Protein 6WO6 (pdb70)

Solvent-accessible surface area: 33566 Å² total; per-residue (Å²): 99,101,57,75,23,107,92,0,123,59,22,139,100,0,27,107,56,0,20,80,17,109,13,11,42,99,2,49,132,37,4,61,125,20,92,90,113,16,4,50,83,3,0,15,69,0,0,58,68,0,54,79,131,67,2,67,101,2,23,138,14,2,107,74,10,79,72,137,125,30,86,90,98,27,8,33,22,30,2,90,60,0,21,39,0,17,69,66,1,19,18,2,54,55,123,82,32,133,70,0,13,32,18,4,44,116,149,76,12,57,48,119,14,1,108,85,5,46,100,2,0,62,68,8,4,68,139,44,19,57,44,0,1,37,45,0,0,82,36,3,50,53,151,48,26,87,125,0,22,87,13,5,73,104,34,3,84,188,22,109,4,10,46,29,1,30,55,0,13,37,10,46,122,24,0,70,68,40,1,52,19,95,94,0,4,73,5,1,65,31,101,108,39,103,69,87,4,3,91,71,1,41,50,7,12,100,69,8,86,145,112,12,37,57,4,0,2,44,0,0,19,83,4,51,67,148,38,58,99,58,1,22,124,44,1,71,37,13,28,57,125,116,28,90,4,2,90,46,1,73,36,0,24,60,7,41,157,31,0,70,157,43,0,55,25,123,79,0,51,92,3,19,77,36,221,96,31,28,1,46,44,1,32,65,1,6,61,0,2,39,112,29,9,159,64,84,105,144,36,9,39,121,95,14,64,208,57,104,70,103,61,105,50,38,6,63,74,27,38,130,26,1,52,48,32,6,148,153,158,66,68,24,100,99,0,92,62,26,139,102,0,25,136,53,0,17,63,28,121,16,0,57,79,8,38,120,40,1,19,118,14,83,104,103,17,2,48,79,4,0,16,68,0,0,70,64,1,54,76,129,63,14,70,104,3,28,137,12,2,128,29,1,43,107,131,98,40,112,60,25,64,1,38,55,36,0,92,57,0,17,31,0,14,94,52,2,31,30,0,47,62,109,84,34,129,73,0,12,42,25,1,30,115,138,71,7,61,26,137,16,0,109,78,3,41,153,2,0,66,46,11,3,64,139,42,21,46,44,1,0,30,38,1,0,74,32,2,61,54,143,28,22,79,131,0,32,102,52,2,72,95,35,2,72,179,20,107,3,9,47,31,1,25,93,0,13,22,8,53,147,20,0,61,148,39,1,51,20,93,90,0,6,75,6,0,72,30,102,92,30,39,69,80,9,3,102,58,1,57,40,8,20,92,67,10,86,149,106,18,35,60,5,0,1,41,0,0,13,78,5,50,64,142,50,58,96,62,2,23,104,49,3,84,32,42,20,59,149,115,31,90,6,1,76,51,2,84,32,0,24,60,8,37,188,36,0,68,196,26,4,54,40,137,60,14,60,89,6,17,91,51,110,106,40,26,0,43,44,1,29,66,1,5,57,0,0,55,98,21,22,166,69,85,111,66,62,25,42,127,39,22,85,98,56,62,92,62,67,24,64,62,15,52,47,32,40,122,8,0,70,32,26,17,208

Radius of gyration: 45.43 Å; Cα contacts (8 Å, |Δi|>4): 705; chains: 2; bounding box: 65×81×146 Å

B-factor: mean 67.54, std 20.7, range [31.08, 188.07]

Foldseek 3Di:
DADALVVLLPDPQNCVQQQAQVSCQSHQVRQQVDDPVSLLVSLLNNLLNDDPVCLVVSVVRLVNNDDPPDDCRGSSVSNVLNSLLLVLVCCLVPPVDQCNLCCLLVCVPPQVSCVVCVVSNLSSCVPVLLVSLLSCLVRPDPVCLVVSLVSCCNSNPPHPNSVLNVLSNVLLVCCVDAQPDLHVLCSQVPPPDDLVSCQSNVVSCVVCPVVLLVSLLSCLAHPDPVCLVVVLVSCVSRHPCPDPNNVNNVVSVVVLVLCVDQCQDLQNVCSCPPPPDDLVNLLSNLQNPCVSCPPPVVVSCVSCVPDDPVSSVVVVVSNVVSPVSPVD/DDALVRLLDDPQNCVQLQALVNLLVCLVRLLVDDPVSLLVSLLSNLLNDDPVCLVVSQVSLVSNDDPDDPRSPSSVNNNLNSLLLVLLVVLLPPVDQANLVCLVVCVLPCVRCVSNVVSNLSSCPPVLLSSLLSCLVRPDLVCLVVSLVSCCVSNPPDPNSVSNVLSVVLLVCCVDQLPHLHVLCSQVPPSDDLVNCQSNVVSCVVCVVVLLVSLLSCLQPPPPVCLVVSLVSCVSHAPCPHSNNVNNVLNNVVLVLCVPQCQDQANLCQVPPPPHDLVSLLSNLLRPPVVCVVPVVVSVVNLVPDDDVSSVVVVVSVVVSNVSND

Secondary structure (DSSP, 8-state):
----HHHHHT-SSHHHHH-SHHHHHHTHHHHHTS-HHHHHHHHHHHHHHS-HHHHHHHHHHHHHT--TT--TTSHHHHHHHHHHHHHHHHGGG-TT-S-HHHHHHTT-S-TTHHHHTHHHHHHHHTT-HHHHHHHHHHHS-STTHHHHHHHHHHHSTT-HHHHHHHHHHHHHHHIIIIITSS-TTHHHH-TT--HHHHHHTGGGGGGGTT-HHHHHHHHHHHS-GGGHHHHHHHHHHHS-TTSHHHHHHHHHHHHHHHIIIIISSS-HHHHHHSTT--HHHHHHTTTHHHHHTTTTHHHHHHTTTTS-HHHHHHHHHHHHHHHHHS--/---HHHHHT-SSHHHHHSSHHHHHHTHHHHTTS-HHHHHHHHHHHHHTS-GGGHHHHHHHHGGG--TT-TT-HHHHHHHHHHHHHHHHHHHH-TT-S-THHHHHTT-S-HHHHTTTHHHHHHHHTT-HHHHHHHHHHHS-GGGHHHHHHHHHHHSTT-HHHHHHHHHHHHHHHIIIIITSS-THHHHHSTT--HHHHHHTGGGGGGGTT-HHHHHHHHHHHS-GGGHHHHHHHHHHHS-TTSHHHHHHHHHHHHHHHIIIIITSS-THHHHHSTT--HHHHHHTTTHHHHHHTTTHHHHHHHHHTS-HHHHHHHHHHHHHHHHH--

Structure (mmCIF, N/CA/C/O backbone):
data_6WO6
#
_entry.id   6WO6
#
_cell.length_a   51.460
_cell.length_b   62.670
_cell.length_c   286.930
_cell.angle_alpha   90.000
_cell.angle_beta   90.000
_cell.angle_gamma   90.000
#
_symmetry.space_group_name_H-M   'P 2 2 21'
#
loop_
_entity.id
_entity.type
_entity.pdbx_description
1 polymer RavA
2 water water
#
loop_
_atom_site.group_PDB
_atom_site.id
_atom_site.type_symbol
_atom_site.label_atom_id
_atom_site.label_alt_id
_atom_site.label_comp_id
_atom_site.label_asym_id
_atom_site.label_entity_id
_atom_site.label_seq_id
_atom_site.pdbx_PDB_ins_code
_atom_site.Cartn_x
_atom_site.Cartn_y
_atom_site.Cartn_z
_atom_site.occupancy
_atom_site.B_iso_or_equiv
_atom_site.auth_seq_id
_atom_site.auth_comp_id
_atom_site.auth_asym_id
_atom_site.auth_atom_id
_atom_site.pdbx_PDB_model_num
ATOM 1 N N . ALA A 1 3 ? 66.18800 4.98600 -26.53400 1.000 104.76621 1 ALA A N 1
ATOM 2 C CA . ALA A 1 3 ? 65.72400 6.36800 -26.46100 1.000 103.91280 1 ALA A CA 1
ATOM 3 C C . ALA A 1 3 ? 64.54900 6.59700 -27.40700 1.000 99.10385 1 ALA A C 1
ATOM 4 O O . ALA A 1 3 ? 63.50500 7.11500 -27.00500 1.000 97.83250 1 ALA A O 1
ATOM 6 N N . THR A 1 4 ? 64.73000 6.21000 -28.66900 1.000 94.74032 2 THR A N 1
ATOM 7 C CA . THR A 1 4 ? 63.69800 6.32800 -29.69400 1.000 88.88500 2 THR A CA 1
ATOM 8 C C . THR A 1 4 ? 63.21400 4.92500 -30.04400 1.000 80.91443 2 THR A C 1
ATOM 9 O O . THR A 1 4 ? 63.94400 4.14200 -30.66300 1.000 81.26601 2 THR A O 1
ATOM 13 N N . PHE A 1 5 ? 61.99100 4.60800 -29.63600 1.000 73.28880 3 PHE A N 1
ATOM 14 C CA . PHE A 1 5 ? 61.44600 3.27000 -29.79100 1.000 68.21479 3 PHE A CA 1
ATOM 15 C C . PHE A 1 5 ? 60.65500 3.16400 -31.08900 1.000 66.22403 3 PHE A C 1
ATOM 16 O O . PHE A 1 5 ? 60.32000 4.16300 -31.72900 1.000 67.30770 3 PHE A O 1
ATOM 24 N N . THR A 1 6 ? 60.35800 1.92800 -31.47700 1.000 64.00090 4 THR A N 1
ATOM 25 C CA . THR A 1 6 ? 59.43900 1.70500 -32.57900 1.000 63.60665 4 THR A CA 1
ATOM 26 C C . THR A 1 6 ? 58.00200 1.89700 -32.10000 1.000 66.46609 4 THR A C 1
ATOM 27 O O . THR A 1 6 ? 57.73400 2.11100 -30.91500 1.000 66.98969 4 THR A O 1
ATOM 31 N N . CYS A 1 7 ? 57.06800 1.82500 -33.04600 1.000 70.57335 5 CYS A N 1
ATOM 32 C CA . CYS A 1 7 ? 55.66000 2.02900 -32.72100 1.000 71.90968 5 CYS A CA 1
ATOM 33 C C . CYS A 1 7 ? 55.17000 0.98600 -31.72300 1.000 68.98052 5 CYS A C 1
ATOM 34 O O . CYS A 1 7 ? 54.56500 1.32000 -30.69600 1.000 66.80496 5 CYS A O 1
ATOM 37 N N . ASP A 1 8 ? 55.43100 -0.29000 -32.01300 1.000 69.53504 6 ASP A N 1
ATOM 38 C CA . ASP A 1 8 ? 54.98300 -1.36400 -31.13500 1.000 69.95552 6 ASP A CA 1
ATOM 39 C C . ASP A 1 8 ? 55.65400 -1.29000 -29.77000 1.000 63.53826 6 ASP A C 1
ATOM 40 O O . ASP A 1 8 ? 55.03700 -1.63600 -28.75700 1.000 61.02882 6 ASP A O 1
ATOM 45 N N . GLU A 1 9 ? 56.91000 -0.83900 -29.72100 1.000 60.05324 7 GLU A N 1
ATOM 46 C CA . GLU A 1 9 ? 57.61000 -0.74100 -28.44500 1.000 54.52462 7 GLU A CA 1
ATOM 47 C C . GLU A 1 9 ? 56.99900 0.33700 -27.55900 1.000 53.86110 7 GLU A C 1
ATOM 48 O O . GLU A 1 9 ? 56.88500 0.15400 -26.34200 1.000 53.33745 7 GLU A O 1
ATOM 54 N N . LEU A 1 10 ? 56.60300 1.47000 -28.14800 1.000 55.42129 8 LEU A N 1
ATOM 55 C CA . LEU A 1 10 ? 55.84600 2.46500 -27.39400 1.000 56.98280 8 LEU A CA 1
ATOM 56 C C . LEU A 1 10 ? 54.49000 1.91200 -26.98000 1.000 60.46416 8 LEU A C 1
ATOM 57 O O . LEU A 1 10 ? 54.00900 2.18000 -25.87300 1.000 60.42127 8 LEU A O 1
ATOM 62 N N . LYS A 1 11 ? 53.86200 1.13100 -27.86000 1.000 63.76310 9 LYS A N 1
ATOM 63 C CA . LYS A 1 11 ? 52.59000 0.50600 -27.52300 1.000 65.11088 9 LYS A CA 1
ATOM 64 C C . LYS A 1 11 ? 52.73000 -0.46400 -26.35200 1.000 65.08575 9 LYS A C 1
ATOM 65 O O . LYS A 1 11 ? 51.77400 -0.66600 -25.59600 1.000 67.94743 9 LYS A O 1
ATOM 71 N N . GLY A 1 12 ? 53.91300 -1.04900 -26.16400 1.000 62.08484 10 GLY A N 1
ATOM 72 C CA . GLY A 1 12 ? 54.11200 -2.06700 -25.15000 1.000 61.39172 10 GLY A CA 1
ATOM 73 C C . GLY A 1 12 ? 54.90900 -1.66500 -23.93000 1.000 61.03219 10 GLY A C 1
ATOM 74 O O . GLY A 1 12 ? 55.33600 -2.55000 -23.17500 1.000 61.86410 10 GLY A O 1
ATOM 75 N N . LEU A 1 13 ? 55.13900 -0.37300 -23.70100 1.000 59.33540 11 LEU A N 1
ATOM 76 C CA . LEU A 1 13 ? 55.83700 0.05400 -22.49800 1.000 57.25370 11 LEU A CA 1
ATOM 77 C C . LEU A 1 13 ? 55.04000 -0.34800 -21.26500 1.000 57.38765 11 LEU A C 1
ATOM 78 O O . LEU A 1 13 ? 53.81400 -0.20700 -21.22500 1.000 55.26822 11 LEU A O 1
ATOM 83 N N . GLU A 1 14 ? 55.74100 -0.85900 -20.25200 1.000 61.15989 12 GLU A N 1
ATOM 84 C CA . GLU A 1 14 ? 55.07400 -1.28700 -19.02800 1.000 65.17744 12 GLU A CA 1
ATOM 85 C C . GLU A 1 14 ? 55.01600 -0.19700 -17.96700 1.000 64.51445 12 GLU A C 1
ATOM 86 O O . GLU A 1 14 ? 54.15200 -0.25700 -17.08300 1.000 65.92728 12 GLU A O 1
ATOM 92 N N . HIS A 1 15 ? 55.90400 0.79300 -18.03200 1.000 62.21510 13 HIS A N 1
ATOM 93 C CA . HIS A 1 15 ? 55.84900 1.97200 -17.16900 1.000 62.66363 13 HIS A CA 1
ATOM 94 C C . HIS A 1 15 ? 55.95200 3.20300 -18.06000 1.000 61.12081 13 HIS A C 1
ATOM 95 O O . HIS A 1 15 ? 57.01000 3.84400 -18.13700 1.000 63.53964 13 HIS A O 1
ATOM 102 N N . PRO A 1 16 ? 54.86600 3.56400 -18.75000 1.000 56.97837 14 PRO A N 1
ATOM 103 C CA . PRO A 1 16 ? 54.95400 4.66500 -19.72400 1.000 54.55323 14 PRO A CA 1
ATOM 104 C C . PRO A 1 16 ? 55.31400 6.01000 -19.11700 1.000 54.49282 14 PRO A C 1
ATOM 105 O O . PRO A 1 16 ? 55.96100 6.81500 -19.79500 1.000 55.33166 14 PRO A O 1
ATOM 109 N N . TYR A 1 17 ? 54.92300 6.29100 -17.87000 1.000 54.19433 15 TYR A N 1
ATOM 110 C CA . TYR A 1 17 ? 55.24100 7.59800 -17.30000 1.000 53.64378 15 TYR A CA 1
ATOM 111 C C . TYR A 1 17 ? 56.72800 7.72500 -16.99000 1.000 54.38591 15 TYR A C 1
ATOM 112 O O . TYR A 1 17 ? 57.31400 8.79800 -17.17200 1.000 54.44965 15 TYR A O 1
ATOM 121 N N . GLU A 1 18 ? 57.35400 6.64700 -16.51700 1.000 55.90313 16 GLU A N 1
ATOM 122 C CA . GLU A 1 18 ? 58.78600 6.69500 -16.24800 1.000 60.73414 16 GLU A CA 1
ATOM 123 C C . GLU A 1 18 ? 59.58900 6.91900 -17.52300 1.000 62.35936 16 GLU A C 1
ATOM 124 O O . GLU A 1 18 ? 60.65800 7.53800 -17.48300 1.000 66.88556 16 GLU A O 1
ATOM 127 N N . VAL A 1 19 ? 59.08600 6.44600 -18.66000 1.000 58.92629 17 VAL A N 1
ATOM 128 C CA . VAL A 1 19 ? 59.84000 6.48900 -19.90900 1.000 56.34718 17 VAL A CA 1
ATOM 129 C C . VAL A 1 19 ? 59.55900 7.76300 -20.69700 1.000 55.12724 17 VAL A C 1
ATOM 130 O O . VAL A 1 19 ? 60.47600 8.35500 -21.27000 1.000 56.96606 17 VAL A O 1
ATOM 134 N N . LEU A 1 20 ? 58.30100 8.20900 -20.73800 1.000 53.40174 18 LEU A N 1
ATOM 135 C CA . LEU A 1 20 ? 57.88500 9.31700 -21.59300 1.000 56.15491 18 LEU A CA 1
ATOM 136 C C . LEU A 1 20 ? 57.39600 10.52200 -20.79500 1.000 60.56128 18 LEU A C 1
ATOM 137 O O . LEU A 1 20 ? 56.72200 11.39400 -21.35200 1.000 61.04255 18 LEU A O 1
ATOM 142 N N . GLY A 1 21 ? 57.72600 10.59800 -19.50700 1.000 63.87266 19 GLY A N 1
ATOM 143 C CA . GLY A 1 21 ? 57.15900 11.61500 -18.64200 1.000 65.03166 19 GLY A CA 1
ATOM 144 C C . GLY A 1 21 ? 57.93000 12.91700 -18.54300 1.000 68.20426 19 GLY A C 1
ATOM 145 O O . GLY A 1 21 ? 58.02400 13.50100 -17.46000 1.000 69.41500 19 GLY A O 1
ATOM 146 N N . ASN A 1 22 ? 58.48600 13.38300 -19.65800 1.000 70.37236 20 ASN A N 1
ATOM 147 C CA . ASN A 1 22 ? 59.08700 14.70800 -19.72200 1.000 74.08035 20 ASN A CA 1
ATOM 148 C C . ASN A 1 22 ? 59.08200 15.17100 -21.17100 1.000 75.05486 20 ASN A C 1
ATOM 149 O O . ASN A 1 22 ? 58.71100 14.42700 -22.08200 1.000 74.71635 20 ASN A O 1
ATOM 154 N N . GLY A 1 23 ? 59.49100 16.42400 -21.37500 1.000 77.26265 21 GLY A N 1
ATOM 155 C CA . GLY A 1 23 ? 59.45200 16.99400 -22.71300 1.000 78.09900 21 GLY A CA 1
ATOM 156 C C . GLY A 1 23 ? 60.43500 16.34100 -23.66700 1.000 78.56534 21 GLY A C 1
ATOM 157 O O . GLY A 1 23 ? 60.12700 16.14100 -24.84600 1.000 78.83628 21 GLY A O 1
ATOM 158 N N . ASP A 1 24 ? 61.62800 15.99800 -23.17200 1.000 79.35026 22 ASP A N 1
ATOM 159 C CA . ASP A 1 24 ? 62.64700 15.39600 -24.02800 1.000 79.78551 22 ASP A CA 1
ATOM 160 C C . ASP A 1 24 ? 62.16100 14.08200 -24.62500 1.000 77.17633 22 ASP A C 1
ATOM 161 O O . ASP A 1 24 ? 62.21600 13.88300 -25.84500 1.000 79.03254 22 ASP A O 1
ATOM 166 N N . ALA A 1 25 ? 61.68200 13.16900 -23.77600 1.000 72.96981 23 ALA A N 1
ATOM 167 C CA . ALA A 1 25 ? 61.21600 11.87600 -24.26800 1.000 70.18329 23 ALA A CA 1
ATOM 168 C C . ALA A 1 25 ? 60.03200 12.03700 -25.21400 1.000 69.54886 23 ALA A C 1
ATOM 169 O O . ALA A 1 25 ? 59.93000 11.32400 -26.21900 1.000 69.60421 23 ALA A O 1
ATOM 171 N N . LEU A 1 26 ? 59.12900 12.97400 -24.91200 1.000 68.03862 24 LEU A N 1
ATOM 172 C CA . LEU A 1 26 ? 57.98700 13.20700 -25.79000 1.000 65.24747 24 LEU A CA 1
ATOM 173 C C . LEU A 1 26 ? 58.43300 13.69700 -27.16300 1.000 66.75307 24 LEU A C 1
ATOM 174 O O . LEU A 1 26 ? 57.86000 13.30400 -28.18700 1.000 64.86448 24 LEU A O 1
ATOM 179 N N . ALA A 1 27 ? 59.46000 14.54900 -27.20700 1.000 70.03063 25 ALA A N 1
ATOM 180 C CA . ALA A 1 27 ? 59.92900 15.07400 -28.48600 1.000 73.31791 25 ALA A CA 1
ATOM 181 C C . ALA A 1 27 ? 60.71200 14.03000 -29.27500 1.000 72.05599 25 ALA A C 1
ATOM 182 O O . ALA A 1 27 ? 60.62200 13.98900 -30.50700 1.000 71.56699 25 ALA A O 1
ATOM 184 N N . GLU A 1 28 ? 61.48700 13.18600 -28.58700 1.000 72.48539 26 GLU A N 1
ATOM 185 C CA . GLU A 1 28 ? 62.26600 12.16400 -29.28200 1.000 74.59277 26 GLU A CA 1
ATOM 186 C C . GLU A 1 28 ? 61.36700 11.18300 -30.02200 1.000 70.30884 26 GLU A C 1
ATOM 187 O O . GLU A 1 28 ? 61.70300 10.72500 -31.12100 1.000 71.50405 26 GLU A O 1
ATOM 193 N N . ASN A 1 29 ? 60.21800 10.84900 -29.43600 1.000 65.30903 27 ASN A N 1
ATOM 194 C CA . ASN A 1 29 ? 59.34500 9.80500 -29.95100 1.000 61.97041 27 ASN A CA 1
ATOM 195 C C . ASN A 1 29 ? 58.13500 10.35900 -30.69600 1.000 61.48761 27 ASN A C 1
ATOM 196 O O . ASN A 1 29 ? 57.17000 9.62200 -30.91900 1.000 58.80872 27 ASN A O 1
ATOM 201 N N . ARG A 1 30 ? 58.17900 11.63000 -31.10600 1.000 64.78633 28 ARG A N 1
ATOM 202 C CA . ARG A 1 30 ? 57.00400 12.27500 -31.69100 1.000 65.81534 28 ARG A CA 1
ATOM 203 C C . ARG A 1 30 ? 56.52100 11.54200 -32.93800 1.000 66.38514 28 ARG A C 1
ATOM 204 O O . ARG A 1 30 ? 55.32500 11.26000 -33.08100 1.000 65.13547 28 ARG A O 1
ATOM 212 N N . GLU A 1 31 ? 57.43900 11.22500 -33.85500 1.000 69.05253 29 GLU A N 1
ATOM 213 C CA . GLU A 1 31 ? 57.04600 10.60100 -35.11500 1.000 73.30798 29 GLU A CA 1
ATOM 214 C C . GLU A 1 31 ? 56.43900 9.22000 -34.88400 1.000 72.15545 29 GLU A C 1
ATOM 215 O O . GLU A 1 31 ? 55.33500 8.92100 -35.36400 1.000 75.31536 29 GLU A O 1
ATOM 221 N N . GLU A 1 32 ? 57.14200 8.36600 -34.13500 1.000 68.09042 30 GLU A N 1
ATOM 222 C CA . GLU A 1 32 ? 56.62900 7.02600 -33.87700 1.000 64.94258 30 GLU A CA 1
ATOM 223 C C . GLU A 1 32 ? 55.37000 7.05400 -33.02000 1.000 61.10893 30 GLU A C 1
ATOM 224 O O . GLU A 1 32 ? 54.49900 6.19400 -33.18500 1.000 60.30488 30 GLU A O 1
ATOM 230 N N . LEU A 1 33 ? 55.25200 8.02300 -32.10700 1.000 60.70039 31 LEU A N 1
ATOM 231 C CA . LEU A 1 33 ? 54.00800 8.17400 -31.35600 1.000 59.41775 31 LEU A CA 1
ATOM 232 C C . LEU A 1 33 ? 52.85500 8.55000 -32.27600 1.000 63.48446 31 LEU A C 1
ATOM 233 O O . LEU A 1 33 ? 51.72200 8.09200 -32.08500 1.000 63.50514 31 LEU A O 1
ATOM 238 N N . ASN A 1 34 ? 53.12300 9.39300 -33.27700 1.000 66.15224 32 ASN A N 1
ATOM 239 C CA . ASN A 1 34 ? 52.08600 9.78500 -34.22200 1.000 67.21885 32 ASN A CA 1
ATOM 240 C C . ASN A 1 34 ? 51.74800 8.67900 -35.20900 1.000 68.37318 32 ASN A C 1
ATOM 241 O O . ASN A 1 34 ? 50.68900 8.73600 -35.84200 1.000 70.58155 32 ASN A O 1
ATOM 246 N N . LYS A 1 35 ? 52.61600 7.67800 -35.35600 1.000 68.32572 33 LYS A N 1
ATOM 247 C CA . LYS A 1 35 ? 52.29100 6.52000 -36.18400 1.000 70.74235 33 LYS A CA 1
ATOM 248 C C . LYS A 1 35 ? 51.35600 5.52100 -35.49100 1.000 69.34681 33 LYS A C 1
ATOM 249 O O . LYS A 1 35 ? 51.11900 4.43900 -36.03900 1.000 69.13740 33 LYS A O 1
ATOM 255 N N . LEU A 1 36 ? 50.81900 5.85000 -34.31800 1.000 68.96650 34 LEU A N 1
ATOM 256 C CA . LEU A 1 36 ? 49.94800 4.94300 -33.58100 1.000 69.56361 34 LEU A CA 1
ATOM 257 C C . LEU A 1 36 ? 48.50000 5.07400 -34.03800 1.000 72.87851 34 LEU A C 1
ATOM 258 O O . LEU A 1 36 ? 48.04400 6.15500 -34.42200 1.000 75.12813 34 LEU A O 1
ATOM 263 N N . THR A 1 37 ? 47.77500 3.95800 -33.98100 1.000 73.29139 35 THR A N 1
ATOM 264 C CA . THR A 1 37 ? 46.34200 4.00200 -34.22600 1.000 75.33160 35 THR A CA 1
ATOM 265 C C . THR A 1 37 ? 45.65000 4.78400 -33.11300 1.000 75.05739 35 THR A C 1
ATOM 266 O O . THR A 1 37 ? 46.19000 4.97000 -32.01800 1.000 73.48971 35 THR A O 1
ATOM 270 N N . ASN A 1 38 ? 44.43200 5.24300 -33.40200 1.000 76.80504 36 ASN A N 1
ATOM 271 C CA . ASN A 1 38 ? 43.73100 6.09800 -32.44900 1.000 76.69792 36 ASN A CA 1
ATOM 272 C C . ASN A 1 38 ? 43.35100 5.33700 -31.18300 1.000 74.44280 36 ASN A C 1
ATOM 273 O O . ASN A 1 38 ? 43.38500 5.90300 -30.08500 1.000 72.62712 36 ASN A O 1
ATOM 278 N N . ASP A 1 39 ? 43.00000 4.05500 -31.30700 1.000 75.08870 37 ASP A N 1
ATOM 279 C CA . ASP A 1 39 ? 42.72500 3.25500 -30.11700 1.000 74.23779 37 ASP A CA 1
ATOM 280 C C . ASP A 1 39 ? 43.99400 3.02100 -29.30600 1.000 70.60212 37 ASP A C 1
ATOM 281 O O . ASP A 1 39 ? 43.99100 3.17200 -28.07600 1.000 69.93464 37 ASP A O 1
ATOM 286 N N . ALA A 1 40 ? 45.09200 2.66000 -29.97600 1.000 67.88277 38 ALA A N 1
ATOM 287 C CA . ALA A 1 40 ? 46.35700 2.47700 -29.27300 1.000 63.36402 38 ALA A CA 1
ATOM 288 C C . ALA A 1 40 ? 46.84300 3.78600 -28.66200 1.000 59.14342 38 ALA A C 1
ATOM 289 O O . ALA A 1 40 ? 47.36900 3.79600 -27.54300 1.000 55.71617 38 ALA A O 1
ATOM 291 N N . ALA A 1 41 ? 46.67100 4.90100 -29.38100 1.000 58.42928 39 ALA A N 1
ATOM 292 C CA . ALA A 1 41 ? 47.06800 6.19800 -28.84100 1.000 56.09778 39 ALA A CA 1
ATOM 293 C C . ALA A 1 41 ? 46.24200 6.55900 -27.61400 1.000 57.50000 39 ALA A C 1
ATOM 294 O O . ALA A 1 41 ? 46.78300 7.06000 -26.62100 1.000 58.76748 39 ALA A O 1
ATOM 296 N N . LEU A 1 42 ? 44.93000 6.31000 -27.66400 1.000 57.55810 40 LEU A N 1
ATOM 297 C CA . LEU A 1 42 ? 44.07800 6.55600 -26.50500 1.000 56.28426 40 LEU A CA 1
ATOM 298 C C . LEU A 1 42 ? 44.52500 5.72400 -25.30800 1.000 51.54894 40 LEU A C 1
ATOM 299 O O . LEU A 1 42 ? 44.67700 6.24700 -24.19700 1.000 51.64850 40 LEU A O 1
ATOM 304 N N . VAL A 1 43 ? 44.74500 4.42200 -25.52200 1.000 48.00757 41 VAL A N 1
ATOM 305 C CA . VAL A 1 43 ? 45.16300 3.53800 -24.43300 1.000 46.61062 41 VAL A CA 1
ATOM 306 C C . VAL A 1 43 ? 46.48700 4.00200 -23.83300 1.000 46.18259 41 VAL A C 1
ATOM 307 O O . VAL A 1 43 ? 46.64600 4.05600 -22.60300 1.000 49.00220 41 VAL A O 1
ATOM 311 N N . LEU A 1 44 ? 47.45400 4.35200 -24.68600 1.000 45.41279 42 LEU A N 1
ATOM 312 C CA . LEU A 1 44 ? 48.77100 4.74100 -24.19500 1.000 46.05358 42 LEU A CA 1
ATOM 313 C C . LEU A 1 44 ? 48.71600 6.06300 -23.43900 1.000 48.75472 42 LEU A C 1
ATOM 314 O O . LEU A 1 44 ? 49.33700 6.19900 -22.37800 1.000 49.81372 42 LEU A O 1
ATOM 319 N N . ALA A 1 45 ? 47.98400 7.05000 -23.96300 1.000 49.75657 43 ALA A N 1
ATOM 320 C CA . ALA A 1 45 ? 47.83900 8.30800 -23.23800 1.000 50.82994 43 ALA A CA 1
ATOM 321 C C . ALA A 1 45 ? 47.15700 8.08900 -21.89400 1.000 50.77750 43 ALA A C 1
ATOM 322 O O . ALA A 1 45 ? 47.55100 8.68700 -20.88300 1.000 51.92499 43 ALA A O 1
ATOM 324 N N . SER A 1 46 ? 46.14200 7.22100 -21.86000 1.000 49.05657 44 SER A N 1
ATOM 325 C CA . SER A 1 46 ? 45.44000 6.94100 -20.61300 1.000 47.98516 44 SER A CA 1
ATOM 326 C C . SER A 1 46 ? 46.37900 6.33400 -19.57700 1.000 50.33260 44 SER A C 1
ATOM 327 O O . SER A 1 46 ? 46.39200 6.75500 -18.41400 1.000 50.36959 44 SER A O 1
ATOM 330 N N . ARG A 1 47 ? 47.17500 5.33900 -19.98100 1.000 49.90560 45 ARG A N 1
ATOM 331 C CA . ARG A 1 47 ? 48.10500 4.72300 -19.03600 1.000 49.74108 45 ARG A CA 1
ATOM 332 C C . ARG A 1 47 ? 49.16800 5.71800 -18.57900 1.000 51.15583 45 ARG A C 1
ATOM 333 O O . ARG A 1 47 ? 49.49300 5.79800 -17.38400 1.000 51.49935 45 ARG A O 1
ATOM 341 N N . LEU A 1 48 ? 49.71600 6.48300 -19.52600 1.000 51.50859 46 LEU A N 1
ATOM 342 C CA . LEU A 1 48 ? 50.71300 7.49900 -19.21900 1.000 50.80131 46 LEU A CA 1
ATOM 343 C C . LEU A 1 48 ? 50.19800 8.48400 -18.17700 1.000 50.44016 46 LEU A C 1
ATOM 344 O O . LEU A 1 48 ? 50.93100 8.87700 -17.26200 1.000 51.75938 46 LEU A O 1
ATOM 349 N N . VAL A 1 49 ? 48.92800 8.87600 -18.28600 1.000 49.02843 47 VAL A N 1
ATOM 350 C CA . VAL A 1 49 ? 48.37400 9.83300 -17.33400 1.000 48.28337 47 VAL A CA 1
ATOM 351 C C . VAL A 1 49 ? 48.02300 9.15700 -16.00900 1.000 49.59953 47 VAL A C 1
ATOM 352 O O . VAL A 1 49 ? 48.15100 9.77100 -14.94100 1.000 49.04533 47 VAL A O 1
ATOM 356 N N . LEU A 1 50 ? 47.60200 7.89000 -16.04400 1.000 50.87706 48 LEU A N 1
ATOM 357 C CA . LEU A 1 50 ? 47.29800 7.17300 -14.80900 1.000 51.18541 48 LEU A CA 1
ATOM 358 C C . LEU A 1 50 ? 48.53600 7.03800 -13.93500 1.000 52.29442 48 LEU A C 1
ATOM 359 O O . LEU A 1 50 ? 48.49800 7.33800 -12.73600 1.000 52.01862 48 LEU A O 1
ATOM 364 N N . GLU A 1 51 ? 49.65300 6.59900 -14.52100 1.000 54.03797 49 GLU A N 1
ATOM 365 C CA . GLU A 1 51 ? 50.84500 6.34000 -13.72000 1.000 55.88498 49 GLU A CA 1
ATOM 366 C C . GLU A 1 51 ? 51.49700 7.60300 -13.17100 1.000 54.10838 49 GLU A C 1
ATOM 367 O O . GLU A 1 51 ? 52.36300 7.49600 -12.29600 1.000 56.01856 49 GLU A O 1
ATOM 373 N N . CYS A 1 52 ? 51.11300 8.78100 -13.64900 1.000 57.85934 50 CYS A N 1
ATOM 374 C CA . CYS A 1 52 ? 51.71400 10.02100 -13.17300 1.000 56.80885 50 CYS A CA 1
ATOM 375 C C . CYS A 1 52 ? 51.18800 10.36100 -11.78400 1.000 59.42589 50 CYS A C 1
ATOM 376 O O . CYS A 1 52 ? 49.97700 10.54800 -11.62200 1.000 60.80683 50 CYS A O 1
ATOM 379 N N . PRO A 1 53 ? 52.04500 10.45100 -10.76500 1.000 62.01202 51 PRO A N 1
ATOM 380 C CA . PRO A 1 53 ? 51.56400 10.80900 -9.42600 1.000 62.28338 51 PRO A CA 1
ATOM 381 C C . PRO A 1 53 ? 51.00000 12.22100 -9.41000 1.000 64.18056 51 PRO A C 1
ATOM 382 O O . PRO A 1 53 ? 51.31800 13.05500 -10.26100 1.000 68.09445 51 PRO A O 1
ATOM 386 N N . VAL A 1 54 ? 50.15200 12.48500 -8.41400 1.000 61.27117 52 VAL A N 1
ATOM 387 C CA . VAL A 1 54 ? 49.45400 13.76800 -8.35100 1.000 61.34080 52 VAL A CA 1
ATOM 388 C C . VAL A 1 54 ? 50.44100 14.91800 -8.19500 1.000 64.30377 52 VAL A C 1
ATOM 389 O O . VAL A 1 54 ? 50.32000 15.95300 -8.86400 1.000 63.92472 52 VAL A O 1
ATOM 393 N N . ASN A 1 55 ? 51.44100 14.75400 -7.32200 1.000 69.49560 53 ASN A N 1
ATOM 394 C CA . ASN A 1 55 ? 52.38700 15.83600 -7.05900 1.000 75.53591 53 ASN A CA 1
ATOM 395 C C . ASN A 1 55 ? 53.12600 16.26400 -8.32000 1.000 74.93589 53 ASN A C 1
ATOM 396 O O . ASN A 1 55 ? 53.49200 17.43700 -8.45800 1.000 77.16709 53 ASN A O 1
ATOM 401 N N . GLU A 1 56 ? 53.34500 15.34200 -9.25300 1.000 72.02105 54 GLU A N 1
ATOM 402 C CA . GLU A 1 56 ? 54.04700 15.66400 -10.48600 1.000 71.37832 54 GLU A CA 1
ATOM 403 C C . GLU A 1 56 ? 53.12300 16.17200 -11.58800 1.000 69.89458 54 GLU A C 1
ATOM 404 O O . GLU A 1 56 ? 53.62500 16.66300 -12.60800 1.000 72.50802 54 GLU A O 1
ATOM 410 N N . LEU A 1 57 ? 51.80100 16.08700 -11.39500 1.000 65.88708 55 LEU A N 1
ATOM 411 C CA . LEU A 1 57 ? 50.84300 16.48800 -12.42400 1.000 64.19456 55 LEU A CA 1
ATOM 412 C C . LEU A 1 57 ? 51.18700 17.84900 -13.02000 1.000 68.80339 55 LEU A C 1
ATOM 413 O O . LEU A 1 57 ? 51.38800 17.97700 -14.23400 1.000 70.23469 55 LEU A O 1
ATOM 418 N N . LYS A 1 58 ? 51.26800 18.87700 -12.16800 1.000 71.74115 56 LYS A N 1
ATOM 419 C CA . LYS A 1 58 ? 51.61900 20.21700 -12.63300 1.000 75.22069 56 LYS A CA 1
ATOM 420 C C . LYS A 1 58 ? 52.90200 20.19200 -13.45400 1.000 78.29336 56 LYS A C 1
ATOM 421 O O . LYS A 1 58 ? 52.93900 20.69700 -14.58400 1.000 79.54591 56 LYS A O 1
ATOM 423 N N . ASP A 1 59 ? 53.96000 19.58300 -12.90900 1.000 79.04070 57 ASP A N 1
ATOM 424 C CA . ASP A 1 59 ? 55.19000 19.41600 -13.67600 1.000 79.01310 57 ASP A CA 1
ATOM 425 C C . ASP A 1 59 ? 54.89800 18.76000 -15.01700 1.000 76.01295 57 ASP A C 1
ATOM 426 O O . ASP A 1 59 ? 55.23400 19.30500 -16.07700 1.000 78.54688 57 ASP A O 1
ATOM 431 N N . PHE A 1 60 ? 54.21700 17.60800 -14.98500 1.000 72.05027 58 PHE A N 1
ATOM 432 C CA . PHE A 1 60 ? 53.86300 16.91100 -16.21700 1.000 69.59116 58 PHE A CA 1
ATOM 433 C C . PHE A 1 60 ? 53.14700 17.83900 -17.18700 1.000 71.07383 58 PHE A C 1
ATOM 434 O O . PHE A 1 60 ? 53.39800 17.79600 -18.39900 1.000 70.25012 58 PHE A O 1
ATOM 442 N N . ALA A 1 61 ? 52.27000 18.70300 -16.66600 1.000 73.63247 59 ALA A N 1
ATOM 443 C CA . ALA A 1 61 ? 51.57300 19.65900 -17.51900 1.000 76.20974 59 ALA A CA 1
ATOM 444 C C . ALA A 1 61 ? 52.56100 20.42000 -18.39100 1.000 79.39738 59 ALA A C 1
ATOM 445 O O . ALA A 1 61 ? 52.47600 20.38300 -19.62500 1.000 79.75435 59 ALA A O 1
ATOM 447 N N . HIS A 1 62 ? 53.54300 21.07100 -17.76000 1.000 82.91627 60 HIS A N 1
ATOM 448 C CA . HIS A 1 62 ? 54.51500 21.84500 -18.52400 1.000 88.59637 60 HIS A CA 1
ATOM 449 C C . HIS A 1 62 ? 55.24200 20.96200 -19.52700 1.000 87.45089 60 HIS A C 1
ATOM 450 O O . HIS A 1 62 ? 55.52700 21.39300 -20.65200 1.000 89.18534 60 HIS A O 1
ATOM 457 N N . ALA A 1 63 ? 55.51100 19.70800 -19.15200 1.000 84.36876 61 ALA A N 1
ATOM 458 C CA . ALA A 1 63 ? 56.14500 18.77900 -20.08100 1.000 81.58492 61 ALA A CA 1
ATOM 459 C C . ALA A 1 63 ? 55.33200 18.66000 -21.36400 1.000 77.88690 61 ALA A C 1
ATOM 460 O O . ALA A 1 63 ? 55.86700 18.81300 -22.46900 1.000 79.02414 61 ALA A O 1
ATOM 462 N N . ILE A 1 64 ? 54.02200 18.42800 -21.23200 1.000 73.55478 62 ILE A N 1
ATOM 463 C CA . ILE A 1 64 ? 53.16600 18.32300 -22.40900 1.000 70.87683 62 ILE A CA 1
ATOM 464 C C . ILE A 1 64 ? 53.22200 19.60600 -23.22500 1.000 74.02284 62 ILE A C 1
ATOM 465 O O . ILE A 1 64 ? 53.16500 19.57100 -24.46100 1.000 75.23382 62 ILE A O 1
ATOM 470 N N . GLU A 1 65 ? 53.36400 20.75300 -22.55500 1.000 76.87512 63 GLU A N 1
ATOM 471 C CA . GLU A 1 65 ? 53.41500 22.02200 -23.27000 1.000 79.86671 63 GLU A CA 1
ATOM 472 C C . GLU A 1 65 ? 54.75200 22.21100 -23.97500 1.000 79.20098 63 GLU A C 1
ATOM 473 O O . GLU A 1 65 ? 54.82000 22.90500 -24.99600 1.000 81.62584 63 GLU A O 1
ATOM 479 N N . ALA A 1 66 ? 55.81800 21.58800 -23.46300 1.000 76.77135 64 ALA A N 1
ATOM 480 C CA . ALA A 1 66 ? 57.12700 21.75600 -24.08400 1.000 77.40328 64 ALA A CA 1
ATOM 481 C C . ALA A 1 66 ? 57.19500 21.04800 -25.43100 1.000 77.80145 64 ALA A C 1
ATOM 482 O O . ALA A 1 66 ? 57.77500 21.57600 -26.38700 1.000 79.32161 64 ALA A O 1
ATOM 484 N N . ALA A 1 67 ? 56.60500 19.85700 -25.52900 1.000 76.74054 65 ALA A N 1
ATOM 485 C CA . ALA A 1 67 ? 56.62000 19.08400 -26.76400 1.000 76.93508 65 ALA A CA 1
ATOM 486 C C . ALA A 1 67 ? 55.52100 19.49100 -27.73800 1.000 82.43031 65 ALA A C 1
ATOM 487 O O . ALA A 1 67 ? 55.37800 18.85100 -28.78600 1.000 83.16896 65 ALA A O 1
ATOM 489 N N . ARG A 1 68 ? 54.74900 20.52800 -27.42800 1.000 86.32791 66 ARG A N 1
ATOM 490 C CA . ARG A 1 68 ? 53.70400 20.97200 -28.33900 1.000 88.96220 66 ARG A CA 1
ATOM 491 C C . ARG A 1 68 ? 54.31900 21.63100 -29.56700 1.000 91.37749 66 ARG A C 1
ATOM 492 O O . ARG A 1 68 ? 55.31500 22.35500 -29.47400 1.000 92.50024 66 ARG A O 1
ATOM 497 N N . MET A 1 69 ? 53.72500 21.36700 -30.72400 1.000 92.81512 67 MET A N 1
ATOM 498 C CA . MET A 1 69 ? 54.19300 21.89100 -31.99500 1.000 96.57240 67 MET A CA 1
ATOM 499 C C . MET A 1 69 ? 53.05200 22.59700 -32.71100 1.000 98.76925 67 MET A C 1
ATOM 500 O O . MET A 1 69 ? 51.88000 22.30800 -32.45000 1.000 97.70544 67 MET A O 1
ATOM 505 N N . PRO A 1 70 ? 53.36200 23.54000 -33.60600 1.000 102.51858 68 PRO A N 1
ATOM 506 C CA . PRO A 1 70 ? 52.28300 24.15800 -34.39700 1.000 106.48334 68 PRO A CA 1
ATOM 507 C C . PRO A 1 70 ? 51.51600 23.15200 -35.23600 1.000 108.32205 68 PRO A C 1
ATOM 508 O O . PRO A 1 70 ? 50.29000 23.26100 -35.36600 1.000 109.21357 68 PRO A O 1
ATOM 512 N N . GLN A 1 71 ? 52.20600 22.15800 -35.79500 1.000 109.87918 69 GLN A N 1
ATOM 513 C CA . GLN A 1 71 ? 51.57400 21.10200 -36.57600 1.000 112.59364 69 GLN A CA 1
ATOM 514 C C . GLN A 1 71 ? 50.74400 20.14200 -35.72900 1.000 110.79410 69 GLN A C 1
ATOM 515 O O . GLN A 1 71 ? 50.15400 19.20900 -36.28800 1.000 111.25685 69 GLN A O 1
ATOM 521 N N . ASP A 1 72 ? 50.68500 20.33400 -34.41300 1.000 108.72490 70 ASP A N 1
ATOM 522 C CA . ASP A 1 72 ? 49.88800 19.48100 -33.53000 1.000 106.75547 70 ASP A CA 1
ATOM 523 C C . ASP A 1 72 ? 48.43300 19.91800 -33.62100 1.000 112.30157 70 ASP A C 1
ATOM 524 O O . ASP A 1 72 ? 47.99000 20.83900 -32.93300 1.000 112.68304 70 ASP A O 1
ATOM 529 N N . ASP A 1 73 ? 47.67700 19.25200 -34.48600 1.000 116.64721 71 ASP A N 1
ATOM 530 C CA . ASP A 1 73 ? 46.23900 19.44500 -34.56000 1.000 121.82636 71 ASP A CA 1
ATOM 531 C C . ASP A 1 73 ? 45.53900 18.36700 -33.74000 1.000 119.80084 71 ASP A C 1
ATOM 532 O O . ASP A 1 73 ? 46.16600 17.44800 -33.21000 1.000 117.21740 71 ASP A O 1
ATOM 537 N N . SER A 1 74 ? 44.21700 18.48800 -33.64200 1.000 121.85034 72 SER A N 1
ATOM 538 C CA . SER A 1 74 ? 43.42900 17.51500 -32.89700 1.000 119.44992 72 SER A CA 1
ATOM 539 C C . SER A 1 74 ? 43.36900 16.18500 -33.64000 1.000 118.16179 72 SER A C 1
ATOM 540 O O . SER A 1 74 ? 42.30700 15.78800 -34.13000 1.000 120.62104 72 SER A O 1
ATOM 542 N N . ASP A 1 75 ? 44.50600 15.49100 -33.72900 1.000 111.95196 73 ASP A N 1
ATOM 543 C CA . ASP A 1 75 ? 44.58500 14.22000 -34.44100 1.000 107.86565 73 ASP A CA 1
ATOM 544 C C . ASP A 1 75 ? 45.86600 13.47800 -34.08000 1.000 100.70226 73 ASP A C 1
ATOM 545 O O . ASP A 1 75 ? 45.95500 12.25700 -34.24700 1.000 99.44103 73 ASP A O 1
ATOM 550 N N . THR A 1 76 ? 46.86300 14.20900 -33.58900 1.000 96.52708 74 THR A N 1
ATOM 551 C CA . THR A 1 76 ? 48.13900 13.62300 -33.21200 1.000 91.58144 74 THR A CA 1
ATOM 552 C C . THR A 1 76 ? 48.06400 13.05100 -31.79700 1.000 87.96370 74 THR A C 1
ATOM 553 O O . THR A 1 76 ? 47.03000 13.10600 -31.12600 1.000 89.50663 74 THR A O 1
ATOM 557 N N . PHE A 1 77 ? 49.18600 12.49500 -31.33300 1.000 83.14305 75 PHE A N 1
ATOM 558 C CA . PHE A 1 77 ? 49.22600 11.92600 -29.99000 1.000 77.73475 75 PHE A CA 1
ATOM 559 C C . PHE A 1 77 ? 49.15200 13.00300 -28.91700 1.000 76.80868 75 PHE A C 1
ATOM 560 O O . PHE A 1 77 ? 48.64600 12.74700 -27.81600 1.000 76.63611 75 PHE A O 1
ATOM 568 N N . HIS A 1 78 ? 49.65500 14.20500 -29.21000 1.000 77.56735 76 HIS A N 1
ATOM 569 C CA . HIS A 1 78 ? 49.61000 15.28400 -28.22900 1.000 78.80322 76 HIS A CA 1
ATOM 570 C C . HIS A 1 78 ? 48.17600 15.62600 -27.84800 1.000 80.54226 76 HIS A C 1
ATOM 571 O O . HIS A 1 78 ? 47.89600 15.94900 -26.68700 1.000 81.24796 76 HIS A O 1
ATOM 578 N N . SER A 1 79 ? 47.25200 15.55700 -28.81000 1.000 81.65106 77 SER A N 1
ATOM 579 C CA . SER A 1 79 ? 45.84500 15.81300 -28.51600 1.000 83.42402 77 SER A CA 1
ATOM 580 C C . SER A 1 79 ? 45.31000 14.81700 -27.49200 1.000 78.84984 77 SER A C 1
ATOM 581 O O . SER A 1 79 ? 44.67600 15.20200 -26.49800 1.000 79.53803 77 SER A O 1
ATOM 584 N N . PHE A 1 80 ? 45.56100 13.52400 -27.72300 1.000 73.25304 78 PHE A N 1
ATOM 585 C CA . PHE A 1 80 ? 45.13000 12.49500 -26.78400 1.000 67.15067 78 PHE A CA 1
ATOM 586 C C . PHE A 1 80 ? 45.75000 12.70600 -25.40800 1.000 64.49374 78 PHE A C 1
ATOM 587 O O . PHE A 1 80 ? 45.05700 12.61900 -24.38500 1.000 62.80945 78 PHE A O 1
ATOM 595 N N . LEU A 1 81 ? 47.05600 12.98600 -25.36400 1.000 63.85597 79 LEU A N 1
ATOM 596 C CA . LEU A 1 81 ? 47.72500 13.14100 -24.07600 1.000 62.65626 79 LEU A CA 1
ATOM 597 C C . LEU A 1 81 ? 47.18500 14.34300 -23.31100 1.000 66.48885 79 LEU A C 1
ATOM 598 O O . LEU A 1 81 ? 46.98200 14.27100 -22.09100 1.000 68.61388 79 LEU A O 1
ATOM 603 N N . PHE A 1 82 ? 46.93100 15.45500 -24.00700 1.000 67.66545 80 PHE A N 1
ATOM 604 C CA . PHE A 1 82 ? 46.41500 16.63500 -23.32400 1.000 68.60004 80 PHE A CA 1
ATOM 605 C C . PHE A 1 82 ? 44.99600 16.40500 -22.81900 1.000 67.95716 80 PHE A C 1
ATOM 606 O O . PHE A 1 82 ? 44.65700 16.81900 -21.70400 1.000 65.37657 80 PHE A O 1
ATOM 614 N N . GLN A 1 83 ? 44.15300 15.73900 -23.61600 1.000 68.29446 81 GLN A N 1
ATOM 615 C CA . GLN A 1 83 ? 42.80100 15.44000 -23.15000 1.000 67.23360 81 GLN A CA 1
ATOM 616 C C . GLN A 1 83 ? 42.82600 14.51700 -21.93400 1.000 63.24682 81 GLN A C 1
ATOM 617 O O . GLN A 1 83 ? 42.03200 14.68600 -20.99700 1.000 63.04307 81 GLN A O 1
ATOM 623 N N . ALA A 1 84 ? 43.73700 13.53900 -21.92400 1.000 60.93677 82 ALA A N 1
ATOM 624 C CA . ALA A 1 84 ? 43.84200 12.64300 -20.77600 1.000 59.26217 82 ALA A CA 1
ATOM 625 C C . ALA A 1 84 ? 44.29900 13.39400 -19.52800 1.000 60.81858 82 ALA A C 1
ATOM 626 O O . ALA A 1 84 ? 43.75800 13.18000 -18.42900 1.000 58.82573 82 ALA A O 1
ATOM 628 N N . TYR A 1 85 ? 45.30200 14.26700 -19.67700 1.000 63.55455 83 TYR A N 1
ATOM 629 C CA . TYR A 1 85 ? 45.71400 15.10700 -18.55700 1.000 65.44361 83 TYR A CA 1
ATOM 630 C C . TYR A 1 85 ? 44.55500 15.95700 -18.05900 1.000 68.18911 83 TYR A C 1
ATOM 631 O O . TYR A 1 85 ? 44.40000 16.15300 -16.85100 1.000 68.52271 83 TYR A O 1
ATOM 640 N N . GLN A 1 86 ? 43.74200 16.48500 -18.97800 1.000 70.85019 84 GLN A N 1
ATOM 641 C CA . GLN A 1 86 ? 42.58700 17.28400 -18.58000 1.000 71.34482 84 GLN A CA 1
ATOM 642 C C . GLN A 1 86 ? 41.62600 16.46600 -17.72900 1.000 66.51946 84 GLN A C 1
ATOM 643 O O . GLN A 1 86 ? 41.16000 16.92600 -16.67800 1.000 66.93575 84 GLN A O 1
ATOM 649 N N . VAL A 1 87 ? 41.31900 15.24600 -18.17500 1.000 62.50382 85 VAL A N 1
ATOM 650 C CA . VAL A 1 87 ? 40.42200 14.37500 -17.41500 1.000 60.12365 85 VAL A CA 1
ATOM 651 C C . VAL A 1 87 ? 40.95300 14.16400 -16.00100 1.000 57.08191 85 VAL A C 1
ATOM 652 O O . VAL A 1 87 ? 40.24400 14.39100 -15.00700 1.000 57.22689 85 VAL A O 1
ATOM 656 N N . LYS A 1 88 ? 42.21300 13.73400 -15.88700 1.000 55.22978 86 LYS A N 1
ATOM 657 C CA . LYS A 1 88 ? 42.74600 13.42100 -14.56400 1.000 53.35571 86 LYS A CA 1
ATOM 658 C C . LYS A 1 88 ? 42.85400 14.66800 -13.69000 1.000 55.08668 86 LYS A C 1
ATOM 659 O O . LYS A 1 88 ? 42.56300 14.61400 -12.48900 1.000 53.53776 86 LYS A O 1
ATOM 665 N N . LYS A 1 89 ? 43.26200 15.80000 -14.26800 1.000 56.62885 87 LYS A N 1
ATOM 666 C CA . LYS A 1 89 ? 43.40200 17.02600 -13.49100 1.000 57.23790 87 LYS A CA 1
ATOM 667 C C . LYS A 1 89 ? 42.05400 17.48500 -12.95300 1.000 57.43667 87 LYS A C 1
ATOM 668 O O . LYS A 1 89 ? 41.92800 17.82700 -11.77000 1.000 55.88069 87 LYS A O 1
ATOM 674 N N . ARG A 1 90 ? 41.02500 17.48500 -13.80600 1.000 59.21409 88 ARG A N 1
ATOM 675 C CA . ARG A 1 90 ? 39.71400 17.94400 -13.36700 1.000 61.34011 88 ARG A CA 1
ATOM 676 C C . ARG A 1 90 ? 39.09000 16.99600 -12.35200 1.000 61.13647 88 ARG A C 1
ATOM 677 O O . ARG A 1 90 ? 38.35200 17.44400 -11.46800 1.000 61.71249 88 ARG A O 1
ATOM 685 N N . ILE A 1 91 ? 39.37000 15.69300 -12.44800 1.000 60.28851 89 ILE A N 1
ATOM 686 C CA . ILE A 1 91 ? 38.82700 14.78100 -11.44600 1.000 58.97833 89 ILE A CA 1
ATOM 687 C C . ILE A 1 91 ? 39.57000 14.92700 -10.12100 1.000 59.38536 89 ILE A C 1
ATOM 688 O O . ILE A 1 91 ? 38.95100 14.98500 -9.05300 1.000 58.82091 89 ILE A O 1
ATOM 693 N N . ILE A 1 92 ? 40.90200 15.00400 -10.16400 1.000 60.27553 90 ILE A N 1
ATOM 694 C CA . ILE A 1 92 ? 41.68400 15.04000 -8.93200 1.000 59.98170 90 ILE A CA 1
ATOM 695 C C . ILE A 1 92 ? 41.53600 16.38100 -8.22100 1.000 63.61585 90 ILE A C 1
ATOM 696 O O . ILE A 1 92 ? 41.62000 16.44900 -6.98800 1.000 61.77617 90 ILE A O 1
ATOM 701 N N . SER A 1 93 ? 41.27300 17.46100 -8.96300 1.000 69.68885 91 SER A N 1
ATOM 702 C CA . SER A 1 93 ? 41.06400 18.75500 -8.32600 1.000 73.14959 91 SER A CA 1
ATOM 703 C C . SER A 1 93 ? 39.80700 18.79400 -7.46600 1.000 72.39622 91 SER A C 1
ATOM 704 O O . SER A 1 93 ? 39.60900 19.77200 -6.73800 1.000 75.08033 91 SER A O 1
ATOM 707 N N . LEU A 1 94 ? 38.95500 17.76700 -7.53600 1.000 68.42317 92 LEU A N 1
ATOM 708 C CA . LEU A 1 94 ? 37.86500 17.65200 -6.57400 1.000 67.01115 92 LEU A CA 1
ATOM 709 C C . LEU A 1 94 ? 38.39600 17.42200 -5.16600 1.000 69.76055 92 LEU A C 1
ATOM 710 O O . LEU A 1 94 ? 37.78500 17.87500 -4.19100 1.000 71.70631 92 LEU A O 1
ATOM 715 N N . LEU A 1 95 ? 39.52900 16.72900 -5.04100 1.000 69.27622 93 LEU A N 1
ATOM 716 C CA . LEU A 1 95 ? 40.16500 16.46400 -3.75600 1.000 68.36756 93 LEU A CA 1
ATOM 717 C C . LEU A 1 95 ? 41.22700 17.49600 -3.39300 1.000 73.70364 93 LEU A C 1
ATOM 718 O O . LEU A 1 95 ? 41.93600 17.31000 -2.39800 1.000 73.93759 93 LEU A O 1
ATOM 723 N N . ASP A 1 96 ? 41.35700 18.56100 -4.16900 1.000 78.60420 94 ASP A N 1
ATOM 724 C CA . ASP A 1 96 ? 42.35500 19.58800 -3.88900 1.000 85.05908 94 ASP A CA 1
ATOM 725 C C . ASP A 1 96 ? 41.97200 20.35600 -2.63100 1.000 88.05882 94 ASP A C 1
ATOM 726 O O . ASP A 1 96 ? 40.89700 20.97100 -2.59700 1.000 87.50325 94 ASP A O 1
ATOM 731 N N . PRO A 1 97 ? 42.79800 20.34500 -1.58000 1.000 91.71103 95 PRO A N 1
ATOM 732 C CA . PRO A 1 97 ? 42.45500 21.12300 -0.37800 1.000 93.81675 95 PRO A CA 1
ATOM 733 C C . PRO A 1 97 ? 42.31400 22.61000 -0.64700 1.000 96.92809 95 PRO A C 1
ATOM 734 O O . PRO A 1 97 ? 41.48600 23.27000 -0.00600 1.000 97.52087 95 PRO A O 1
ATOM 738 N N . ARG A 1 98 ? 43.09300 23.15800 -1.58200 1.000 99.74159 96 ARG A N 1
ATOM 739 C CA . ARG A 1 98 ? 42.97300 24.56600 -1.93800 1.000 103.80934 96 ARG A CA 1
ATOM 740 C C . ARG A 1 98 ? 41.67200 24.88200 -2.66300 1.000 105.36861 96 ARG A C 1
ATOM 741 O O . ARG A 1 98 ? 41.32100 26.06100 -2.78200 1.000 108.23117 96 ARG A O 1
ATOM 743 N N . ASN A 1 99 ? 40.95500 23.86900 -3.14700 1.000 104.04310 97 ASN A N 1
ATOM 744 C CA . ASN A 1 99 ? 39.67500 24.07000 -3.81100 1.000 102.98981 97 ASN A CA 1
ATOM 745 C C . ASN A 1 99 ? 38.56000 24.07000 -2.77300 1.000 101.83656 97 ASN A C 1
ATOM 746 O O . ASN A 1 99 ? 38.43900 23.13200 -1.97800 1.000 100.44139 97 ASN A O 1
ATOM 751 N N . ILE A 1 100 ? 37.74300 25.12100 -2.79200 1.000 101.87656 98 ILE A N 1
ATOM 752 C CA . ILE A 1 100 ? 36.74600 25.34500 -1.75200 1.000 100.92474 98 ILE A CA 1
ATOM 753 C C . ILE A 1 100 ? 35.39400 24.80500 -2.19800 1.000 97.10283 98 ILE A C 1
ATOM 754 O O . ILE A 1 100 ? 34.60400 24.32500 -1.37600 1.000 95.03763 98 ILE A O 1
ATOM 759 N N . ASN A 1 101 ? 35.11700 24.87000 -3.50100 1.000 96.51498 99 ASN A N 1
ATOM 760 C CA . ASN A 1 101 ? 33.80900 24.51700 -4.05300 1.000 94.85609 99 ASN A CA 1
ATOM 761 C C . ASN A 1 101 ? 33.97600 23.57600 -5.23900 1.000 91.65843 99 ASN A C 1
ATOM 762 O O . ASN A 1 101 ? 33.96100 24.01000 -6.40000 1.000 94.62821 99 ASN A O 1
ATOM 767 N N . PRO A 1 102 ? 34.13500 22.27300 -4.98500 1.000 86.29739 100 PRO A N 1
ATOM 768 C CA . PRO A 1 102 ? 34.16300 21.31900 -6.10800 1.000 83.68352 100 PRO A CA 1
ATOM 769 C C . PRO A 1 102 ? 32.80300 21.14500 -6.76100 1.000 83.57576 100 PRO A C 1
ATOM 770 O O . PRO A 1 102 ? 32.71400 20.95700 -7.98500 1.000 83.75109 100 PRO A O 1
ATOM 774 N N . HIS A 1 103 ? 31.73300 21.19600 -5.96200 1.000 83.65842 101 HIS A N 1
ATOM 775 C CA . HIS A 1 103 ? 30.38500 21.12600 -6.50900 1.000 83.50286 101 HIS A CA 1
ATOM 776 C C . HIS A 1 103 ? 30.14600 22.21400 -7.54300 1.000 88.11970 101 HIS A C 1
ATOM 777 O O . HIS A 1 103 ? 29.39700 22.00300 -8.50100 1.000 88.12261 101 HIS A O 1
ATOM 784 N N . SER A 1 104 ? 30.76300 23.38500 -7.36300 1.000 92.17679 102 SER A N 1
ATOM 785 C CA . SER A 1 104 ? 30.66700 24.43500 -8.37200 1.000 95.58182 102 SER A CA 1
ATOM 786 C C . SER A 1 104 ? 31.24600 23.96200 -9.69700 1.000 95.74061 102 SER A C 1
ATOM 787 O O . SER A 1 104 ? 30.61400 24.10100 -10.75100 1.000 96.38375 102 SER A O 1
ATOM 790 N N . MET A 1 105 ? 32.44800 23.38300 -9.65800 1.000 95.20524 103 MET A N 1
ATOM 791 C CA . MET A 1 105 ? 33.06000 22.85600 -10.87200 1.000 96.26704 103 MET A CA 1
ATOM 792 C C . MET A 1 105 ? 32.18000 21.79500 -11.52100 1.000 91.41378 103 MET A C 1
ATOM 793 O O . MET A 1 105 ? 32.09000 21.72100 -12.75300 1.000 93.06954 103 MET A O 1
ATOM 798 N N . ILE A 1 106 ? 31.50700 20.97400 -10.71200 1.000 85.13959 104 ILE A N 1
ATOM 799 C CA . ILE A 1 106 ? 30.64300 19.94700 -11.29000 1.000 78.55681 104 ILE A CA 1
ATOM 800 C C . ILE A 1 106 ? 29.37600 20.56200 -11.88500 1.000 80.14698 104 ILE A C 1
ATOM 801 O O . ILE A 1 106 ? 28.86000 20.07700 -12.90000 1.000 79.09462 104 ILE A O 1
ATOM 806 N N . LEU A 1 107 ? 28.87100 21.64500 -11.29100 1.000 84.27201 105 LEU A N 1
ATOM 807 C CA . LEU A 1 107 ? 27.63800 22.26600 -11.76600 1.000 87.65437 105 LEU A CA 1
ATOM 808 C C . LEU A 1 107 ? 27.87800 23.21600 -12.93000 1.000 94.22064 105 LEU A C 1
ATOM 809 O O . LEU A 1 107 ? 27.03100 23.31700 -13.82400 1.000 96.48263 105 LEU A O 1
ATOM 814 N N . GLU A 1 108 ? 29.01200 23.91700 -12.93700 1.000 98.37704 106 GLU A N 1
ATOM 815 C CA . GLU A 1 108 ? 29.38400 24.84200 -14.00900 1.000 103.54199 106 GLU A CA 1
ATOM 816 C C . GLU A 1 108 ? 29.64100 24.14400 -15.33500 1.000 105.19771 106 GLU A C 1
ATOM 817 O O . GLU A 1 108 ? 30.11600 24.80600 -16.27100 1.000 108.68943 106 GLU A O 1
ATOM 823 N N . LYS A 1 109 ? 29.33800 22.84600 -15.41100 1.000 102.84244 107 LYS A N 1
ATOM 824 C CA . LYS A 1 109 ? 29.51400 22.04600 -16.62000 1.000 102.48221 107 LYS A CA 1
ATOM 825 C C . LYS A 1 109 ? 30.96400 22.06500 -17.09600 1.000 101.74802 107 LYS A C 1
ATOM 826 O O . LYS A 1 109 ? 31.24300 21.98200 -18.29500 1.000 104.17539 107 LYS A O 1
ATOM 832 N N . GLU A 1 110 ? 31.89800 22.18200 -16.14900 1.000 98.01321 108 GLU A N 1
ATOM 833 C CA . GLU A 1 110 ? 33.31100 21.96500 -16.42800 1.000 95.64521 108 GLU A CA 1
ATOM 834 C C . GLU A 1 110 ? 33.61000 20.51500 -16.77100 1.000 89.11081 108 GLU A C 1
ATOM 835 O O . GLU A 1 110 ? 34.74900 20.20100 -17.13500 1.000 86.50020 108 GLU A O 1
ATOM 841 N N . PHE A 1 111 ? 32.62300 19.63100 -16.64700 1.000 86.71042 109 PHE A N 1
ATOM 842 C CA . PHE A 1 111 ? 32.75500 18.21800 -16.98500 1.000 84.54075 109 PHE A CA 1
ATOM 843 C C . PHE A 1 111 ? 32.08500 18.01000 -18.33800 1.000 86.51682 109 PHE A C 1
ATOM 844 O O . PHE A 1 111 ? 30.88300 17.75000 -18.42800 1.000 85.78995 109 PHE A O 1
ATOM 852 N N . ASP A 1 112 ? 32.88200 18.14300 -19.39600 1.000 88.79180 110 ASP A N 1
ATOM 853 C CA . ASP A 1 112 ? 32.38300 17.98700 -20.75400 1.000 91.45207 110 ASP A CA 1
ATOM 854 C C . ASP A 1 112 ? 31.80700 16.59100 -20.95300 1.000 91.40528 110 ASP A C 1
ATOM 855 O O . ASP A 1 112 ? 32.32200 15.60300 -20.42200 1.000 89.30583 110 ASP A O 1
ATOM 860 N N . GLY A 1 113 ? 30.72400 16.52000 -21.72700 1.000 93.42709 111 GLY A N 1
ATOM 861 C CA . GLY A 1 113 ? 30.12500 15.22900 -22.01800 1.000 91.70019 111 GLY A CA 1
ATOM 862 C C . GLY A 1 113 ? 31.03100 14.34700 -22.85600 1.000 89.54759 111 GLY A C 1
ATOM 863 O O . GLY A 1 113 ? 31.27800 13.18900 -22.51200 1.000 87.39246 111 GLY A O 1
ATOM 864 N N . GLU A 1 114 ? 31.55400 14.88700 -23.96000 1.000 89.87062 112 GLU A N 1
ATOM 865 C CA . GLU A 1 114 ? 32.33600 14.06000 -24.87200 1.000 89.40199 112 GLU A CA 1
ATOM 866 C C . GLU A 1 114 ? 33.76000 13.83700 -24.37700 1.000 81.83614 112 GLU A C 1
ATOM 867 O O . GLU A 1 114 ? 34.36400 12.81100 -24.70400 1.000 80.48558 112 GLU A O 1
ATOM 873 N N . LEU A 1 115 ? 34.31300 14.76300 -23.59100 1.000 77.98535 113 LEU A N 1
ATOM 874 C CA . LEU A 1 115 ? 35.63700 14.53400 -23.01800 1.000 74.48405 113 LEU A CA 1
ATOM 875 C C . LEU A 1 115 ? 35.62000 13.33300 -22.07900 1.000 75.14287 113 LEU A C 1
ATOM 876 O O . LEU A 1 115 ? 36.49200 12.45800 -22.15400 1.000 74.67477 113 LEU A O 1
ATOM 881 N N . PHE A 1 116 ? 34.62700 13.27100 -21.19000 1.000 74.83501 114 PHE A N 1
ATOM 882 C CA . PHE A 1 116 ? 34.46900 12.14100 -20.28300 1.000 71.97012 114 PHE A CA 1
ATOM 883 C C . PHE A 1 116 ? 33.68400 10.99100 -20.90200 1.000 75.45201 114 PHE A C 1
ATOM 884 O O . PHE A 1 116 ? 33.46300 9.97800 -20.23000 1.000 76.57294 114 PHE A O 1
ATOM 892 N N . ASN A 1 117 ? 33.25500 11.12400 -22.15600 1.000 78.54574 115 ASN A N 1
ATOM 893 C CA . ASN A 1 117 ? 32.66500 10.01800 -22.89600 1.000 81.22342 115 ASN A CA 1
ATOM 894 C C . ASN A 1 117 ? 33.71400 9.25500 -23.69700 1.000 83.44505 115 ASN A C 1
ATOM 895 O O . ASN A 1 117 ? 33.67200 8.02100 -23.75900 1.000 85.47136 115 ASN A O 1
ATOM 900 N N . ASN A 1 118 ? 34.65900 9.97400 -24.30800 1.000 82.71658 116 ASN A N 1
ATOM 901 C CA . ASN A 1 118 ? 35.76100 9.32200 -25.00600 1.000 82.87003 116 ASN A CA 1
ATOM 902 C C . ASN A 1 118 ? 36.72900 8.67900 -24.02200 1.000 82.73072 116 ASN A C 1
ATOM 903 O O . ASN A 1 118 ? 37.18600 7.55000 -24.23700 1.000 86.38737 116 ASN A O 1
ATOM 908 N N . PHE A 1 119 ? 37.05200 9.38200 -22.93800 1.000 77.78488 117 PHE A N 1
ATOM 909 C CA . PHE A 1 119 ? 37.97500 8.89700 -21.91400 1.000 72.05236 117 PHE A CA 1
ATOM 910 C C . PHE A 1 119 ? 37.23600 8.37800 -20.69000 1.000 68.85261 117 PHE A C 1
ATOM 911 O O . PHE A 1 119 ? 37.64800 8.62700 -19.55300 1.000 66.53275 117 PHE A O 1
ATOM 919 N N . ASN A 1 120 ? 36.13700 7.64900 -20.89300 1.000 69.35987 118 ASN A N 1
ATOM 920 C CA . ASN A 1 120 ? 35.34500 7.18800 -19.75700 1.000 69.73058 118 ASN A CA 1
ATOM 921 C C . ASN A 1 120 ? 36.07400 6.10400 -18.97200 1.000 69.62714 118 ASN A C 1
ATOM 922 O O . ASN A 1 120 ? 36.01200 6.08200 -17.73700 1.000 72.25859 118 ASN A O 1
ATOM 927 N N . LYS A 1 121 ? 36.76000 5.19200 -19.66700 1.000 67.15968 119 LYS A N 1
ATOM 928 C CA . LYS A 1 121 ? 37.57500 4.19800 -18.97400 1.000 63.45168 119 LYS A CA 1
ATOM 929 C C . LYS A 1 121 ? 38.64900 4.87000 -18.12500 1.000 61.06748 119 LYS A C 1
ATOM 930 O O . LYS A 1 121 ? 38.87900 4.48000 -16.97300 1.000 62.83294 119 LYS A O 1
ATOM 933 N N . LEU A 1 122 ? 39.30300 5.89900 -18.67200 1.000 57.39924 120 LEU A N 1
ATOM 934 C CA . LEU A 1 122 ? 40.29700 6.64200 -17.90400 1.000 53.67281 120 LEU A CA 1
ATOM 935 C C . LEU A 1 122 ? 39.66200 7.34100 -16.70800 1.000 52.86328 120 LEU A C 1
ATOM 936 O O . LEU A 1 122 ? 40.25100 7.38500 -15.62200 1.000 51.40555 120 LEU A O 1
ATOM 941 N N . ALA A 1 123 ? 38.46400 7.90000 -16.88900 1.000 52.97866 121 ALA A N 1
ATOM 942 C CA . ALA A 1 123 ? 37.77300 8.54900 -15.77900 1.000 51.57909 121 ALA A CA 1
ATOM 943 C C . ALA A 1 123 ? 37.49300 7.55700 -14.65800 1.000 52.82764 121 ALA A C 1
ATOM 944 O O . ALA A 1 123 ? 37.75400 7.83800 -13.48200 1.000 53.67790 121 ALA A O 1
ATOM 946 N N . ILE A 1 124 ? 36.96800 6.38100 -15.00800 1.000 52.60343 122 ILE A N 1
ATOM 947 C CA . ILE A 1 124 ? 36.66500 5.36800 -14.00000 1.000 50.68681 122 ILE A CA 1
ATOM 948 C C . ILE A 1 124 ? 37.94100 4.88300 -13.32300 1.000 52.89123 122 ILE A C 1
ATOM 949 O O . ILE A 1 124 ? 37.94900 4.59300 -12.12000 1.000 53.35723 122 ILE A O 1
ATOM 954 N N . ASP A 1 125 ? 39.04100 4.79200 -14.07700 1.000 56.51771 123 ASP A N 1
ATOM 955 C CA . ASP A 1 125 ? 40.30000 4.34000 -13.48800 1.000 59.93025 123 ASP A CA 1
ATOM 956 C C . ASP A 1 125 ? 40.87400 5.37800 -12.52900 1.000 58.87048 123 ASP A C 1
ATOM 957 O O . ASP A 1 125 ? 41.45100 5.02300 -11.49500 1.000 59.80095 123 ASP A O 1
ATOM 962 N N . VAL A 1 126 ? 40.73100 6.66400 -12.85700 1.000 56.85281 124 VAL A N 1
ATOM 963 C CA . VAL A 1 126 ? 41.15700 7.71100 -11.93200 1.000 57.09084 124 VAL A CA 1
ATOM 964 C C . VAL A 1 126 ? 40.27000 7.71600 -10.69200 1.000 58.00378 124 VAL A C 1
ATOM 965 O O . VAL A 1 126 ? 40.74400 7.93900 -9.57000 1.000 58.52039 124 VAL A O 1
ATOM 969 N N . LEU A 1 127 ? 38.97300 7.45300 -10.87000 1.000 56.55069 125 LEU A N 1
ATOM 970 C CA . LEU A 1 127 ? 38.05700 7.42600 -9.73600 1.000 54.40038 125 LEU A CA 1
ATOM 971 C C . LEU A 1 127 ? 38.29400 6.22100 -8.83700 1.000 57.55228 125 LEU A C 1
ATOM 972 O O . LEU A 1 127 ? 37.94500 6.26000 -7.65200 1.000 59.91194 125 LEU A O 1
ATOM 977 N N . THR A 1 128 ? 38.87600 5.15000 -9.37500 1.000 56.89424 126 THR A N 1
ATOM 978 C CA . THR A 1 128 ? 39.04200 3.91900 -8.61100 1.000 57.47715 126 THR A CA 1
ATOM 979 C C . THR A 1 128 ? 39.85800 4.16900 -7.34800 1.000 61.31711 126 THR A C 1
ATOM 980 O O . THR A 1 128 ? 40.94000 4.76100 -7.40000 1.000 62.80491 126 THR A O 1
ATOM 984 N N . ASN A 1 129 ? 39.31900 3.71900 -6.21200 1.000 63.34094 127 ASN A N 1
ATOM 985 C CA . ASN A 1 129 ? 39.86700 3.88800 -4.86700 1.000 64.96563 127 ASN A CA 1
ATOM 986 C C . ASN A 1 129 ? 39.80400 5.32900 -4.37500 1.000 67.05817 127 ASN A C 1
ATOM 987 O O . ASN A 1 129 ? 40.41900 5.65300 -3.35000 1.000 71.22534 127 ASN A O 1
ATOM 992 N N . ASN A 1 130 ? 39.06900 6.20300 -5.06600 1.000 64.40094 128 ASN A N 1
ATOM 993 C CA . ASN A 1 130 ? 38.85600 7.57000 -4.60900 1.000 63.56375 128 ASN A CA 1
ATOM 994 C C . ASN A 1 130 ? 37.37900 7.94300 -4.56700 1.000 59.81469 128 ASN A C 1
ATOM 995 O O . ASN A 1 130 ? 37.05800 9.11900 -4.36200 1.000 57.95627 128 ASN A O 1
ATOM 1000 N N . GLU A 1 131 ? 36.47500 6.97700 -4.74700 1.000 54.54059 129 GLU A N 1
ATOM 1001 C CA . GLU A 1 131 ? 35.04900 7.29000 -4.77400 1.000 53.19495 129 GLU A CA 1
ATOM 1002 C C . GLU A 1 131 ? 34.55500 7.75900 -3.41100 1.000 54.13328 129 GLU A C 1
ATOM 1003 O O . GLU A 1 131 ? 33.80900 8.74100 -3.31900 1.000 55.34152 129 GLU A O 1
ATOM 1009 N N . VAL A 1 132 ? 34.95800 7.07000 -2.34000 1.000 52.54841 130 VAL A N 1
ATOM 1010 C CA . VAL A 1 132 ? 34.50800 7.44600 -1.00200 1.000 50.79681 130 VAL A CA 1
ATOM 1011 C C . VAL A 1 132 ? 35.00600 8.84100 -0.63800 1.000 49.78317 130 VAL A C 1
ATOM 1012 O O . VAL A 1 132 ? 34.25100 9.66500 -0.11000 1.000 50.55803 130 VAL A O 1
ATOM 1016 N N . ALA A 1 133 ? 36.27800 9.13100 -0.92400 1.000 48.60875 131 ALA A N 1
ATOM 1017 C CA . ALA A 1 133 ? 36.83600 10.42900 -0.55900 1.000 49.34568 131 ALA A CA 1
ATOM 1018 C C . ALA A 1 133 ? 36.12900 11.56200 -1.29300 1.000 52.32381 131 ALA A C 1
ATOM 1019 O O . ALA A 1 133 ? 35.76800 12.57900 -0.68300 1.000 53.70506 131 ALA A O 1
ATOM 1021 N N . ILE A 1 134 ? 35.91400 11.40100 -2.60200 1.000 52.26335 132 ILE A N 1
ATOM 1022 C CA . ILE A 1 134 ? 35.28100 12.45800 -3.38400 1.000 52.16461 132 ILE A CA 1
ATOM 1023 C C . ILE A 1 134 ? 33.82000 12.61800 -2.98200 1.000 50.57556 132 ILE A C 1
ATOM 1024 O O . ILE A 1 134 ? 33.30500 13.74000 -2.90200 1.000 51.75319 132 ILE A O 1
ATOM 1029 N N . ALA A 1 135 ? 33.12900 11.50500 -2.71900 1.000 48.35685 133 ALA A N 1
ATOM 1030 C CA . ALA A 1 135 ? 31.74200 11.59700 -2.27700 1.000 47.98339 133 ALA A CA 1
ATOM 1031 C C . ALA A 1 135 ? 31.64400 12.31100 -0.93400 1.000 49.79983 133 ALA A C 1
ATOM 1032 O O . ALA A 1 135 ? 30.74800 13.13900 -0.72600 1.000 50.71335 133 ALA A O 1
ATOM 1034 N N . LEU A 1 136 ? 32.57200 12.02000 -0.01700 1.000 49.83425 134 LEU A N 1
ATOM 1035 C CA . LEU A 1 136 ? 32.59800 12.71200 1.26600 1.000 49.55096 134 LEU A CA 1
ATOM 1036 C C . LEU A 1 136 ? 32.83600 14.20400 1.07700 1.000 52.09076 134 LEU A C 1
ATOM 1037 O O . LEU A 1 136 ? 32.16300 15.03600 1.69600 1.000 54.32546 134 LEU A O 1
ATOM 1042 N N . ARG A 1 137 ? 33.79400 14.56200 0.21700 1.000 52.61490 135 ARG A N 1
ATOM 1043 C CA . ARG A 1 137 ? 34.08600 15.97400 -0.01200 1.000 54.44131 135 ARG A CA 1
ATOM 1044 C C . ARG A 1 137 ? 32.88000 16.69900 -0.60000 1.000 54.42928 135 ARG A C 1
ATOM 1045 O O . ARG A 1 137 ? 32.54500 17.81700 -0.18000 1.000 55.10469 135 ARG A O 1
ATOM 1053 N N . LEU A 1 138 ? 32.21200 16.07400 -1.57300 1.000 53.65157 136 LEU A N 1
ATOM 1054 C CA . LEU A 1 138 ? 31.04200 16.69500 -2.18400 1.000 54.54302 136 LEU A CA 1
ATOM 1055 C C . LEU A 1 138 ? 29.90800 16.84100 -1.17800 1.000 56.32923 136 LEU A C 1
ATOM 1056 O O . LEU A 1 138 ? 29.22800 17.87200 -1.15100 1.000 58.16223 136 LEU A O 1
ATOM 1061 N N . ALA A 1 139 ? 29.69100 15.82400 -0.33900 1.000 56.30495 137 ALA A N 1
ATOM 1062 C CA . ALA A 1 139 ? 28.68000 15.94700 0.70500 1.000 58.44942 137 ALA A CA 1
ATOM 1063 C C . ALA A 1 139 ? 29.03300 17.05100 1.69100 1.000 59.71483 137 ALA A C 1
ATOM 1064 O O . ALA A 1 139 ? 28.13800 17.71400 2.22800 1.000 61.55960 137 ALA A O 1
ATOM 1066 N N . GLU A 1 140 ? 30.32700 17.27400 1.92900 1.000 58.03999 138 GLU A N 1
ATOM 1067 C CA . GLU A 1 140 ? 30.73000 18.29900 2.88400 1.000 58.43141 138 GLU A CA 1
ATOM 1068 C C . GLU A 1 140 ? 30.53700 19.70300 2.32300 1.000 60.43702 138 GLU A C 1
ATOM 1069 O O . GLU A 1 140 ? 30.11800 20.61000 3.05100 1.000 62.48783 138 GLU A O 1
ATOM 1075 N N . THR A 1 141 ? 30.83500 19.91200 1.03800 1.000 60.65251 139 THR A N 1
ATOM 1076 C CA . THR A 1 141 ? 30.86200 21.27600 0.51200 1.000 61.66699 139 THR A CA 1
ATOM 1077 C C . THR A 1 141 ? 29.62600 21.67500 -0.28900 1.000 62.58332 139 THR A C 1
ATOM 1078 O O . THR A 1 141 ? 29.40100 22.87500 -0.47900 1.000 64.12781 139 THR A O 1
ATOM 1082 N N . THR A 1 142 ? 28.82100 20.72600 -0.75700 1.000 62.02891 140 THR A N 1
ATOM 1083 C CA . THR A 1 142 ? 27.68800 21.07500 -1.61700 1.000 64.36658 140 THR A CA 1
ATOM 1084 C C . THR A 1 142 ? 26.53700 21.63600 -0.78700 1.000 68.86344 140 THR A C 1
ATOM 1085 O O . THR A 1 142 ? 26.12800 21.01000 0.19600 1.000 70.39175 140 THR A O 1
ATOM 1089 N N . PRO A 1 143 ? 25.98900 22.79700 -1.15200 1.000 71.63560 141 PRO A N 1
ATOM 1090 C CA . PRO A 1 143 ? 24.77100 23.27600 -0.49000 1.000 73.75243 141 PRO A CA 1
ATOM 1091 C C . PRO A 1 143 ? 23.60900 22.32500 -0.73200 1.000 77.66849 141 PRO A C 1
ATOM 1092 O O . PRO A 1 143 ? 23.61900 21.50700 -1.65500 1.000 78.67906 141 PRO A O 1
ATOM 1096 N N . ALA A 1 144 ? 22.58900 22.44100 0.12200 1.000 80.57787 142 ALA A N 1
ATOM 1097 C CA . ALA A 1 144 ? 21.45400 21.52600 0.03900 1.000 81.00997 142 ALA A CA 1
ATOM 1098 C C . ALA A 1 144 ? 20.65500 21.73800 -1.24200 1.000 85.31207 142 ALA A C 1
ATOM 1099 O O . ALA A 1 144 ? 20.24100 20.76700 -1.88600 1.000 83.59263 142 ALA A O 1
ATOM 1101 N N . GLN A 1 145 ? 20.43800 22.99900 -1.62700 1.000 90.81268 143 GLN A N 1
ATOM 1102 C CA . GLN A 1 145 ? 19.63500 23.29600 -2.81200 1.000 94.29173 143 GLN A CA 1
ATOM 1103 C C . GLN A 1 145 ? 20.20700 22.61500 -4.04800 1.000 92.05393 143 GLN A C 1
ATOM 1104 O O . GLN A 1 145 ? 19.47100 22.01100 -4.83800 1.000 92.46833 143 GLN A O 1
ATOM 1110 N N . ASP A 1 146 ? 21.52200 22.69500 -4.22700 1.000 88.10692 144 ASP A N 1
ATOM 1111 C CA . ASP A 1 146 ? 22.19100 22.09100 -5.36900 1.000 85.08087 144 ASP A CA 1
ATOM 1112 C C . ASP A 1 146 ? 22.41500 20.59400 -5.20400 1.000 79.56723 144 ASP A C 1
ATOM 1113 O O . ASP A 1 146 ? 22.88400 19.94800 -6.14800 1.000 77.82855 144 ASP A O 1
ATOM 1118 N N . ARG A 1 147 ? 22.06400 20.03100 -4.04500 1.000 78.12627 145 ARG A N 1
ATOM 1119 C CA . ARG A 1 147 ? 22.44700 18.65900 -3.72100 1.000 74.83762 145 ARG A CA 1
ATOM 1120 C C . ARG A 1 147 ? 21.95700 17.67400 -4.77600 1.000 73.33247 145 ARG A C 1
ATOM 1121 O O . ARG A 1 147 ? 22.71700 16.81900 -5.24400 1.000 71.50600 145 ARG A O 1
ATOM 1129 N N . SER A 1 148 ? 20.68800 17.78300 -5.17200 1.000 75.05379 146 SER A N 1
ATOM 1130 C CA . SER A 1 148 ? 20.14000 16.86200 -6.15900 1.000 75.70371 146 SER A CA 1
ATOM 1131 C C . SER A 1 148 ? 20.56700 17.19900 -7.58100 1.000 75.61117 146 SER A C 1
ATOM 1132 O O . SER A 1 148 ? 20.48200 16.33200 -8.45800 1.000 74.32670 146 SER A O 1
ATOM 1135 N N . ARG A 1 149 ? 21.02600 18.42600 -7.83500 1.000 76.65105 147 ARG A N 1
ATOM 1136 C CA . ARG A 1 149 ? 21.48500 18.75100 -9.18100 1.000 77.32084 147 ARG A CA 1
ATOM 1137 C C . ARG A 1 149 ? 22.87800 18.18400 -9.42800 1.000 72.76971 147 ARG A C 1
ATOM 1138 O O . ARG A 1 149 ? 23.10600 17.50200 -10.43600 1.000 72.21628 147 ARG A O 1
ATOM 1146 N N . VAL A 1 150 ? 23.81500 18.45800 -8.50800 1.000 69.67451 148 VAL A N 1
ATOM 1147 C CA . VAL A 1 150 ? 25.13500 17.82400 -8.53000 1.000 66.03030 148 VAL A CA 1
ATOM 1148 C C . VAL A 1 150 ? 24.98600 16.34300 -8.83300 1.000 66.26578 148 VAL A C 1
ATOM 1149 O O . VAL A 1 150 ? 25.48300 15.84300 -9.84900 1.000 66.50740 148 VAL A O 1
ATOM 1153 N N . SER A 1 151 ? 24.25700 15.63800 -7.96200 1.000 66.15522 149 SER A N 1
ATOM 1154 C CA . SER A 1 151 ? 24.02900 14.20600 -8.12900 1.000 64.50472 149 SER A CA 1
ATOM 1155 C C . SER A 1 151 ? 23.58400 13.87600 -9.54900 1.000 65.03802 149 SER A C 1
ATOM 1156 O O . SER A 1 151 ? 24.15000 12.98600 -10.19600 1.000 63.53019 149 SER A O 1
ATOM 1159 N N . GLN A 1 152 ? 22.59400 14.61400 -10.06700 1.000 68.24990 150 GLN A N 1
ATOM 1160 C CA . GLN A 1 152 ? 22.08400 14.31100 -11.40200 1.000 71.36698 150 GLN A CA 1
ATOM 1161 C C . GLN A 1 152 ? 23.19900 14.35700 -12.43800 1.000 70.27385 150 GLN A C 1
ATOM 1162 O O . GLN A 1 152 ? 23.33100 13.43800 -13.25600 1.000 70.35327 150 GLN A O 1
ATOM 1168 N N . ASN A 1 153 ? 24.03000 15.40400 -12.39700 1.000 68.34363 151 ASN A N 1
ATOM 1169 C CA . ASN A 1 153 ? 25.15600 15.48700 -13.32200 1.000 64.06189 151 ASN A CA 1
ATOM 1170 C C . ASN A 1 153 ? 26.01800 14.23500 -13.23300 1.000 60.82438 151 ASN A C 1
ATOM 1171 O O . ASN A 1 153 ? 26.35800 13.62700 -14.25600 1.000 61.36121 151 ASN A O 1
ATOM 1176 N N . ILE A 1 154 ? 26.33600 13.80200 -12.00900 1.000 59.29888 152 ILE A N 1
ATOM 1177 C CA . ILE A 1 154 ? 27.17500 12.62100 -11.83400 1.000 57.96781 152 ILE A CA 1
ATOM 1178 C C . ILE A 1 154 ? 26.52500 11.39900 -12.46400 1.000 60.45034 152 ILE A C 1
ATOM 1179 O O . ILE A 1 154 ? 27.21400 10.53700 -13.02500 1.000 61.66568 152 ILE A O 1
ATOM 1184 N N . ASN A 1 155 ? 25.19600 11.30700 -12.40600 1.000 61.42240 153 ASN A N 1
ATOM 1185 C CA . ASN A 1 155 ? 24.53300 10.15000 -12.99000 1.000 62.82559 153 ASN A CA 1
ATOM 1186 C C . ASN A 1 155 ? 24.52100 10.20100 -14.51200 1.000 66.32435 153 ASN A C 1
ATOM 1187 O O . ASN A 1 155 ? 24.44200 9.14700 -15.15400 1.000 66.75757 153 ASN A O 1
ATOM 1192 N N . ASN A 1 156 ? 24.61600 11.39600 -15.10400 1.000 67.06646 154 ASN A N 1
ATOM 1193 C CA . ASN A 1 156 ? 24.60700 11.49300 -16.55800 1.000 66.49059 154 ASN A CA 1
ATOM 1194 C C . ASN A 1 156 ? 25.96500 11.15900 -17.15400 1.000 64.57095 154 ASN A C 1
ATOM 1195 O O . ASN A 1 156 ? 26.03200 10.59000 -18.24900 1.000 65.63192 154 ASN A O 1
ATOM 1200 N N . ILE A 1 157 ? 27.04500 11.48700 -16.45100 1.000 62.44301 155 ILE A N 1
ATOM 1201 C CA . ILE A 1 157 ? 28.38900 11.29400 -16.98600 1.000 61.81186 155 ILE A CA 1
ATOM 1202 C C . ILE A 1 157 ? 28.96100 9.93900 -16.59200 1.000 59.49164 155 ILE A C 1
ATOM 1203 O O . ILE A 1 157 ? 29.63900 9.29100 -17.39200 1.000 58.43052 155 ILE A O 1
ATOM 1208 N N . PHE A 1 158 ? 28.69100 9.48100 -15.36900 1.000 59.66771 156 PHE A N 1
ATOM 1209 C CA . PHE A 1 158 ? 29.18100 8.19800 -14.86900 1.000 58.12520 156 PHE A CA 1
ATOM 1210 C C . PHE A 1 158 ? 27.99500 7.29400 -14.54800 1.000 56.70857 156 PHE A C 1
ATOM 1211 O O . PHE A 1 158 ? 27.75400 6.95600 -13.38100 1.000 56.39378 156 PHE A O 1
ATOM 1219 N N . PRO A 1 159 ? 27.24600 6.86500 -15.56400 1.000 56.36998 157 PRO A N 1
ATOM 1220 C CA . PRO A 1 159 ? 26.00500 6.12500 -15.30100 1.000 56.10684 157 PRO A CA 1
ATOM 1221 C C . PRO A 1 159 ? 26.29300 4.71100 -14.81700 1.000 54.21724 157 PRO A C 1
ATOM 1222 O O . PRO A 1 159 ? 27.12300 3.99900 -15.38900 1.000 54.46392 157 PRO A O 1
ATOM 1226 N N . GLN A 1 160 ? 25.58900 4.31400 -13.75300 1.000 51.54431 158 GLN A N 1
ATOM 1227 C CA . GLN A 1 160 ? 25.70800 2.98300 -13.15800 1.000 48.94886 158 GLN A CA 1
ATOM 1228 C C . GLN A 1 160 ? 27.14800 2.69500 -12.73800 1.000 47.69497 158 GLN A C 1
ATOM 1229 O O . GLN A 1 160 ? 27.70600 1.63900 -13.03600 1.000 49.80519 158 GLN A O 1
ATOM 1235 N N . SER A 1 161 ? 27.74800 3.65000 -12.03700 1.000 45.53891 159 SER A N 1
ATOM 1236 C CA . SER A 1 161 ? 29.11400 3.53100 -11.55600 1.000 44.55804 159 SER A CA 1
ATOM 1237 C C . SER A 1 161 ? 29.14500 3.50800 -10.03300 1.000 45.64125 159 SER A C 1
ATOM 1238 O O . SER A 1 161 ? 28.21200 3.95700 -9.36000 1.000 45.51685 159 SER A O 1
ATOM 1241 N N . LEU A 1 162 ? 30.24300 2.97200 -9.49600 1.000 46.62626 160 LEU A N 1
ATOM 1242 C CA . LEU A 1 162 ? 30.43500 2.97400 -8.04800 1.000 46.80732 160 LEU A CA 1
ATOM 1243 C C . LEU A 1 162 ? 30.48000 4.39600 -7.50600 1.000 48.30993 160 LEU A C 1
ATOM 1244 O O . LEU A 1 162 ? 29.98000 4.67000 -6.40700 1.000 51.38213 160 LEU A O 1
ATOM 1249 N N . PHE A 1 163 ? 31.05600 5.31900 -8.27800 1.000 48.20444 161 PHE A N 1
ATOM 1250 C CA . PHE A 1 163 ? 31.21000 6.69700 -7.82300 1.000 48.67985 161 PHE A CA 1
ATOM 1251 C C . PHE A 1 163 ? 29.85800 7.37000 -7.60900 1.000 48.51818 161 PHE A C 1
ATOM 1252 O O . PHE A 1 163 ? 29.63400 8.02700 -6.58400 1.000 48.72391 161 PHE A O 1
ATOM 1260 N N . ALA A 1 164 ? 28.94700 7.22800 -8.57700 1.000 47.63806 162 ALA A N 1
ATOM 1261 C CA . ALA A 1 164 ? 27.63200 7.85200 -8.45200 1.000 46.92891 162 ALA A CA 1
ATOM 1262 C C . ALA A 1 164 ? 26.85500 7.27200 -7.27400 1.000 45.90948 162 ALA A C 1
ATOM 1263 O O . ALA A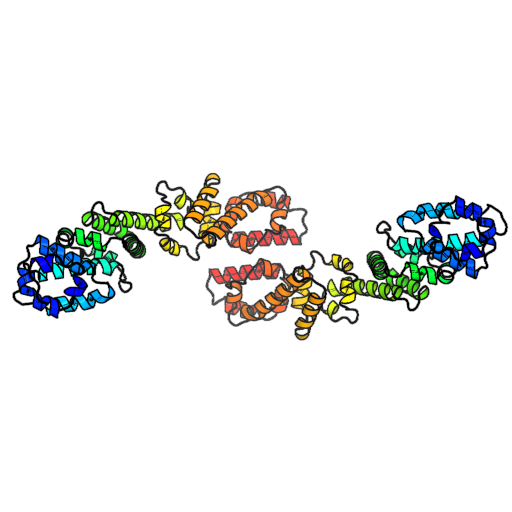 1 164 ? 26.16900 8.00400 -6.54600 1.000 46.52112 162 ALA A O 1
ATOM 1265 N N . ALA A 1 165 ? 26.96200 5.95700 -7.06500 1.000 44.43866 163 ALA A N 1
ATOM 1266 C CA . ALA A 1 165 ? 26.30500 5.33000 -5.92500 1.000 43.73546 163 ALA A CA 1
ATOM 1267 C C . ALA A 1 165 ? 26.85000 5.87300 -4.60900 1.000 45.37597 163 ALA A C 1
ATOM 1268 O O . ALA A 1 165 ? 26.07900 6.18100 -3.68900 1.000 47.56588 163 ALA A O 1
ATOM 1270 N N . LYS A 1 166 ? 28.17900 6.00600 -4.50500 1.000 43.83290 164 LYS A N 1
ATOM 1271 C CA . LYS A 1 166 ? 28.77100 6.52900 -3.27600 1.000 43.04144 164 LYS A CA 1
ATOM 1272 C C . LYS A 1 166 ? 28.36000 7.97700 -3.03400 1.000 44.62841 164 LYS A C 1
ATOM 1273 O O . LYS A 1 166 ? 28.13200 8.38000 -1.88600 1.000 44.71778 164 LYS A O 1
ATOM 1279 N N . VAL A 1 167 ? 28.26300 8.77500 -4.10000 1.000 45.71357 165 VAL A N 1
ATOM 1280 C CA . VAL A 1 167 ? 27.83400 10.16300 -3.93900 1.000 46.27101 165 VAL A CA 1
ATOM 1281 C C . VAL A 1 167 ? 26.39500 10.21900 -3.44100 1.000 46.75144 165 VAL A C 1
ATOM 1282 O O . VAL A 1 167 ? 26.06100 11.01200 -2.55000 1.000 47.87170 165 VAL A O 1
ATOM 1286 N N . GLY A 1 168 ? 25.52300 9.37900 -4.00500 1.000 45.99188 166 GLY A N 1
ATOM 1287 C CA . GLY A 1 168 ? 24.16600 9.29500 -3.48800 1.000 47.44918 166 GLY A CA 1
ATOM 1288 C C . GLY A 1 168 ? 24.13000 8.93000 -2.01400 1.000 48.95089 166 GLY A C 1
ATOM 1289 O O . GLY A 1 168 ? 23.38600 9.53200 -1.23100 1.000 49.99676 166 GLY A O 1
ATOM 1290 N N . HIS A 1 169 ? 24.95100 7.95500 -1.61400 1.000 48.36606 167 HIS A N 1
ATOM 1291 C CA . HIS A 1 169 ? 24.96600 7.51600 -0.22100 1.000 50.19930 167 HIS A CA 1
ATOM 1292 C C . HIS A 1 169 ? 25.41500 8.63600 0.71500 1.000 53.52655 167 HIS A C 1
ATOM 1293 O O . HIS A 1 169 ? 24.79700 8.87800 1.76300 1.000 54.70168 167 HIS A O 1
ATOM 1300 N N . ALA A 1 170 ? 26.50400 9.32400 0.35800 1.000 52.55306 168 ALA A N 1
ATOM 1301 C CA . ALA A 1 170 ? 27.00900 10.40000 1.20600 1.000 49.62716 168 ALA A CA 1
ATOM 1302 C C . ALA A 1 170 ? 26.01000 11.54600 1.29900 1.000 50.16501 168 ALA A C 1
ATOM 1303 O O . ALA A 1 170 ? 25.81800 12.12300 2.37900 1.000 52.91833 168 ALA A O 1
ATOM 1305 N N . PHE A 1 171 ? 25.36300 11.89000 0.18000 1.000 49.71784 169 PHE A N 1
ATOM 1306 C CA . PHE A 1 171 ? 24.33000 12.92100 0.21700 1.000 51.39994 169 PHE A CA 1
ATOM 1307 C C . PHE A 1 171 ? 23.18500 12.52300 1.13900 1.000 50.21174 169 PHE A C 1
ATOM 1308 O O . PHE A 1 171 ? 22.67300 13.35500 1.89900 1.000 50.13623 169 PHE A O 1
ATOM 1316 N N . ALA A 1 172 ? 22.76800 11.25200 1.08700 1.000 49.12381 170 ALA A N 1
ATOM 1317 C CA . ALA A 1 172 ? 21.69400 10.79300 1.96400 1.000 49.31339 170 ALA A CA 1
ATOM 1318 C C . ALA A 1 172 ? 22.09100 10.90400 3.43100 1.000 50.07760 170 ALA A C 1
ATOM 1319 O O . ALA A 1 172 ? 21.29400 11.35000 4.26900 1.000 50.22190 170 ALA A O 1
ATOM 1321 N N . VAL A 1 173 ? 23.31700 10.49400 3.76200 1.000 49.20190 171 VAL A N 1
ATOM 1322 C CA . VAL A 1 173 ? 23.76000 10.55700 5.15300 1.000 47.58497 171 VAL A CA 1
ATOM 1323 C C . VAL A 1 173 ? 23.80400 12.00400 5.63700 1.000 52.51259 171 VAL A C 1
ATOM 1324 O O . VAL A 1 173 ? 23.36900 12.31200 6.75500 1.000 54.11591 171 VAL A O 1
ATOM 1328 N N . ARG A 1 174 ? 24.30800 12.91600 4.80100 1.000 55.39837 172 ARG A N 1
ATOM 1329 C CA . ARG A 1 174 ? 24.33900 14.32700 5.18500 1.000 58.86682 172 ARG A CA 1
ATOM 1330 C C . ARG A 1 174 ? 22.92900 14.87300 5.39500 1.000 60.31088 172 ARG A C 1
ATOM 1331 O O . ARG A 1 174 ? 22.65500 15.56700 6.38500 1.000 61.71740 172 ARG A O 1
ATOM 1339 N N . ARG A 1 175 ? 22.01800 14.56600 4.46600 1.000 60.41314 173 ARG A N 1
ATOM 1340 C CA . ARG A 1 175 ? 20.64500 15.04800 4.57300 1.000 61.89044 173 ARG A CA 1
ATOM 1341 C C . ARG A 1 175 ? 19.98000 14.55400 5.85200 1.000 59.20120 173 ARG A C 1
ATOM 1342 O O . ARG A 1 175 ? 19.27300 15.31200 6.52900 1.000 58.56146 173 ARG A O 1
ATOM 1350 N N . ASP A 1 176 ? 20.19900 13.28400 6.20400 1.000 57.27004 174 ASP A N 1
ATOM 1351 C CA . ASP A 1 176 ? 19.54000 12.74300 7.38800 1.000 56.54794 174 ASP A CA 1
ATOM 1352 C C . ASP A 1 176 ? 20.18700 13.23500 8.67700 1.000 52.58996 174 ASP A C 1
ATOM 1353 O O . ASP A 1 176 ? 19.49800 13.37400 9.69400 1.000 51.28013 174 ASP A O 1
ATOM 1358 N N . ILE A 1 177 ? 21.46400 13.56600 8.62800 1.000 50.42704 175 ILE A N 1
ATOM 1359 C CA . ILE A 1 177 ? 22.12700 14.07500 9.85300 1.000 49.74951 175 ILE A CA 1
ATOM 1360 C C . ILE A 1 177 ? 21.62700 15.48500 10.12700 1.000 55.94519 175 ILE A C 1
ATOM 1361 O O . ILE A 1 177 ? 21.64800 15.88500 11.26700 1.000 59.68240 175 ILE A O 1
ATOM 1366 N N . GLU A 1 178 ? 21.19800 16.19600 9.09800 1.000 58.14352 176 GLU A N 1
ATOM 1367 C CA . GLU A 1 178 ? 20.77100 17.60000 9.25800 1.000 60.91312 176 GLU A CA 1
ATOM 1368 C C . GLU A 1 178 ? 19.28500 17.66700 9.56400 1.000 63.48607 176 GLU A C 1
ATOM 1369 O O . GLU A 1 178 ? 18.89700 18.43600 10.43400 1.000 64.46841 176 GLU A O 1
ATOM 1375 N N . ARG A 1 179 ? 18.47900 16.91400 8.82900 1.000 63.20860 177 ARG A N 1
ATOM 1376 C CA . ARG A 1 179 ? 17.04400 17.03900 9.06900 1.000 62.11138 177 ARG A CA 1
ATOM 1377 C C . ARG A 1 179 ? 16.56600 16.21300 10.25900 1.000 60.62082 177 ARG A C 1
ATOM 1378 O O . ARG A 1 179 ? 15.60300 16.60500 10.92900 1.000 62.17150 177 ARG A O 1
ATOM 1380 N N . LEU A 1 180 ? 17.21100 15.08200 10.54700 1.000 56.71012 178 LEU A N 1
ATOM 1381 C CA . LEU A 1 180 ? 16.72600 14.16200 11.56700 1.000 54.37111 178 LEU A CA 1
ATOM 1382 C C . LEU A 1 180 ? 17.57400 14.18100 12.83300 1.000 54.71564 178 LEU A C 1
ATOM 1383 O O . LEU A 1 180 ? 17.05700 14.48900 13.91100 1.000 56.35438 178 LEU A O 1
ATOM 1388 N N . LEU A 1 181 ? 18.86700 13.85900 12.73600 1.000 52.68434 179 LEU A N 1
ATOM 1389 C CA . LEU A 1 181 ? 19.68800 13.72800 13.93700 1.000 50.31522 179 LEU A CA 1
ATOM 1390 C C . LEU A 1 181 ? 19.77500 15.04300 14.70200 1.000 54.00497 179 LEU A C 1
ATOM 1391 O O . LEU A 1 181 ? 19.68200 15.06000 15.93500 1.000 56.75554 179 LEU A O 1
ATOM 1396 N N . LEU A 1 182 ? 19.95000 16.15400 13.99300 1.000 54.28190 180 LEU A N 1
ATOM 1397 C CA . LEU A 1 182 ? 20.02500 17.46800 14.61700 1.000 53.70410 180 LEU A CA 1
ATOM 1398 C C . LEU A 1 182 ? 18.66100 18.13000 14.76600 1.000 56.11280 180 LEU A C 1
ATOM 1399 O O . LEU A 1 182 ? 18.59900 19.32300 15.07700 1.000 59.20220 180 LEU A O 1
ATOM 1404 N N . GLY A 1 183 ? 17.57200 17.38800 14.55900 1.000 56.01135 181 GLY A N 1
ATOM 1405 C CA . GLY A 1 183 ? 16.23500 17.92700 14.65100 1.000 59.03768 181 GLY A CA 1
ATOM 1406 C C . GLY A 1 183 ? 15.55400 17.59800 15.96900 1.000 62.61540 181 GLY A C 1
ATOM 1407 O O . GLY A 1 183 ? 16.17400 17.15000 16.93700 1.000 61.97470 181 GLY A O 1
ATOM 1408 N N . ASP A 1 184 ? 14.24100 17.83200 15.99600 1.000 66.35517 182 ASP A N 1
ATOM 1409 C CA . ASP A 1 184 ? 13.43300 17.56500 17.18000 1.000 68.90724 182 ASP A CA 1
ATOM 1410 C C . ASP A 1 184 ? 13.10900 16.08800 17.36800 1.000 68.56957 182 ASP A C 1
ATOM 1411 O O . ASP A 1 184 ? 12.67100 15.70400 18.45800 1.000 70.10630 182 ASP A O 1
ATOM 1416 N N . ARG A 1 185 ? 13.30800 15.25400 16.35000 1.000 67.86678 183 ARG A N 1
ATOM 1417 C CA . ARG A 1 185 ? 13.03700 13.81800 16.43900 1.000 64.79985 183 ARG A CA 1
ATOM 1418 C C . ARG A 1 185 ? 14.25900 13.02600 15.99000 1.000 60.40889 183 ARG A C 1
ATOM 1419 O O . ARG A 1 185 ? 14.22100 12.32700 14.97400 1.000 61.47078 183 ARG A O 1
ATOM 1427 N N . PRO A 1 186 ? 15.36600 13.09900 16.73900 1.000 56.22023 184 PRO A N 1
ATOM 1428 C CA . PRO A 1 186 ? 16.59100 12.40200 16.31000 1.000 53.05510 184 PRO A CA 1
ATOM 1429 C C . PRO A 1 186 ? 16.48500 10.88500 16.33300 1.000 51.30821 184 PRO A C 1
ATOM 1430 O O . PRO A 1 186 ? 17.37800 10.21900 15.79200 1.000 49.22143 184 PRO A O 1
ATOM 1434 N N . ASP A 1 187 ? 15.44100 10.31400 16.93900 1.000 53.09354 185 ASP A N 1
ATOM 1435 C CA . ASP A 1 187 ? 15.26500 8.86600 16.87500 1.000 55.50368 185 ASP A CA 1
ATOM 1436 C C . ASP A 1 187 ? 14.88600 8.41000 15.47200 1.000 59.71411 185 ASP A C 1
ATOM 1437 O O . ASP A 1 187 ? 15.14500 7.25600 15.10100 1.000 62.47296 185 ASP A O 1
ATOM 1442 N N . GLN A 1 188 ? 14.27100 9.29500 14.68300 1.000 59.84687 186 GLN A N 1
ATOM 1443 C CA . GLN A 1 188 ? 13.87800 8.93300 13.32600 1.000 58.70518 186 GLN A CA 1
ATOM 1444 C C . GLN A 1 188 ? 15.08700 8.74300 12.42000 1.000 55.09030 186 GLN A C 1
ATOM 1445 O O . GLN A 1 188 ? 14.99700 8.03200 11.41400 1.000 56.66879 186 GLN A O 1
ATOM 1451 N N . PHE A 1 189 ? 16.22000 9.36600 12.75400 1.000 51.09997 187 PHE A N 1
ATOM 1452 C CA . PHE A 1 189 ? 17.45600 9.09200 12.02700 1.000 47.96243 187 PHE A CA 1
ATOM 1453 C C . PHE A 1 189 ? 17.78000 7.60600 12.05100 1.000 49.57603 187 PHE A C 1
ATOM 1454 O O . PHE A 1 189 ? 18.26400 7.04700 11.06000 1.000 50.70282 187 PHE A O 1
ATOM 1462 N N . PHE A 1 190 ? 17.50700 6.94800 13.17600 1.000 50.85221 188 PHE A N 1
ATOM 1463 C CA . PHE A 1 190 ? 17.81100 5.53400 13.34500 1.000 49.67792 188 PHE A CA 1
ATOM 1464 C C . PHE A 1 190 ? 16.65400 4.62900 12.94900 1.000 50.73896 188 PHE A C 1
ATOM 1465 O O . PHE A 1 190 ? 16.88800 3.51200 12.47100 1.000 50.63921 188 PHE A O 1
ATOM 1473 N N . SER A 1 191 ? 15.41500 5.07600 13.13700 1.000 51.18812 189 SER A N 1
ATOM 1474 C CA . SER A 1 191 ? 14.25700 4.25700 12.80800 1.000 54.00657 189 SER A CA 1
ATOM 1475 C C . SER A 1 191 ? 13.82000 4.38800 11.35300 1.000 55.64165 189 SER A C 1
ATOM 1476 O O . SER A 1 191 ? 12.81400 3.78300 10.97100 1.000 56.79946 189 SER A O 1
ATOM 1479 N N . SER A 1 192 ? 14.54300 5.15300 10.53900 1.000 57.19187 190 SER A N 1
ATOM 1480 C CA . SER A 1 192 ? 14.16300 5.33100 9.14500 1.000 60.25715 190 SER A CA 1
ATOM 1481 C C . SER A 1 192 ? 14.34600 4.03600 8.36200 1.000 62.97421 190 SER A C 1
ATOM 1482 O O . SER A 1 192 ? 15.25800 3.24700 8.62100 1.000 63.21017 190 SER A O 1
ATOM 1485 N N . ARG A 1 193 ? 13.45400 3.82000 7.39300 1.000 65.66563 191 ARG A N 1
ATOM 1486 C CA . ARG A 1 193 ? 13.58600 2.66000 6.51900 1.000 66.62558 191 ARG A CA 1
ATOM 1487 C C . ARG A 1 193 ? 14.84700 2.74400 5.66900 1.000 65.99592 191 ARG A C 1
ATOM 1488 O O . ARG A 1 193 ? 15.40300 1.71000 5.28200 1.000 65.78156 191 ARG A O 1
ATOM 1490 N N . GLU A 1 194 ? 15.31800 3.95600 5.38000 1.000 66.43423 192 GLU A N 1
ATOM 1491 C CA . GLU A 1 194 ? 16.50700 4.16300 4.56400 1.000 66.72488 192 GLU A CA 1
ATOM 1492 C C . GLU A 1 194 ? 17.80000 4.09300 5.36700 1.000 62.62645 192 GLU A C 1
ATOM 1493 O O . GLU A 1 194 ? 18.86300 4.40800 4.81900 1.000 61.32482 192 GLU A O 1
ATOM 1499 N N . PHE A 1 195 ? 17.74000 3.70000 6.63900 1.000 59.07797 193 PHE A N 1
ATOM 1500 C CA . PHE A 1 195 ? 18.94400 3.66300 7.45800 1.000 53.77711 193 PHE A CA 1
ATOM 1501 C C . PHE A 1 195 ? 19.89600 2.58600 6.95500 1.000 54.62880 193 PHE A C 1
ATOM 1502 O O . PHE A 1 195 ? 19.51800 1.41800 6.81400 1.000 56.79915 193 PHE A O 1
ATOM 1510 N N . LYS A 1 196 ? 21.14200 2.97900 6.70500 1.000 52.87038 194 LYS A N 1
ATOM 1511 C CA . LYS A 1 196 ? 22.16700 2.08200 6.18200 1.000 53.41976 194 LYS A CA 1
ATOM 1512 C C . LYS A 1 196 ? 23.42200 2.24600 7.02600 1.000 51.23953 194 LYS A C 1
ATOM 1513 O O . LYS A 1 196 ? 24.11400 3.26600 6.92600 1.000 51.16621 194 LYS A O 1
ATOM 1519 N N . ILE A 1 197 ? 23.71200 1.24100 7.85500 1.000 49.68087 195 ILE A N 1
ATOM 1520 C CA . ILE A 1 197 ? 24.84100 1.32700 8.77700 1.000 47.26810 195 ILE A CA 1
ATOM 1521 C C . ILE A 1 197 ? 26.15200 1.45400 8.01100 1.000 46.66689 195 ILE A C 1
ATOM 1522 O O . ILE A 1 197 ? 27.07300 2.16000 8.44100 1.000 45.12869 195 ILE A O 1
ATOM 1527 N N . ASP A 1 198 ? 26.25600 0.78600 6.85800 1.000 49.71236 196 ASP A N 1
ATOM 1528 C CA . ASP A 1 198 ? 27.49600 0.84500 6.09300 1.000 50.53020 196 ASP A CA 1
ATOM 1529 C C . ASP A 1 198 ? 27.70300 2.21900 5.46700 1.000 47.65708 196 ASP A C 1
ATOM 1530 O O . ASP A 1 198 ? 28.84700 2.66100 5.32500 1.000 46.27561 196 ASP A O 1
ATOM 1535 N N . SER A 1 199 ? 26.62200 2.91500 5.10600 1.000 48.28772 197 SER A N 1
ATOM 1536 C CA . SER A 1 199 ? 26.76800 4.29200 4.64000 1.000 48.99470 197 SER A CA 1
ATOM 1537 C C . SER A 1 199 ? 27.22600 5.20500 5.77000 1.000 49.56858 197 SER A C 1
ATOM 1538 O O . SER A 1 199 ? 28.04500 6.10600 5.55100 1.000 47.60347 197 SER A O 1
ATOM 1541 N N . CYS A 1 200 ? 26.70800 4.98800 6.98500 1.000 51.10865 198 CYS A N 1
ATOM 1542 C CA . CYS A 1 200 ? 27.15400 5.77300 8.13300 1.000 50.81548 198 CYS A CA 1
ATOM 1543 C C . CYS A 1 200 ? 28.62900 5.52900 8.42700 1.000 50.75122 198 CYS A C 1
ATOM 1544 O O . CYS A 1 200 ? 29.37600 6.47000 8.71900 1.000 52.95232 198 CYS A O 1
ATOM 1547 N N . ILE A 1 201 ? 29.07100 4.27400 8.34300 1.000 49.41118 199 ILE A N 1
ATOM 1548 C CA . ILE A 1 201 ? 30.46000 3.95500 8.66100 1.000 50.44367 199 ILE A CA 1
ATOM 1549 C C . ILE A 1 201 ? 31.39700 4.47200 7.57300 1.000 54.73649 199 ILE A C 1
ATOM 1550 O O . ILE A 1 201 ? 32.44100 5.06800 7.86400 1.000 54.50238 199 ILE A O 1
ATOM 1555 N N . GLU A 1 202 ? 31.03500 4.25600 6.30200 1.000 58.58370 200 GLU A N 1
ATOM 1556 C CA . GLU A 1 202 ? 31.88800 4.68000 5.19500 1.000 60.14883 200 GLU A CA 1
ATOM 1557 C C . GLU A 1 202 ? 32.11400 6.18600 5.19400 1.000 58.70973 200 GLU A C 1
ATOM 1558 O O . GLU A 1 202 ? 33.18600 6.65000 4.78900 1.000 61.04160 200 GLU A O 1
ATOM 1564 N N . PHE A 1 203 ? 31.12800 6.96000 5.64100 1.000 54.33203 201 PHE A N 1
ATOM 1565 C CA . PHE A 1 203 ? 31.19500 8.41600 5.62900 1.000 52.15886 201 PHE A CA 1
ATOM 1566 C C . PHE A 1 203 ? 31.09400 8.98400 7.03900 1.000 49.67077 201 PHE A C 1
ATOM 1567 O O . PHE A 1 203 ? 30.42100 9.98900 7.27400 1.000 48.99462 201 PHE A O 1
ATOM 1575 N N . ALA A 1 204 ? 31.78300 8.35000 7.99300 1.000 48.90455 202 ALA A N 1
ATOM 1576 C CA . ALA A 1 204 ? 31.66200 8.72800 9.39900 1.000 45.52639 202 ALA A CA 1
ATOM 1577 C C . ALA A 1 204 ? 32.13200 10.15200 9.67200 1.000 47.90721 202 ALA A C 1
ATOM 1578 O O . ALA A 1 204 ? 31.66500 10.76800 10.64000 1.000 49.19863 202 ALA A O 1
ATOM 1580 N N . SER A 1 205 ? 33.03400 10.68900 8.84300 1.000 49.35922 203 SER A N 1
ATOM 1581 C CA . SER A 1 205 ? 33.49000 12.06300 9.03900 1.000 53.75805 203 SER A CA 1
ATOM 1582 C C . SER A 1 205 ? 32.33300 13.05200 9.00000 1.000 52.64605 203 SER A C 1
ATOM 1583 O O . SER A 1 205 ? 32.40700 14.11800 9.62200 1.000 53.51666 203 SER A O 1
ATOM 1586 N N . LEU A 1 206 ? 31.25600 12.71400 8.28500 1.000 51.52914 204 LEU A N 1
ATOM 1587 C CA . LEU A 1 206 ? 30.09000 13.58700 8.21700 1.000 51.38001 204 LEU A CA 1
ATOM 1588 C C . LEU A 1 206 ? 29.44500 13.81100 9.57800 1.000 54.30451 204 LEU A C 1
ATOM 1589 O O . LEU A 1 206 ? 28.71600 14.79500 9.75000 1.000 56.23772 204 LEU A O 1
ATOM 1594 N N . PHE A 1 207 ? 29.68300 12.92900 10.54700 1.000 53.85015 205 PHE A N 1
ATOM 1595 C CA . PHE A 1 207 ? 29.12100 13.14800 11.87300 1.000 53.10816 205 PHE A CA 1
ATOM 1596 C C . PHE A 1 207 ? 29.91700 14.16000 12.68800 1.000 55.24180 205 PHE A C 1
ATOM 1597 O O . PHE A 1 207 ? 29.45500 14.56900 13.76000 1.000 52.26495 205 PHE A O 1
ATOM 1605 N N . ASN A 1 208 ? 31.07500 14.60500 12.18700 1.000 61.02666 206 ASN A N 1
ATOM 1606 C CA . ASN A 1 208 ? 31.83700 15.65000 12.86400 1.000 67.56816 206 ASN A CA 1
ATOM 1607 C C . ASN A 1 208 ? 31.03500 16.93400 13.03800 1.000 66.12879 206 ASN A C 1
ATOM 1608 O O . ASN A 1 208 ? 31.43400 17.79900 13.82500 1.000 66.19207 206 ASN A O 1
ATOM 1613 N N . VAL A 1 209 ? 29.91500 17.07600 12.32600 1.000 64.39961 207 VAL A N 1
ATOM 1614 C CA . VAL A 1 209 ? 29.09100 18.26900 12.46600 1.000 62.32213 207 VAL A CA 1
ATOM 1615 C C . VAL A 1 209 ? 28.38000 18.29000 13.81700 1.000 61.69622 207 VAL A C 1
ATOM 1616 O O . VAL A 1 209 ? 28.04400 19.36500 14.32700 1.000 65.78336 207 VAL A O 1
ATOM 1620 N N . ILE A 1 210 ? 28.15100 17.12300 14.43300 1.000 57.69888 208 ILE A N 1
ATOM 1621 C CA . ILE A 1 210 ? 27.43300 17.10000 15.70800 1.000 56.08889 208 ILE A CA 1
ATOM 1622 C C . ILE A 1 210 ? 28.33600 17.36800 16.89800 1.000 60.94807 20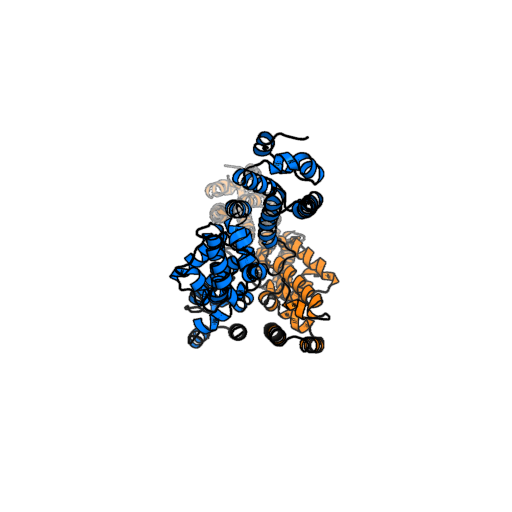8 ILE A C 1
ATOM 1623 O O . ILE A 1 210 ? 27.86100 17.32500 18.04100 1.000 61.92729 208 ILE A O 1
ATOM 1628 N N . ASN A 1 211 ? 29.61900 17.64800 16.66900 1.000 63.86400 209 ASN A N 1
ATOM 1629 C CA . ASN A 1 211 ? 30.54500 17.88300 17.76900 1.000 66.11061 209 ASN A CA 1
ATOM 1630 C C . ASN A 1 211 ? 30.08500 19.05400 18.62800 1.000 65.55307 209 ASN A C 1
ATOM 1631 O O . ASN A 1 211 ? 29.62200 20.07900 18.12000 1.000 64.50340 209 ASN A O 1
ATOM 1636 N N . ASP A 1 212 ? 30.20600 18.88000 19.94600 1.000 66.57658 210 ASP A N 1
ATOM 1637 C CA . ASP A 1 212 ? 29.75500 19.84100 20.95000 1.000 68.05706 210 ASP A CA 1
ATOM 1638 C C . ASP A 1 212 ? 28.24600 20.06100 20.90600 1.000 64.03775 210 ASP A C 1
ATOM 1639 O O . ASP A 1 212 ? 27.73900 21.03700 21.46700 1.000 64.34164 210 ASP A O 1
ATOM 1644 N N . LYS A 1 213 ? 27.51400 19.16300 20.24400 1.000 60.85613 211 LYS A N 1
ATOM 1645 C CA . LYS A 1 213 ? 26.05600 19.16000 20.27300 1.000 59.87670 211 LYS A CA 1
ATOM 1646 C C . LYS A 1 213 ? 25.50200 17.83300 20.77100 1.000 55.72901 211 LYS A C 1
ATOM 1647 O O . LYS A 1 213 ? 24.28600 17.61400 20.70200 1.000 54.20538 211 LYS A O 1
ATOM 1653 N N . GLU A 1 214 ? 26.36300 16.94400 21.27600 1.000 53.86269 212 GLU A N 1
ATOM 1654 C CA . GLU A 1 214 ? 25.91000 15.61800 21.68200 1.000 53.38511 212 GLU A CA 1
ATOM 1655 C C . GLU A 1 214 ? 25.01400 15.66700 22.91500 1.000 53.78138 212 GLU A C 1
ATOM 1656 O O . GLU A 1 214 ? 24.18200 14.77400 23.10100 1.000 53.04262 212 GLU A O 1
ATOM 1662 N N . SER A 1 215 ? 25.15800 16.69100 23.76100 1.000 54.59147 213 SER A N 1
ATOM 1663 C CA . SER A 1 215 ? 24.28300 16.81300 24.92400 1.000 56.44488 213 SER A CA 1
ATOM 1664 C C . SER A 1 215 ? 22.83500 17.03100 24.49900 1.000 56.18904 213 SER A C 1
ATOM 1665 O O . SER A 1 215 ? 21.92100 16.35100 24.98300 1.000 55.84137 213 SER A O 1
ATOM 1668 N N . SER A 1 216 ? 22.60900 17.98500 23.59100 1.000 56.69338 214 SER A N 1
ATOM 1669 C CA . SER A 1 216 ? 21.25600 18.26600 23.12000 1.000 56.89534 214 SER A CA 1
ATOM 1670 C C . SER A 1 216 ? 20.66000 17.06700 22.39300 1.000 55.74374 214 SER A C 1
ATOM 1671 O O . SER A 1 216 ? 19.49100 16.71600 22.60400 1.000 57.64731 214 SER A O 1
ATOM 1674 N N . ILE A 1 217 ? 21.44800 16.43300 21.52200 1.000 53.66440 215 ILE A N 1
ATOM 1675 C CA . ILE A 1 217 ? 20.96400 15.26800 20.78900 1.000 49.51143 215 ILE A CA 1
ATOM 1676 C C . ILE A 1 217 ? 20.61300 14.14700 21.75500 1.000 49.13503 215 ILE A C 1
ATOM 1677 O O . ILE A 1 217 ? 19.59100 13.47200 21.59800 1.000 49.07660 215 ILE A O 1
ATOM 1682 N N . ALA A 1 218 ? 21.44900 13.93500 22.77500 1.000 48.93145 216 ALA A N 1
ATOM 1683 C CA . ALA A 1 218 ? 21.18600 12.87200 23.73700 1.000 47.34068 216 ALA A CA 1
ATOM 1684 C C . ALA A 1 218 ? 19.93200 13.16100 24.54700 1.000 47.22793 216 ALA A C 1
ATOM 1685 O O . ALA A 1 218 ? 19.14700 12.24900 24.83200 1.000 45.82725 216 ALA A O 1
ATOM 1687 N N . GLY A 1 219 ? 19.72400 14.42500 24.92200 1.000 49.37039 217 GLY A N 1
ATOM 1688 C CA . GLY A 1 219 ? 18.50500 14.78000 25.63100 1.000 51.00727 217 GLY A CA 1
ATOM 1689 C C . GLY A 1 219 ? 17.26300 14.53000 24.79700 1.000 52.28037 217 GLY A C 1
ATOM 1690 O O . GLY A 1 219 ? 16.29200 13.92500 25.26600 1.000 51.62374 217 GLY A O 1
ATOM 1691 N N . LYS A 1 220 ? 17.28300 14.98300 23.53800 1.000 53.37277 218 LYS A N 1
ATOM 1692 C CA . LYS A 1 220 ? 16.13600 14.75800 22.66100 1.000 50.97934 218 LYS A CA 1
ATOM 1693 C C . LYS A 1 220 ? 15.92200 13.27400 22.38100 1.000 50.02427 218 LYS A C 1
ATOM 1694 O O . LYS A 1 220 ? 14.77600 12.82800 22.26400 1.000 51.21953 218 LYS A O 1
ATOM 1700 N N . LEU A 1 221 ? 17.00200 12.49500 22.28700 1.000 48.24050 219 LEU A N 1
ATOM 1701 C CA . LEU A 1 221 ? 16.86200 11.05500 22.10300 1.000 47.68131 219 LEU A CA 1
ATOM 1702 C C . LEU A 1 221 ? 16.19800 10.41600 23.31400 1.000 49.05017 219 LEU A C 1
ATOM 1703 O O . LEU A 1 221 ? 15.22200 9.67100 23.17900 1.000 48.92663 219 LEU A O 1
ATOM 1708 N N . ALA A 1 222 ? 16.71600 10.70100 24.51100 1.000 50.21075 220 ALA A N 1
ATOM 1709 C CA . ALA A 1 222 ? 16.11700 10.15500 25.72500 1.000 50.14707 220 ALA A CA 1
ATOM 1710 C C . ALA A 1 222 ? 14.65900 10.56800 25.86300 1.000 51.16218 220 ALA A C 1
ATOM 1711 O O . ALA A 1 222 ? 13.84800 9.80600 26.40300 1.000 50.81399 220 ALA A O 1
ATOM 1713 N N . LEU A 1 223 ? 14.30300 11.75600 25.37100 1.000 52.62514 221 LEU A N 1
ATOM 1714 C CA . LEU A 1 223 ? 12.93000 12.22600 25.52100 1.000 53.24872 221 LEU A CA 1
ATOM 1715 C C . LEU A 1 223 ? 11.98200 11.56900 24.51600 1.000 57.69738 221 LEU A C 1
ATOM 1716 O O . LEU A 1 223 ? 10.89300 11.12100 24.89100 1.000 60.20265 221 LEU A O 1
ATOM 1721 N N . ARG A 1 224 ? 12.37500 11.49400 23.23800 1.000 57.20353 222 ARG A N 1
ATOM 1722 C CA . ARG A 1 224 ? 11.43400 11.12200 22.18400 1.000 56.13234 222 ARG A CA 1
ATOM 1723 C C . ARG A 1 224 ? 11.57400 9.68700 21.68500 1.000 51.26497 222 ARG A C 1
ATOM 1724 O O . ARG A 1 224 ? 10.65800 9.19800 21.01600 1.000 52.55786 222 ARG A O 1
ATOM 1732 N N . THR A 1 225 ? 12.67800 9.00400 21.97100 1.000 46.48722 223 THR A N 1
ATOM 1733 C CA . THR A 1 225 ? 12.84900 7.64200 21.46600 1.000 44.89391 223 THR A CA 1
ATOM 1734 C C . THR A 1 225 ? 11.84600 6.70400 22.12900 1.000 47.56500 223 THR A C 1
ATOM 1735 O O . THR A 1 225 ? 11.68000 6.74800 23.35300 1.000 48.03663 223 THR A O 1
ATOM 1739 N N . PRO A 1 226 ? 11.15800 5.85600 21.37000 1.000 49.71421 224 PRO A N 1
ATOM 1740 C CA . PRO A 1 226 ? 10.31800 4.82900 21.99400 1.000 52.68781 224 PRO A CA 1
ATOM 1741 C C . PRO A 1 226 ? 11.16900 3.79200 22.71100 1.000 54.65334 224 PRO A C 1
ATOM 1742 O O . PRO A 1 226 ? 12.31100 3.52200 22.33200 1.000 57.01157 224 PRO A O 1
ATOM 1746 N N . ALA A 1 227 ? 10.58800 3.20100 23.75900 1.000 54.19931 225 ALA A N 1
ATOM 1747 C CA . ALA A 1 227 ? 11.35100 2.29800 24.61800 1.000 53.14321 225 ALA A CA 1
ATOM 1748 C C . ALA A 1 227 ? 11.89600 1.10400 23.84200 1.000 52.78918 225 ALA A C 1
ATOM 1749 O O . ALA A 1 227 ? 13.01200 0.64000 24.10700 1.000 52.34454 225 ALA A O 1
ATOM 1751 N N . GLU A 1 228 ? 11.13300 0.59600 22.87400 1.000 54.47440 226 GLU A N 1
ATOM 1752 C CA . GLU A 1 228 ? 11.59000 -0.57000 22.12500 1.000 57.42045 226 GLU A CA 1
ATOM 1753 C C . GLU A 1 228 ? 12.72900 -0.24300 21.16400 1.000 54.93725 226 GLU A C 1
ATOM 1754 O O . GLU A 1 228 ? 13.39300 -1.16500 20.67800 1.000 53.81677 226 GLU A O 1
ATOM 1760 N N . ASN A 1 229 ? 12.98000 1.03600 20.88900 1.000 54.32926 227 ASN A N 1
ATOM 1761 C CA . ASN A 1 229 ? 14.01600 1.44700 19.94900 1.000 55.18811 227 ASN A CA 1
ATOM 1762 C C . ASN A 1 229 ? 15.32100 1.85400 20.62300 1.000 55.38398 227 ASN A C 1
ATOM 1763 O O . ASN A 1 229 ? 16.28900 2.16600 19.92000 1.000 56.34162 227 ASN A O 1
ATOM 1768 N N . ARG A 1 230 ? 15.37400 1.86500 21.95900 1.000 52.38649 228 ARG A N 1
ATOM 1769 C CA . ARG A 1 230 ? 16.52800 2.43000 22.65600 1.000 48.25240 228 ARG A CA 1
ATOM 1770 C C . ARG A 1 230 ? 17.77600 1.57700 22.45500 1.000 46.84998 228 ARG A C 1
ATOM 1771 O O . ARG A 1 230 ? 18.85300 2.09700 22.12200 1.000 42.58243 228 ARG A O 1
ATOM 1779 N N . THR A 1 231 ? 17.65300 0.26400 22.67000 1.000 49.93720 229 THR A N 1
ATOM 1780 C CA . THR A 1 231 ? 18.77200 -0.63900 22.42300 1.000 52.14713 229 THR A CA 1
ATOM 1781 C C . THR A 1 231 ? 19.25100 -0.53600 20.98100 1.000 54.53270 229 THR A C 1
ATOM 1782 O O . THR A 1 231 ? 20.45900 -0.55400 20.71800 1.000 57.08392 229 THR A O 1
ATOM 1786 N N . ASP A 1 232 ? 18.31600 -0.42400 20.03500 1.000 52.49236 230 ASP A N 1
ATOM 1787 C CA . ASP A 1 232 ? 18.67400 -0.33100 18.62300 1.000 49.64537 230 ASP A CA 1
ATOM 1788 C C . ASP A 1 232 ? 19.47200 0.93800 18.34100 1.000 46.20630 230 ASP A C 1
ATOM 1789 O O . ASP A 1 232 ? 20.49800 0.90400 17.64700 1.000 44.30091 230 ASP A O 1
ATOM 1794 N N . VAL A 1 233 ? 19.00800 2.07200 18.87400 1.000 44.95370 231 VAL A N 1
ATOM 1795 C CA . VAL A 1 233 ? 19.73200 3.33400 18.71800 1.000 41.32432 231 VAL A CA 1
ATOM 1796 C C . VAL A 1 233 ? 21.14400 3.21200 19.28100 1.000 42.22014 231 VAL A C 1
ATOM 1797 O O . VAL A 1 233 ? 22.12400 3.64500 18.65800 1.000 41.60390 231 VAL A O 1
ATOM 1801 N N . VAL A 1 234 ? 21.26800 2.61900 20.47100 1.000 44.42957 232 VAL A N 1
ATOM 1802 C CA . VAL A 1 234 ? 22.57900 2.52100 21.10800 1.000 45.13275 232 VAL A CA 1
ATOM 1803 C C . VAL A 1 234 ? 23.50700 1.61600 20.30100 1.000 47.67973 232 VAL A C 1
ATOM 1804 O O . VAL A 1 234 ? 24.69000 1.93000 20.11000 1.000 48.80187 232 VAL A O 1
ATOM 1808 N N . MET A 1 235 ? 22.98900 0.48300 19.81400 1.000 47.75147 233 MET A N 1
ATOM 1809 C CA . MET A 1 235 ? 23.81700 -0.42500 19.02700 1.000 50.35487 233 MET A CA 1
ATOM 1810 C C . MET A 1 235 ? 24.27500 0.23400 17.73600 1.000 48.75579 233 MET A C 1
ATOM 1811 O O . MET A 1 235 ? 25.42700 0.07000 17.32600 1.000 48.96383 233 MET A O 1
ATOM 1816 N N . LYS A 1 236 ? 23.39800 1.00700 17.09100 1.000 47.36986 234 LYS A N 1
ATOM 1817 C CA . LYS A 1 236 ? 23.79800 1.68500 15.86000 1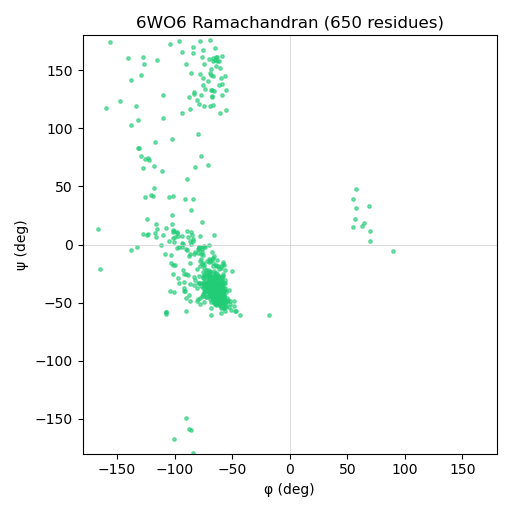.000 44.32698 234 LYS A CA 1
ATOM 1818 C C . LYS A 1 236 ? 24.86300 2.74500 16.12600 1.000 44.46348 234 LYS A C 1
ATOM 1819 O O . LYS A 1 236 ? 25.84100 2.85700 15.36800 1.000 46.36361 234 LYS A O 1
ATOM 1825 N N . ILE A 1 237 ? 24.70400 3.52300 17.20100 1.000 43.45087 235 ILE A N 1
ATOM 1826 C CA . ILE A 1 237 ? 25.72200 4.51500 17.54800 1.000 43.95461 235 ILE A CA 1
ATOM 1827 C C . ILE A 1 237 ? 27.06100 3.83100 17.79900 1.000 47.42089 235 ILE A C 1
ATOM 1828 O O . ILE A 1 237 ? 28.09400 4.23200 17.25000 1.000 47.65576 235 ILE A O 1
ATOM 1833 N N . LYS A 1 238 ? 27.06300 2.77400 18.61700 1.000 48.39361 236 LYS A N 1
ATOM 1834 C CA . LYS A 1 238 ? 28.29300 2.01300 18.82000 1.000 51.47342 236 LYS A CA 1
ATOM 1835 C C . LYS A 1 238 ? 28.78200 1.36800 17.53100 1.000 51.39580 236 LYS A C 1
ATOM 1836 O O . LYS A 1 238 ? 29.95600 0.99500 17.43900 1.000 52.92624 236 LYS A O 1
ATOM 1842 N N . GLY A 1 239 ? 27.91400 1.23500 16.53800 1.000 51.35229 237 GLY A N 1
ATOM 1843 C CA . GLY A 1 239 ? 28.30800 0.69500 15.25700 1.000 52.53122 237 GLY A CA 1
ATOM 1844 C C . GLY A 1 239 ? 29.09300 1.66600 14.39900 1.000 53.20507 237 GLY A C 1
ATOM 1845 O O . GLY A 1 239 ? 30.09500 1.27800 13.79100 1.000 53.22340 237 GLY A O 1
ATOM 1846 N N . PHE A 1 240 ? 28.65600 2.92500 14.31400 1.000 53.85433 238 PHE A N 1
ATOM 1847 C CA . PHE A 1 240 ? 29.38400 3.89700 13.49900 1.000 53.98000 238 PHE A CA 1
ATOM 1848 C C . PHE A 1 240 ? 30.11000 4.96400 14.31900 1.000 57.62573 238 PHE A C 1
ATOM 1849 O O . PHE A 1 240 ? 30.64500 5.91400 13.73700 1.000 56.06650 238 PHE A O 1
ATOM 1857 N N . CYS A 1 241 ? 30.15500 4.83400 15.64300 1.000 63.08774 239 CYS A N 1
ATOM 1858 C CA . CYS A 1 241 ? 30.92800 5.74300 16.47900 1.000 67.13818 239 CYS A CA 1
ATOM 1859 C C . CYS A 1 241 ? 31.85800 4.94600 17.38200 1.000 72.00532 239 CYS A C 1
ATOM 1860 O O . CYS A 1 241 ? 31.66500 3.74900 17.60900 1.000 74.98539 239 CYS A O 1
ATOM 1863 N N . ALA A 1 242 ? 32.87400 5.63100 17.89900 1.000 72.62194 240 ALA A N 1
ATOM 1864 C CA . ALA A 1 242 ? 33.74200 5.03000 18.90100 1.000 73.22574 240 ALA A CA 1
ATOM 1865 C C . ALA A 1 242 ? 32.96700 4.79100 20.19100 1.000 75.98491 240 ALA A C 1
ATOM 1866 O O . ALA A 1 242 ? 32.08100 5.56900 20.55700 1.000 73.69826 240 ALA A O 1
ATOM 1868 N N . GLU A 1 243 ? 33.30000 3.69800 20.87900 1.000 81.55130 241 GLU A N 1
ATOM 1869 C CA . GLU A 1 243 ? 32.62800 3.38100 22.13400 1.000 86.21563 241 GLU A CA 1
ATOM 1870 C C . GLU A 1 243 ? 32.89600 4.43100 23.20400 1.000 87.56200 241 GLU A C 1
ATOM 1871 O O . GLU A 1 243 ? 32.08500 4.58700 24.12500 1.000 87.63668 241 GLU A O 1
ATOM 1877 N N . ASP A 1 244 ? 34.00500 5.16000 23.10000 1.000 88.03587 242 ASP A N 1
ATOM 1878 C CA . ASP A 1 244 ? 34.32000 6.25200 24.00900 1.000 88.43992 242 ASP A CA 1
ATOM 1879 C C . ASP A 1 244 ? 34.00200 7.61700 23.41300 1.000 81.29448 242 ASP A C 1
ATOM 1880 O O . ASP A 1 244 ? 34.41800 8.63700 23.97100 1.000 81.79942 242 ASP A O 1
ATOM 1885 N N . SER A 1 245 ? 33.28800 7.66000 22.29100 1.000 74.68633 243 SER A N 1
ATOM 1886 C CA . SER A 1 245 ? 32.88800 8.93100 21.71200 1.000 69.58512 243 SER A CA 1
ATOM 1887 C C . SER A 1 245 ? 31.90000 9.64000 22.62900 1.000 65.81825 243 SER A C 1
ATOM 1888 O O . SER A 1 245 ? 31.22900 9.02200 23.46000 1.000 66.27262 243 SER A O 1
ATOM 1891 N N . GLU A 1 246 ? 31.81700 10.96200 22.46800 1.000 66.97805 244 GLU A N 1
ATOM 1892 C CA . GLU A 1 246 ? 30.88900 11.74100 23.28100 1.000 63.70237 244 GLU A CA 1
ATOM 1893 C C . GLU A 1 246 ? 29.45400 11.26900 23.08600 1.000 59.20132 244 GLU A C 1
ATOM 1894 O O . GLU A 1 246 ? 28.70900 11.11100 24.06100 1.000 57.91403 244 GLU A O 1
ATOM 1900 N N . LEU A 1 247 ? 29.05700 11.01600 21.83600 1.000 56.91277 245 LEU A N 1
ATOM 1901 C CA . LEU A 1 247 ? 27.66200 10.69300 21.55000 1.000 50.81366 245 LEU A CA 1
ATOM 1902 C C . LEU A 1 247 ? 27.20500 9.45100 22.30600 1.000 49.34097 245 LEU A C 1
ATOM 1903 O O . LEU A 1 247 ? 26.12800 9.45200 22.91300 1.000 50.96796 245 LEU A O 1
ATOM 1908 N N . ALA A 1 248 ? 28.00800 8.38400 22.29100 1.000 47.11115 246 ALA A N 1
ATOM 1909 C CA . ALA A 1 248 ? 27.59800 7.14200 22.94000 1.000 47.98886 246 ALA A CA 1
ATOM 1910 C C . ALA A 1 248 ? 27.47200 7.31800 24.45200 1.000 53.16717 246 ALA A C 1
ATOM 1911 O O . ALA A 1 248 ? 26.45700 6.93000 25.05300 1.000 55.06214 246 ALA A O 1
ATOM 1913 N N . ILE A 1 249 ? 28.50300 7.89000 25.08300 1.000 53.29811 247 ILE A N 1
ATOM 1914 C CA . ILE A 1 249 ? 28.47700 8.12300 26.52400 1.000 52.74972 247 ILE A CA 1
ATOM 1915 C C . ILE A 1 249 ? 27.24400 8.93100 26.90600 1.000 53.74284 247 ILE A C 1
ATOM 1916 O O . ILE A 1 249 ? 26.49000 8.56000 27.81700 1.000 55.36095 247 ILE A O 1
ATOM 1921 N N . LYS A 1 250 ? 27.01100 10.04200 26.19900 1.000 53.23310 248 LYS A N 1
ATOM 1922 C CA . LYS A 1 250 ? 25.92500 10.93900 26.58000 1.000 52.10661 248 LYS A CA 1
ATOM 1923 C C . LYS A 1 250 ? 24.56200 10.29700 26.34900 1.000 50.57961 248 LYS A C 1
ATOM 1924 O O . LYS A 1 250 ? 23.66100 10.44400 27.18100 1.000 50.28394 248 LYS A O 1
ATOM 1930 N N . VAL A 1 251 ? 24.38800 9.57700 25.23600 1.000 49.34466 249 VAL A N 1
ATOM 1931 C CA . VAL A 1 251 ? 23.10000 8.94700 24.95700 1.000 46.42102 249 VAL A CA 1
ATOM 1932 C C . VAL A 1 251 ? 22.78400 7.88700 26.00600 1.000 47.33160 249 VAL A C 1
ATOM 1933 O O . VAL A 1 251 ? 21.65700 7.81200 26.52000 1.000 45.88979 249 VAL A O 1
ATOM 1937 N N . GLN A 1 252 ? 23.77500 7.06000 26.35500 1.000 49.11176 250 GLN A N 1
ATOM 1938 C CA . GLN A 1 252 ? 23.53000 6.03000 27.35800 1.000 50.19346 250 GLN A CA 1
ATOM 1939 C C . GLN A 1 252 ? 23.24400 6.64600 28.72500 1.000 50.88093 250 GLN A C 1
ATOM 1940 O O . GLN A 1 252 ? 22.35000 6.18200 29.44600 1.000 50.47338 250 GLN A O 1
ATOM 1946 N N . SER A 1 253 ? 23.95900 7.71700 29.08500 1.000 51.28379 251 SER A N 1
ATOM 1947 C CA . SER A 1 253 ? 23.70700 8.33500 30.38200 1.000 54.15682 251 SER A CA 1
ATOM 1948 C C . SER A 1 253 ? 22.35500 9.04200 30.41800 1.000 57.34001 251 SER A C 1
ATOM 1949 O O . SER A 1 253 ? 21.70600 9.07500 31.46900 1.000 60.70067 251 SER A O 1
ATOM 1952 N N . ALA A 1 254 ? 21.90100 9.59400 29.28900 1.000 55.12294 252 ALA A N 1
ATOM 1953 C CA . ALA A 1 254 ? 20.58600 10.22700 29.26200 1.000 51.55212 252 ALA A CA 1
ATOM 1954 C C . ALA A 1 254 ? 19.47700 9.19000 29.38400 1.000 52.56398 252 ALA A C 1
ATOM 1955 O O . ALA A 1 254 ? 18.48800 9.40800 30.09700 1.000 56.19452 252 ALA A O 1
ATOM 1957 N N . PHE A 1 255 ? 19.62000 8.05500 28.69300 1.000 51.15105 253 PHE A N 1
ATOM 1958 C CA . PHE A 1 255 ? 18.67700 6.95900 28.89900 1.000 50.43005 253 PHE A CA 1
ATOM 1959 C C . PHE A 1 255 ? 18.66000 6.51900 30.36000 1.000 51.07051 253 PHE A C 1
ATOM 1960 O O . PHE A 1 255 ? 17.58700 6.29600 30.94100 1.000 52.81829 253 PHE A O 1
ATOM 1968 N N . ALA A 1 256 ? 19.84400 6.39100 30.96900 1.000 50.29738 254 ALA A N 1
ATOM 1969 C CA . ALA A 1 256 ? 19.91900 5.99600 32.37400 1.000 48.50297 254 ALA A CA 1
ATOM 1970 C C . ALA A 1 256 ? 19.22400 7.01000 33.27400 1.000 49.89546 254 ALA A C 1
ATOM 1971 O O . ALA A 1 256 ? 18.53200 6.63300 34.22700 1.000 49.36688 254 ALA A O 1
ATOM 1973 N N . LEU A 1 257 ? 19.39900 8.30300 32.98900 1.000 50.64480 255 LEU A N 1
ATOM 1974 C CA . LEU A 1 257 ? 18.76500 9.33600 33.80300 1.000 51.72262 255 LEU A CA 1
ATOM 1975 C C . LEU A 1 257 ? 17.25000 9.28600 33.67800 1.000 54.73311 255 LEU A C 1
ATOM 1976 O O . LEU A 1 257 ? 16.53300 9.47100 34.67000 1.000 57.31432 255 LEU A O 1
ATOM 1981 N N . ARG A 1 258 ? 16.73900 9.05600 32.46400 1.000 53.42179 256 ARG A N 1
ATOM 1982 C CA . ARG A 1 258 ? 15.29500 8.90000 32.30900 1.000 52.17616 256 ARG A CA 1
ATOM 1983 C C . ARG A 1 258 ? 14.78700 7.69200 33.08900 1.000 54.80692 256 ARG A C 1
ATOM 1984 O O . ARG A 1 258 ? 13.73000 7.75800 33.73300 1.000 58.14566 256 ARG A O 1
ATOM 1992 N N . ARG A 1 259 ? 15.52800 6.58000 33.04900 1.000 54.39044 257 ARG A N 1
ATOM 1993 C CA . ARG A 1 259 ? 15.13700 5.41800 33.84400 1.000 57.41743 257 ARG A CA 1
ATOM 1994 C C . ARG A 1 259 ? 15.11200 5.75600 35.33100 1.000 57.46959 257 ARG A C 1
ATOM 1995 O O . ARG A 1 259 ? 14.19700 5.34900 36.05600 1.000 57.59268 257 ARG A O 1
ATOM 2003 N N . ASP A 1 260 ? 16.11600 6.50200 35.79800 1.000 56.79822 258 ASP A N 1
ATOM 2004 C CA . ASP A 1 260 ? 16.17100 6.91100 37.19800 1.000 57.97752 258 ASP A CA 1
ATOM 2005 C C . ASP A 1 260 ? 14.96600 7.76600 37.56800 1.000 56.95207 258 ASP A C 1
ATOM 2006 O O . ASP A 1 260 ? 14.33900 7.55500 38.61500 1.000 58.41253 258 ASP A O 1
ATOM 2011 N N . ILE A 1 261 ? 14.62600 8.73300 36.71300 1.000 54.29223 259 ILE A N 1
ATOM 2012 C CA . ILE A 1 261 ? 13.46700 9.58900 36.95600 1.000 52.94205 259 ILE A CA 1
ATOM 2013 C C . ILE A 1 261 ? 12.20200 8.75000 37.05600 1.000 55.85972 259 ILE A C 1
ATOM 2014 O O . ILE A 1 261 ? 11.38400 8.92900 37.96700 1.000 57.13648 259 ILE A O 1
ATOM 2019 N N . GLU A 1 262 ? 12.02300 7.81400 36.12100 1.000 58.17950 260 GLU A N 1
ATOM 2020 C CA . GLU A 1 262 ? 10.77100 7.06700 36.07000 1.000 60.64882 260 GLU A CA 1
ATOM 2021 C C . GLU A 1 262 ? 10.66000 6.04800 37.20100 1.000 57.77549 260 GLU A C 1
ATOM 2022 O O . GLU A 1 262 ? 9.55200 5.77300 37.67300 1.000 58.67541 260 GLU A O 1
ATOM 2028 N N . ARG A 1 263 ? 11.78100 5.49200 37.65900 1.000 55.89229 261 ARG A N 1
ATOM 2029 C CA . ARG A 1 263 ? 11.74300 4.45900 38.68700 1.000 60.43146 261 ARG A CA 1
ATOM 2030 C C . ARG A 1 263 ? 11.72800 5.04300 40.09700 1.000 63.87113 261 ARG A C 1
ATOM 2031 O O . ARG A 1 263 ? 10.90800 4.64100 40.92900 1.000 65.15548 261 ARG A O 1
ATOM 2039 N N . ASN A 1 264 ? 12.62200 5.99000 40.38200 1.000 63.30551 262 ASN A N 1
ATOM 2040 C CA . ASN A 1 264 ? 12.81000 6.49100 41.73700 1.000 63.61431 262 ASN A CA 1
ATOM 2041 C C . ASN A 1 264 ? 12.11800 7.82300 41.99200 1.000 63.78325 262 ASN A C 1
ATOM 2042 O O . ASN A 1 264 ? 11.53700 8.01200 43.06700 1.000 70.07750 262 ASN A O 1
ATOM 2047 N N . LEU A 1 265 ? 12.16000 8.75500 41.03800 1.000 57.99576 263 LEU A N 1
ATOM 2048 C CA . LEU A 1 265 ? 11.51300 10.04500 41.25400 1.000 55.91493 263 LEU A CA 1
ATOM 2049 C C . LEU A 1 265 ? 9.99900 9.94700 41.13800 1.000 58.45081 263 LEU A C 1
ATOM 2050 O O . LEU A 1 265 ? 9.27900 10.65900 41.84800 1.000 61.45079 263 LEU A O 1
ATOM 2055 N N . LEU A 1 266 ? 9.49800 9.07400 40.26900 1.000 58.77875 264 LEU A N 1
ATOM 2056 C CA . LEU A 1 266 ? 8.06500 8.88100 40.10600 1.000 62.29169 264 LEU A CA 1
ATOM 2057 C C . LEU A 1 266 ? 7.55700 7.63700 40.82300 1.000 66.86056 264 LEU A C 1
ATOM 2058 O O . LEU A 1 266 ? 6.42000 7.21500 40.58400 1.000 68.73030 264 LEU A O 1
ATOM 2063 N N . GLY A 1 267 ? 8.36800 7.04900 41.69300 1.000 69.72429 265 GLY A N 1
ATOM 2064 C CA . GLY A 1 267 ? 7.97100 5.91200 42.49800 1.000 74.50133 265 GLY A CA 1
ATOM 2065 C C . GLY A 1 267 ? 7.37000 6.32400 43.82400 1.000 78.90367 265 GLY A C 1
ATOM 2066 O O . GLY A 1 267 ? 6.75100 7.38500 43.95200 1.000 80.37987 265 GLY A O 1
ATOM 2067 N N . ASP A 1 268 ? 7.56500 5.47300 44.83200 1.000 81.45884 266 ASP A N 1
ATOM 2068 C CA . ASP A 1 268 ? 6.97200 5.69100 46.14700 1.000 83.48540 266 ASP A CA 1
ATOM 2069 C C . ASP A 1 268 ? 7.84200 6.53300 47.07100 1.000 79.14121 266 ASP A C 1
ATOM 2070 O O . ASP A 1 268 ? 7.31200 7.18700 47.97700 1.000 81.31386 266 ASP A O 1
ATOM 2075 N N . ASN A 1 269 ? 9.16200 6.53500 46.87000 1.000 74.06198 267 ASN A N 1
ATOM 2076 C CA . ASN A 1 269 ? 10.10500 7.26800 47.71300 1.000 69.39140 267 ASN A CA 1
ATOM 2077 C C . ASN A 1 269 ? 10.93000 8.22600 46.85800 1.000 64.73333 267 ASN A C 1
ATOM 2078 O O . ASN A 1 269 ? 12.11700 7.97800 46.60100 1.000 62.59181 267 ASN A O 1
ATOM 2083 N N . PRO A 1 270 ? 10.33700 9.34000 46.41400 1.000 64.79595 268 PRO A N 1
ATOM 2084 C CA . PRO A 1 270 ? 11.09500 10.28800 45.57700 1.000 62.73580 268 PRO A CA 1
ATOM 2085 C C . PRO A 1 270 ? 12.35300 10.82400 46.23800 1.000 62.96894 268 PRO A C 1
ATOM 2086 O O . PRO A 1 270 ? 13.28900 11.21900 45.53000 1.000 60.90884 268 PRO A O 1
ATOM 2090 N N . GLU A 1 271 ? 12.40400 10.84700 47.57400 1.000 66.05106 269 GLU A N 1
ATOM 2091 C CA . GLU A 1 271 ? 13.60100 11.31200 48.26900 1.000 67.32040 269 GLU A CA 1
ATOM 2092 C C . GLU A 1 271 ? 14.82300 10.47700 47.90500 1.000 65.07138 269 GLU A C 1
ATOM 2093 O O . GLU A 1 271 ? 15.93700 11.01000 47.82400 1.000 60.98428 269 GLU A O 1
ATOM 2099 N N . GLN A 1 272 ? 14.63300 9.17200 47.67100 1.000 68.36819 270 GLN A N 1
ATOM 2100 C CA . GLN A 1 272 ? 15.74100 8.32000 47.24900 1.000 68.04824 270 GLN A CA 1
ATOM 2101 C C . GLN A 1 272 ? 16.36600 8.81200 45.95000 1.000 63.98164 270 GLN A C 1
ATOM 2102 O O . GLN A 1 272 ? 17.55700 8.58400 45.70800 1.000 62.84079 270 GLN A O 1
ATOM 2108 N N . PHE A 1 273 ? 15.58500 9.48500 45.10300 1.000 61.61589 271 PHE A N 1
ATOM 2109 C CA . PHE A 1 273 ? 16.14600 10.04500 43.88000 1.000 60.59347 271 PHE A CA 1
ATOM 2110 C C . PHE A 1 273 ? 17.18800 11.11200 44.18800 1.000 60.93118 271 PHE A C 1
ATOM 2111 O O . PHE A 1 273 ? 18.19400 11.22900 43.47800 1.000 61.77732 271 PHE A O 1
ATOM 2119 N N . PHE A 1 274 ? 16.96600 11.90000 45.24100 1.000 59.96452 272 PHE A N 1
ATOM 2120 C CA . PHE A 1 274 ? 17.84500 13.02300 45.54200 1.000 55.74440 272 PHE A CA 1
ATOM 2121 C C . PHE A 1 274 ? 18.97000 12.66400 46.50000 1.000 58.00816 272 PHE A C 1
ATOM 2122 O O . PHE A 1 274 ? 20.01800 13.32000 46.47900 1.000 57.53928 272 PHE A O 1
ATOM 2130 N N . SER A 1 275 ? 18.78800 11.64200 47.33600 1.000 61.52283 273 SER A N 1
ATOM 2131 C CA . SER A 1 275 ? 19.79900 11.25200 48.31000 1.000 65.49316 273 SER A CA 1
ATOM 2132 C C . SER A 1 275 ? 20.69400 10.12000 47.82500 1.000 66.73383 273 SER A C 1
ATOM 2133 O O . SER A 1 275 ? 21.61800 9.73000 48.54600 1.000 68.74463 273 SER A O 1
ATOM 2136 N N . SER A 1 276 ? 20.44900 9.58500 46.63100 1.000 66.62008 274 SER A N 1
ATOM 2137 C CA . SER A 1 276 ? 21.25400 8.48400 46.12700 1.000 69.48881 274 SER A CA 1
ATOM 2138 C C . SER A 1 276 ? 22.62900 8.97000 45.68400 1.000 71.45609 274 SER A C 1
ATOM 2139 O O . SER A 1 276 ? 22.82100 10.13700 45.33500 1.000 70.64893 274 SER A O 1
ATOM 2142 N N . ARG A 1 277 ? 23.59600 8.05000 45.70200 1.000 75.63467 275 ARG A N 1
ATOM 2143 C CA . ARG A 1 277 ? 24.93700 8.36700 45.22600 1.000 78.01588 275 ARG A CA 1
ATOM 2144 C C . ARG A 1 277 ? 24.96300 8.64000 43.72700 1.000 75.16370 275 ARG A C 1
ATOM 2145 O O . ARG A 1 277 ? 25.91800 9.25300 43.23700 1.000 75.53839 275 ARG A O 1
ATOM 2153 N N . ASP A 1 278 ? 23.93800 8.20200 42.99400 1.000 73.23674 276 ASP A N 1
ATOM 2154 C CA . ASP A 1 278 ? 23.84800 8.44100 41.55900 1.000 71.45771 276 ASP A CA 1
ATOM 2155 C C . ASP A 1 278 ? 23.30000 9.81900 41.21700 1.000 68.52219 276 ASP A C 1
ATOM 2156 O O . ASP A 1 278 ? 23.28700 10.18500 40.03600 1.000 69.03921 276 ASP A O 1
ATOM 2161 N N . PHE A 1 279 ? 22.84400 10.58600 42.20500 1.000 65.01703 277 PHE A N 1
ATOM 2162 C CA . PHE A 1 279 ? 22.25300 11.88600 41.93100 1.000 59.75297 277 PHE A CA 1
ATOM 2163 C C . PHE A 1 279 ? 23.33100 12.90300 41.58800 1.000 60.50108 277 PHE A C 1
ATOM 2164 O O . PHE A 1 279 ? 24.38200 12.96000 42.23300 1.000 62.88388 277 PHE A O 1
ATOM 2172 N N . SER A 1 280 ? 23.05700 13.71000 40.56700 1.000 58.31950 278 SER A N 1
ATOM 2173 C CA . SER A 1 280 ? 23.98600 14.74100 40.12100 1.000 55.85353 278 SER A CA 1
ATOM 2174 C C . SER A 1 280 ? 23.17800 15.91800 39.60100 1.000 52.05468 278 SER A C 1
ATOM 2175 O O . SER A 1 280 ? 22.34700 15.74600 38.70500 1.000 50.34021 278 SER A O 1
ATOM 2178 N N . VAL A 1 281 ? 23.41200 17.10200 40.16800 1.000 50.91658 279 VAL A N 1
ATOM 2179 C CA . VAL A 1 281 ? 22.77700 18.30500 39.63900 1.000 50.53802 279 VAL A CA 1
ATOM 2180 C C . VAL A 1 281 ? 23.29000 18.59600 38.23600 1.000 50.53127 279 VAL A C 1
ATOM 2181 O O . VAL A 1 281 ? 22.53100 19.02100 37.35700 1.000 49.93047 279 VAL A O 1
ATOM 2185 N N . ASP A 1 282 ? 24.58500 18.36000 38.00100 1.000 51.75494 280 ASP A N 1
ATOM 2186 C CA . ASP A 1 282 ? 25.15200 18.55000 36.66900 1.000 51.98462 280 ASP A CA 1
ATOM 2187 C C . ASP A 1 282 ? 24.44800 17.67400 35.63800 1.000 49.60136 280 ASP A C 1
ATOM 2188 O O . ASP A 1 282 ? 24.15000 18.12700 34.52700 1.000 48.94327 280 ASP A O 1
ATOM 2193 N N . LEU A 1 283 ? 24.17300 16.41600 35.99100 1.000 48.52949 281 LEU A N 1
ATOM 2194 C CA . LEU A 1 283 ? 23.51000 15.51000 35.05900 1.000 47.05758 281 LEU A CA 1
ATOM 2195 C C . LEU A 1 283 ? 22.07200 15.94100 34.79200 1.000 48.59987 281 LEU A C 1
ATOM 2196 O O . LEU A 1 283 ? 21.61500 15.91500 33.64300 1.000 50.30383 281 LEU A O 1
ATOM 2201 N N . CYS A 1 284 ? 21.34300 16.34400 35.83600 1.000 48.80500 282 CYS A N 1
ATOM 2202 C CA . CYS A 1 284 ? 19.97500 16.81700 35.64100 1.000 47.94525 282 CYS A CA 1
ATOM 2203 C C . CYS A 1 284 ? 19.94200 18.06400 34.76600 1.000 48.53258 282 CYS A C 1
ATOM 2204 O O . CYS A 1 284 ? 19.05400 18.21200 33.91800 1.000 49.48689 282 CYS A O 1
ATOM 2207 N N . LEU A 1 285 ? 20.90300 18.97300 34.95500 1.000 47.79556 283 LEU A N 1
ATOM 2208 C CA . LEU A 1 285 ? 20.95400 20.17600 34.13000 1.000 47.59970 283 LEU A CA 1
ATOM 2209 C C . LEU A 1 285 ? 21.30900 19.84200 32.68600 1.000 48.63191 283 LEU A C 1
ATOM 2210 O O . LEU A 1 285 ? 20.73900 20.42000 31.75100 1.000 49.91041 283 LEU A O 1
ATOM 2215 N N . GLU A 1 286 ? 22.24700 18.91200 32.48600 1.000 48.75954 284 GLU A N 1
ATOM 2216 C CA . GLU A 1 286 ? 22.67300 18.55800 31.13600 1.000 52.18237 284 GLU A CA 1
ATOM 2217 C C . GLU A 1 286 ? 21.51500 18.02600 30.30500 1.000 51.33913 284 GLU A C 1
ATOM 2218 O O . GLU A 1 286 ? 21.50100 18.19200 29.08000 1.000 51.83451 284 GLU A O 1
ATOM 2224 N N . PHE A 1 287 ? 20.53300 17.40000 30.95200 1.000 48.77844 285 PHE A N 1
ATOM 2225 C CA . PHE A 1 287 ? 19.38600 16.79000 30.28900 1.000 45.98594 285 PHE A CA 1
ATOM 2226 C C . PHE A 1 287 ? 18.08300 17.32400 30.86800 1.000 45.37475 285 PHE A C 1
ATOM 2227 O O . PHE A 1 287 ? 17.11400 16.58200 31.05900 1.000 43.86265 285 PHE A O 1
ATOM 2235 N N . ALA A 1 288 ? 18.04300 18.63300 31.13700 1.000 47.91790 286 ALA A N 1
ATOM 2236 C CA . ALA A 1 288 ? 16.88900 19.23200 31.80100 1.000 50.62417 286 ALA A CA 1
ATOM 2237 C C . ALA A 1 288 ? 15.61200 19.07400 30.98500 1.000 53.09467 286 ALA A C 1
ATOM 2238 O O . ALA A 1 288 ? 14.51400 19.02800 31.55600 1.000 54.15931 286 ALA A O 1
ATOM 2240 N N . ILE A 1 289 ? 15.73600 18.97100 29.65700 1.000 52.97173 287 ILE A N 1
ATOM 2241 C CA . ILE A 1 289 ? 14.57500 18.83900 28.78200 1.000 53.86836 287 ILE A CA 1
ATOM 2242 C C . ILE A 1 289 ? 13.70800 17.64800 29.16900 1.000 54.88594 287 ILE A C 1
ATOM 2243 O O . ILE A 1 289 ? 12.51300 17.62200 28.85600 1.000 58.77118 287 ILE A O 1
ATOM 2248 N N . LEU A 1 290 ? 14.27900 16.66700 29.87000 1.000 52.30592 288 LEU A N 1
ATOM 2249 C CA . LEU A 1 290 ? 13.51300 15.48900 30.25900 1.000 53.04504 288 LEU A CA 1
ATOM 2250 C C . LEU A 1 290 ? 12.44200 15.80800 31.29500 1.000 56.77609 288 LEU A C 1
ATOM 2251 O O . LEU A 1 290 ? 11.41600 15.12100 31.34500 1.000 60.51307 288 LEU A O 1
ATOM 2256 N N . PHE A 1 291 ? 12.64500 16.84000 32.11800 1.000 55.95109 289 PHE A N 1
ATOM 2257 C CA . PHE A 1 291 ? 11.87300 16.94200 33.35600 1.000 55.80497 289 PHE A CA 1
ATOM 2258 C C . PHE A 1 291 ? 10.44800 17.48000 33.20000 1.000 58.49134 289 PHE A C 1
ATOM 2259 O O . PHE A 1 291 ? 9.52600 16.89000 33.77800 1.000 58.60601 289 PHE A O 1
ATOM 2267 N N . PRO A 1 292 ? 10.20700 18.57800 32.46700 1.000 61.04256 290 PRO A N 1
ATOM 2268 C CA . PRO A 1 292 ? 8.81900 19.07500 32.37300 1.000 62.59089 290 PRO A CA 1
ATOM 2269 C C . PRO A 1 292 ? 7.83200 18.05000 31.83700 1.000 66.26906 290 PRO A C 1
ATOM 2270 O O . PRO A 1 292 ? 6.70400 17.96900 32.33700 1.000 69.41563 290 PRO A O 1
ATOM 2274 N N . GLU A 1 293 ? 8.22300 17.25600 30.83700 1.000 67.26960 291 GLU A N 1
ATOM 2275 C CA . GLU A 1 293 ? 7.32100 16.24300 30.29600 1.000 69.35806 291 GLU A CA 1
ATOM 2276 C C . GLU A 1 293 ? 7.07500 15.12700 31.30500 1.000 65.35510 291 GLU A C 1
ATOM 2277 O O . GLU A 1 293 ? 5.92700 14.81500 31.64000 1.000 65.94953 291 GLU A O 1
ATOM 2283 N N . LEU A 1 294 ? 8.14900 14.50900 31.79800 1.000 62.12333 292 LEU A N 1
ATOM 2284 C CA . LEU A 1 294 ? 8.01000 13.33800 32.65500 1.000 62.63760 292 LEU A CA 1
ATOM 2285 C C . LEU A 1 294 ? 7.45200 13.67500 34.03500 1.000 65.07308 292 LEU A C 1
ATOM 2286 O O . LEU A 1 294 ? 6.90900 12.78600 34.70200 1.000 66.68352 292 LEU A O 1
ATOM 2291 N N . LEU A 1 295 ? 7.56800 14.92700 34.47800 1.000 63.99282 293 LEU A N 1
ATOM 2292 C CA . LEU A 1 295 ? 6.99000 15.36500 35.74200 1.000 64.59269 293 LEU A CA 1
ATOM 2293 C C . LEU A 1 295 ? 5.68800 16.13400 35.55600 1.000 69.14343 293 LEU A C 1
ATOM 2294 O O . LEU A 1 295 ? 5.19400 16.73200 36.51800 1.000 73.25393 293 LEU A O 1
ATOM 2299 N N . LYS A 1 296 ? 5.12500 16.13900 34.35000 1.000 68.44185 294 LYS A N 1
ATOM 2300 C CA . LYS A 1 296 ? 3.92000 16.91400 34.08800 1.000 70.86698 294 LYS A CA 1
ATOM 2301 C C . LYS A 1 296 ? 2.75100 16.33100 34.87200 1.000 76.59179 294 LYS A C 1
ATOM 2302 O O . LYS A 1 296 ? 2.39400 15.16200 34.69300 1.000 75.92199 294 LYS A O 1
ATOM 2308 N N . GLY A 1 297 ? 2.16000 17.14400 35.74100 1.000 81.83502 295 GLY A N 1
ATOM 2309 C CA . GLY A 1 297 ? 1.03600 16.69000 36.53900 1.000 85.56610 295 GLY A CA 1
ATOM 2310 C C . GLY A 1 297 ? 1.39700 15.65700 37.58400 1.000 85.53431 295 GLY A C 1
ATOM 2311 O O . GLY A 1 297 ? 0.59000 14.76500 37.87300 1.000 89.30996 295 GLY A O 1
ATOM 2312 N N . HIS A 1 298 ? 2.60100 15.74800 38.15200 1.000 81.42147 296 HIS A N 1
ATOM 2313 C CA . HIS A 1 298 ? 3.01900 14.86000 39.22500 1.000 80.43043 296 HIS A CA 1
ATOM 2314 C C . HIS A 1 298 ? 3.65000 15.59500 40.39800 1.000 79.38553 296 HIS A C 1
ATOM 2315 O O . HIS A 1 298 ? 4.01100 14.94700 41.38600 1.000 79.61468 296 HIS A O 1
ATOM 2322 N N . GLU A 1 299 ? 3.78800 16.92200 40.32200 1.000 78.99336 297 GLU A N 1
ATOM 2323 C CA . GLU A 1 299 ? 4.47600 17.66600 41.37200 1.000 78.25684 297 GLU A CA 1
ATOM 2324 C C . GLU A 1 299 ? 3.78000 17.53100 42.72100 1.000 80.02883 297 GLU A C 1
ATOM 2325 O O . GLU A 1 299 ? 4.44900 17.50100 43.76100 1.000 78.85133 297 GLU A O 1
ATOM 2331 N N . GLN A 1 300 ? 2.44800 17.44200 42.73200 1.000 82.38045 298 GLN A N 1
ATOM 2332 C CA . GLN A 1 300 ? 1.73600 17.39600 44.00500 1.000 86.30907 298 GLN A CA 1
ATOM 2333 C C . GLN A 1 300 ? 1.90600 16.04500 44.69000 1.000 86.01756 298 GLN A C 1
ATOM 2334 O O . GLN A 1 300 ? 2.07400 15.98400 45.91300 1.000 87.63195 298 GLN A O 1
ATOM 2340 N N . ALA A 1 301 ? 1.86000 14.95100 43.92300 1.000 83.44452 299 ALA A N 1
ATOM 2341 C CA . ALA A 1 301 ? 2.05600 13.63000 44.51500 1.000 81.42720 299 ALA A CA 1
ATOM 2342 C C . ALA A 1 301 ? 3.44900 13.50300 45.11900 1.000 77.62038 299 ALA A C 1
ATOM 2343 O O . ALA A 1 301 ? 3.61000 12.97700 46.22700 1.000 79.42391 299 ALA A O 1
ATOM 2345 N N . ILE A 1 302 ? 4.46500 13.99800 44.41100 1.000 72.19591 300 ILE A N 1
ATOM 2346 C CA . ILE A 1 302 ? 5.82600 13.97500 44.93600 1.000 69.04316 300 ILE A CA 1
ATOM 2347 C C . ILE A 1 302 ? 5.94200 14.86700 46.16900 1.000 72.62855 300 ILE A C 1
ATOM 2348 O O . ILE A 1 302 ? 6.55500 14.48500 47.17600 1.000 75.05761 300 ILE A O 1
ATOM 2353 N N . GLY A 1 303 ? 5.35300 16.06500 46.11500 1.000 71.82766 301 GLY A N 1
ATOM 2354 C CA . GLY A 1 303 ? 5.38000 16.94400 47.27300 1.000 70.30270 301 GLY A CA 1
ATOM 2355 C C . GLY A 1 303 ? 4.72600 16.32300 48.49200 1.000 72.73025 301 GLY A C 1
ATOM 2356 O O . GLY A 1 303 ? 5.15900 16.54800 49.62500 1.000 73.88714 301 GLY A O 1
ATOM 2357 N N . GLU A 1 304 ? 3.67100 15.53300 48.27600 1.000 75.25676 302 GLU A N 1
ATOM 2358 C CA . GLU A 1 304 ? 3.03500 14.82700 49.38500 1.000 80.04008 302 GLU A CA 1
ATOM 2359 C C . GLU A 1 304 ? 3.90900 13.68400 49.88500 1.000 77.36883 302 GLU A C 1
ATOM 2360 O O . GLU A 1 304 ? 3.97200 13.42300 51.09400 1.000 80.13662 302 GLU A O 1
ATOM 2366 N N . LYS A 1 305 ? 4.58600 12.98400 48.97300 1.000 72.32449 303 LYS A N 1
ATOM 2367 C CA . LYS A 1 305 ? 5.52000 11.93900 49.37600 1.000 70.43062 303 LYS A CA 1
ATOM 2368 C C . LYS A 1 305 ? 6.81400 12.49400 49.96400 1.000 68.68658 303 LYS A C 1
ATOM 2369 O O . LYS A 1 305 ? 7.67900 11.70100 50.35400 1.000 65.76153 303 LYS A O 1
ATOM 2375 N N . LEU A 1 306 ? 6.97800 13.81900 50.01800 1.000 66.58420 304 LEU A N 1
ATOM 2376 C CA . LEU A 1 306 ? 8.13300 14.44400 50.65900 1.000 67.23288 304 LEU A CA 1
ATOM 2377 C C . LEU A 1 306 ? 7.76000 15.27700 51.88300 1.000 73.00379 304 LEU A C 1
ATOM 2378 O O . LEU A 1 306 ? 8.59700 16.04700 52.37200 1.000 74.93138 304 LEU A O 1
ATOM 2383 N N . ALA A 1 307 ? 6.53800 15.13800 52.40200 1.000 76.30686 305 ALA A N 1
ATOM 2384 C CA . ALA A 1 307 ? 6.04700 16.10200 53.38300 1.000 80.97768 305 ALA A CA 1
ATOM 2385 C C . ALA A 1 307 ? 6.70600 15.93500 54.75000 1.000 89.03173 305 ALA A C 1
ATOM 2386 O O . ALA A 1 307 ? 6.90500 16.92600 55.46400 1.000 91.68382 305 ALA A O 1
ATOM 2388 N N . LYS A 1 308 ? 7.04600 14.70800 55.13500 1.000 88.94242 306 LYS A N 1
ATOM 2389 C CA . LYS A 1 308 ? 7.57700 14.43600 56.46600 1.000 90.01910 306 LYS A CA 1
ATOM 2390 C C . LYS A 1 308 ? 9.08600 14.63900 56.57100 1.000 89.70451 306 LYS A C 1
ATOM 2391 O O . LYS A 1 308 ? 9.67700 14.25400 57.58700 1.000 92.66947 306 LYS A O 1
ATOM 2397 N N . LEU A 1 309 ? 9.72000 15.23400 55.56500 1.000 87.16434 307 LEU A N 1
ATOM 2398 C CA . LEU A 1 309 ? 11.14600 15.50800 55.63600 1.000 85.50764 307 LEU A CA 1
ATOM 2399 C C . LEU A 1 309 ? 11.40700 16.81400 56.38400 1.000 89.67661 307 LEU A C 1
ATOM 2400 O O . LEU A 1 309 ? 10.50400 17.62600 56.60800 1.000 93.73742 307 LEU A O 1
ATOM 2405 N N . ASP A 1 310 ? 12.66400 17.00400 56.78000 1.000 87.87138 308 ASP A N 1
ATOM 2406 C CA . ASP A 1 310 ? 13.05600 18.23600 57.44600 1.000 87.10661 308 ASP A CA 1
ATOM 2407 C C . ASP A 1 310 ? 12.87400 19.42400 56.50500 1.000 85.48869 308 ASP A C 1
ATOM 2408 O O . ASP A 1 310 ? 12.84000 19.28200 55.27900 1.000 84.01504 308 ASP A O 1
ATOM 2413 N N . ALA A 1 311 ? 12.74900 20.61400 57.09900 1.000 86.55632 309 ALA A N 1
ATOM 2414 C CA . ALA A 1 311 ? 12.51300 21.81700 56.30600 1.000 83.30100 309 ALA A CA 1
ATOM 2415 C C . ALA A 1 311 ? 13.68300 22.10800 55.37500 1.000 77.40546 309 ALA A C 1
ATOM 2416 O O . ALA A 1 311 ? 13.48300 22.51700 54.22500 1.000 73.33536 309 ALA A O 1
ATOM 2418 N N . LYS A 1 312 ? 14.91100 21.89800 55.85500 1.000 78.91685 310 LYS A N 1
ATOM 2419 C CA . LYS A 1 312 ? 16.08600 22.10900 55.01500 1.000 77.77112 310 LYS A CA 1
ATOM 2420 C C . LYS A 1 312 ? 16.06900 21.18800 53.80200 1.000 75.26507 310 LYS A C 1
ATOM 2421 O O . LYS A 1 312 ? 16.33700 21.62600 52.67700 1.000 75.21521 310 LYS A O 1
ATOM 2424 N N . VAL A 1 313 ? 15.73600 19.91200 54.00900 1.000 72.51613 311 VAL A N 1
ATOM 2425 C CA . VAL A 1 313 ? 15.74300 18.94300 52.91600 1.000 67.51044 311 VAL A CA 1
ATOM 2426 C C . VAL A 1 313 ? 14.66900 19.28200 51.88700 1.000 67.20348 311 VAL A C 1
ATOM 2427 O O . VAL A 1 313 ? 14.92000 19.26500 50.67400 1.000 65.74351 311 VAL A O 1
ATOM 2431 N N . ARG A 1 314 ? 13.45400 19.58100 52.35600 1.000 67.87432 312 ARG A N 1
ATOM 2432 C CA . ARG A 1 314 ? 12.37100 19.94000 51.44500 1.000 68.30945 312 ARG A CA 1
ATOM 2433 C C . ARG A 1 314 ? 12.71200 21.19200 50.64400 1.000 69.66105 312 ARG A C 1
ATOM 2434 O O . ARG A 1 314 ? 12.50400 21.23500 49.42200 1.000 67.80938 312 ARG A O 1
ATOM 2442 N N . SER A 1 315 ? 13.24400 22.21900 51.31500 1.000 73.57481 313 SER A N 1
ATOM 2443 C CA . SER A 1 315 ? 13.60900 23.44800 50.61800 1.000 76.97608 313 SER A CA 1
ATOM 2444 C C . SER A 1 315 ? 14.71200 23.20100 49.59600 1.000 73.69834 313 SER A C 1
ATOM 2445 O O . SER A 1 315 ? 14.66600 23.74200 48.48500 1.000 71.60398 313 SER A O 1
ATOM 2448 N N . ASP A 1 316 ? 15.70800 22.38400 49.95000 1.000 73.27615 314 ASP A N 1
ATOM 2449 C CA . ASP A 1 316 ? 16.79300 22.08000 49.02300 1.000 71.94946 314 ASP A CA 1
ATOM 2450 C C . ASP A 1 316 ? 16.27700 21.34300 47.79000 1.000 68.62540 314 ASP A C 1
ATOM 2451 O O . ASP A 1 316 ? 16.66300 21.66000 46.65500 1.000 65.99958 314 ASP A O 1
ATOM 2456 N N . ILE A 1 317 ? 15.38800 20.36700 47.99400 1.000 67.96594 315 ILE A N 1
ATOM 2457 C CA . ILE A 1 317 ? 14.84400 19.61100 46.86800 1.000 64.20247 315 ILE A CA 1
ATOM 2458 C C . ILE A 1 317 ? 14.02300 20.51900 45.96000 1.000 64.00737 315 ILE A C 1
ATOM 2459 O O . ILE A 1 317 ? 14.13500 20.45300 44.72800 1.000 60.82841 315 ILE A O 1
ATOM 2464 N N . SER A 1 318 ? 13.19200 21.38700 46.54700 1.000 67.46607 316 SER A N 1
ATOM 2465 C CA . SER A 1 318 ? 12.38700 22.28700 45.72300 1.000 70.26421 316 SER A CA 1
ATOM 2466 C C . SER A 1 318 ? 13.26300 23.28500 44.97200 1.000 69.79076 316 SER A C 1
ATOM 2467 O O . SER A 1 318 ? 12.98200 23.61600 43.81200 1.000 67.98549 316 SER A O 1
ATOM 2470 N N . ARG A 1 319 ? 14.33300 23.76600 45.61000 1.000 70.95449 317 ARG A N 1
ATOM 2471 C CA . ARG A 1 319 ? 15.27600 24.65300 44.93400 1.000 70.66867 317 ARG A CA 1
ATOM 2472 C C . ARG A 1 319 ? 15.89400 23.96900 43.72200 1.000 66.53562 317 ARG A C 1
ATOM 2473 O O . ARG A 1 319 ? 15.95100 24.54300 42.62500 1.000 65.40210 317 ARG A O 1
ATOM 2481 N N . LYS A 1 320 ? 16.37300 22.73500 43.90900 1.000 64.52688 318 LYS A N 1
ATOM 2482 C CA . LYS A 1 320 ? 16.97700 22.00300 42.80100 1.000 60.82468 318 LYS A CA 1
ATOM 2483 C C . LYS A 1 320 ? 15.97300 21.76600 41.68000 1.000 61.63634 318 LYS A C 1
ATOM 2484 O O . LYS A 1 320 ? 16.31600 21.88100 40.49700 1.000 61.84291 318 LYS A O 1
ATOM 2490 N N . LEU A 1 321 ? 14.72700 21.49900 42.01500 1.000 62.81250 319 LEU A N 1
ATOM 2491 C CA . LEU A 1 321 ? 13.76700 21.20500 40.93100 1.000 62.04627 319 LEU A CA 1
ATOM 2492 C C . LEU A 1 321 ? 13.44300 22.46400 40.13500 1.000 62.76894 319 LEU A C 1
ATOM 2493 O O . LEU A 1 321 ? 13.19800 22.35300 38.94900 1.000 61.34128 319 LEU A O 1
ATOM 2498 N N . GLU A 1 322 ? 13.42700 23.61300 40.78800 1.000 66.12795 320 GLU A N 1
ATOM 2499 C CA . GLU A 1 322 ? 13.05700 24.87900 40.11400 1.000 69.92736 320 GLU A CA 1
ATOM 2500 C C . GLU A 1 322 ? 14.21200 25.31600 39.22300 1.000 68.42523 320 GLU A C 1
ATOM 2501 O O . GLU A 1 322 ? 13.96200 25.88900 38.16800 1.000 67.28608 320 GLU A O 1
ATOM 2507 N N . MET A 1 323 ? 15.42900 25.04100 39.66600 1.000 68.67303 321 MET A N 1
ATOM 2508 C CA . MET A 1 323 ? 16.62000 25.34400 38.84900 1.000 70.56241 321 MET A CA 1
ATOM 2509 C C . MET A 1 323 ? 16.64800 24.40600 37.64900 1.000 67.55019 321 MET A C 1
ATOM 2510 O O . MET A 1 323 ? 16.93800 24.87300 36.55800 1.000 66.92910 321 MET A O 1
ATOM 2515 N N . ILE A 1 324 ? 16.38500 23.12100 37.86500 1.000 65.51377 322 ILE A N 1
ATOM 2516 C CA . ILE A 1 324 ? 16.37700 22.20200 36.73000 1.000 61.47017 322 ILE A CA 1
ATOM 2517 C C . ILE A 1 324 ? 15.31100 22.61100 35.72300 1.000 64.68193 322 ILE A C 1
ATOM 2518 O O . ILE A 1 324 ? 15.53800 22.57800 34.50800 1.000 64.55168 322 ILE A O 1
ATOM 2523 N N . ASN A 1 325 ? 14.13200 23.00800 36.21100 1.000 69.13662 323 ASN A N 1
ATOM 2524 C CA . ASN A 1 325 ? 13.08000 23.45900 35.30600 1.000 74.38923 323 ASN A CA 1
ATOM 2525 C C . ASN A 1 325 ? 13.48000 24.74400 34.59100 1.000 77.56456 323 ASN A C 1
ATOM 2526 O O . ASN A 1 325 ? 13.12300 24.95000 33.42500 1.000 76.71015 323 ASN A O 1
ATOM 2531 N N . GLY A 1 326 ? 14.22100 25.62100 35.27300 1.000 82.03137 324 GLY A N 1
ATOM 2532 C CA . GLY A 1 326 ? 14.72400 26.81800 34.62100 1.000 85.69612 324 GLY A CA 1
ATOM 2533 C C . GLY A 1 326 ? 15.76000 26.52500 33.55500 1.000 85.54159 324 GLY A C 1
ATOM 2534 O O . GLY A 1 326 ? 15.84800 27.24700 32.55800 1.000 88.77790 324 GLY A O 1
ATOM 2535 N N . ALA A 1 327 ? 16.56200 25.47600 33.74900 1.000 82.48929 325 ALA A N 1
ATOM 2536 C CA . ALA A 1 327 ? 17.51200 25.07500 32.71700 1.000 82.07604 325 ALA A CA 1
ATOM 2537 C C . ALA A 1 327 ? 16.79900 24.54200 31.48200 1.000 83.94625 325 ALA A C 1
ATOM 2538 O O . ALA A 1 327 ? 17.30900 24.67800 30.36400 1.000 84.81622 325 ALA A O 1
ATOM 2540 N N . ALA A 1 328 ? 15.63200 23.92800 31.66100 1.000 85.88518 326 ALA A N 1
ATOM 2541 C CA . ALA A 1 328 ? 14.75500 23.64400 30.53900 1.000 88.95899 326 ALA A CA 1
ATOM 2542 C C . ALA A 1 328 ? 14.18300 24.95600 30.00100 1.000 95.31779 326 ALA A C 1
ATOM 2543 O O . ALA A 1 328 ? 14.40500 26.03600 30.55600 1.000 98.43247 326 ALA A O 1
ATOM 2545 N N . HIS A 1 329 ? 13.42500 24.86200 28.90800 1.000 97.27116 327 HIS A N 1
ATOM 2546 C CA . HIS A 1 329 ? 13.00000 26.04300 28.15400 1.000 101.81197 327 HIS A CA 1
ATOM 2547 C C . HIS A 1 329 ? 14.21600 26.87200 27.74400 1.000 103.28084 327 HIS A C 1
ATOM 2548 O O . HIS A 1 329 ? 14.20100 28.10300 27.78900 1.000 106.32743 327 HIS A O 1
ATOM 2555 N N . GLU A 1 330 ? 15.28600 26.18000 27.36300 1.000 101.01659 328 GLU A N 1
ATOM 2556 C CA . GLU A 1 330 ? 16.52900 26.81000 26.93800 1.000 100.70206 328 GLU A CA 1
ATOM 2557 C C . GLU A 1 330 ? 17.28100 25.87600 25.99800 1.000 97.03439 328 GLU A C 1
ATOM 2558 O O . GLU A 1 330 ? 16.98700 24.68000 25.93700 1.000 93.82706 328 GLU A O 1
ATOM 2564 N N . THR B 1 4 ? 49.20100 -37.02700 94.05900 1.000 107.70712 2 THR B N 1
ATOM 2565 C CA . THR B 1 4 ? 49.20100 -36.14500 95.21700 1.000 100.76212 2 THR B CA 1
ATOM 2566 C C . THR B 1 4 ? 50.54800 -35.43600 95.31200 1.000 95.42792 2 THR B C 1
ATOM 2567 O O . THR B 1 4 ? 51.58800 -35.99800 94.95400 1.000 99.03560 2 THR B O 1
ATOM 2571 N N . PHE B 1 5 ? 50.52200 -34.18700 95.76500 1.000 87.07047 3 PHE B N 1
ATOM 2572 C CA . PHE B 1 5 ? 51.71300 -33.35400 95.78500 1.000 82.05853 3 PHE B CA 1
ATOM 2573 C C . PHE B 1 5 ? 51.90600 -32.74300 97.16200 1.000 77.98377 3 PHE B C 1
ATOM 2574 O O . PHE B 1 5 ? 50.94100 -32.42000 97.86000 1.000 74.29056 3 PHE B O 1
ATOM 2582 N N . THR B 1 6 ? 53.17000 -32.59300 97.54500 1.000 79.82108 4 THR B N 1
ATOM 2583 C CA . THR B 1 6 ? 53.52400 -31.73700 98.66200 1.000 80.57118 4 THR B CA 1
ATOM 2584 C C . THR B 1 6 ? 53.43600 -30.27600 98.23000 1.000 78.83009 4 THR B C 1
ATOM 2585 O O . THR B 1 6 ? 53.33200 -29.96000 97.04200 1.000 78.66594 4 THR B O 1
ATOM 2589 N N . CYS B 1 7 ? 53.47800 -29.37100 99.21000 1.000 78.49559 5 CYS B N 1
ATOM 2590 C CA . CYS B 1 7 ? 53.41100 -27.95000 98.88400 1.000 77.55256 5 CYS B CA 1
ATOM 2591 C C . CYS B 1 7 ? 54.62100 -27.50800 98.06900 1.000 79.77258 5 CYS B C 1
ATOM 2592 O O . CYS B 1 7 ? 54.49800 -26.65100 97.18400 1.000 78.00502 5 CYS B O 1
ATOM 2595 N N . ASP B 1 8 ? 55.79100 -28.09300 98.33500 1.000 84.17481 6 ASP B N 1
ATOM 2596 C CA . ASP B 1 8 ? 56.97800 -27.75500 97.55700 1.000 87.03363 6 ASP B CA 1
ATOM 2597 C C . ASP B 1 8 ? 56.85200 -28.24700 96.11900 1.000 85.83482 6 ASP B C 1
ATOM 2598 O O . ASP B 1 8 ? 57.27400 -27.55800 95.18200 1.000 85.04790 6 ASP B O 1
ATOM 2603 N N . GLU B 1 9 ? 56.27600 -29.43600 95.92300 1.000 85.86555 7 GLU B N 1
ATOM 2604 C CA . GLU B 1 9 ? 56.00000 -29.90000 94.56900 1.000 84.79411 7 GLU B CA 1
ATOM 2605 C C . GLU B 1 9 ? 54.92900 -29.04800 93.90000 1.000 80.76172 7 GLU B C 1
ATOM 2606 O O . GLU B 1 9 ? 54.92000 -28.91800 92.67100 1.000 81.08744 7 GLU B O 1
ATOM 2612 N N . LEU B 1 10 ? 54.02700 -28.45800 94.68800 1.000 77.96693 8 LEU B N 1
ATOM 2613 C CA . LEU B 1 10 ? 52.99200 -27.59700 94.12900 1.000 74.50651 8 LEU B CA 1
ATOM 2614 C C . LEU B 1 10 ? 53.54000 -26.23600 93.72300 1.000 74.96957 8 LEU B C 1
ATOM 2615 O O . LEU B 1 10 ? 53.00100 -25.60400 92.80700 1.000 73.98495 8 LEU B O 1
ATOM 2620 N N . LYS B 1 11 ? 54.59900 -25.76800 94.38900 1.000 75.98517 9 LYS B N 1
ATOM 2621 C CA . LYS B 1 11 ? 55.19100 -24.48500 94.01800 1.000 73.25781 9 LYS B CA 1
ATOM 2622 C C . LYS B 1 11 ? 55.72200 -24.50400 92.58800 1.000 73.46526 9 LYS B C 1
ATOM 2623 O O . LYS B 1 11 ? 55.52300 -23.54700 91.83100 1.000 74.35762 9 LYS B O 1
ATOM 2629 N N . GLY B 1 12 ? 56.39100 -25.58500 92.19500 1.000 73.03592 10 GLY B N 1
ATOM 2630 C CA . GLY B 1 12 ? 57.19700 -25.55600 90.99000 1.000 74.06474 10 GLY B CA 1
ATOM 2631 C C . GLY B 1 12 ? 56.62500 -26.21000 89.74900 1.000 74.93401 10 GLY B C 1
ATOM 2632 O O . GLY B 1 12 ? 57.38700 -26.62000 88.86800 1.000 78.98502 10 GLY B O 1
ATOM 2633 N N . LEU B 1 13 ? 55.30300 -26.30900 89.64700 1.000 72.82798 11 LEU B N 1
ATOM 2634 C CA . LEU B 1 13 ? 54.70500 -26.85600 88.43500 1.000 75.62983 11 LEU B CA 1
ATOM 2635 C C . LEU B 1 13 ? 54.91800 -25.90500 87.26300 1.000 77.55572 11 LEU B C 1
ATOM 2636 O O . LEU B 1 13 ? 54.68700 -24.69700 87.37900 1.000 75.13243 11 LEU B O 1
ATOM 2641 N N . GLU B 1 14 ? 55.36100 -26.45700 86.13100 1.000 82.84316 12 GLU B N 1
ATOM 2642 C CA . GLU B 1 14 ? 55.59500 -25.64800 84.93800 1.000 86.07056 12 GLU B CA 1
ATOM 2643 C C . GLU B 1 14 ? 54.31400 -24.95000 84.49400 1.000 83.94957 12 GLU B C 1
ATOM 2644 O O . GLU B 1 14 ? 54.25100 -23.71800 84.42300 1.000 81.66310 12 GLU B O 1
ATOM 2650 N N . HIS B 1 15 ? 53.27600 -25.73300 84.19300 1.000 85.25225 13 HIS B N 1
ATOM 2651 C CA . HIS B 1 15 ? 51.96500 -25.22000 83.79600 1.000 83.20052 13 HIS B CA 1
ATOM 2652 C C . HIS B 1 15 ? 50.95400 -25.66000 84.84700 1.000 78.69547 13 HIS B C 1
ATOM 2653 O O . HIS B 1 15 ? 50.33200 -26.72600 84.71500 1.000 80.69282 13 HIS B O 1
ATOM 2660 N N . PRO B 1 16 ? 50.75300 -24.87100 85.90800 1.000 73.41045 14 PRO B N 1
ATOM 2661 C CA . PRO B 1 16 ? 49.88300 -25.32700 87.00400 1.000 70.52140 14 PRO B CA 1
ATOM 2662 C C . PRO B 1 16 ? 48.40500 -25.38700 86.65100 1.000 70.86123 14 PRO B C 1
ATOM 2663 O O . PRO B 1 16 ? 47.64700 -26.02500 87.39200 1.000 71.23465 14 PRO B O 1
ATOM 2667 N N . TYR B 1 17 ? 47.96300 -24.76000 85.55700 1.000 70.06740 15 TYR B N 1
ATOM 2668 C CA . TYR B 1 17 ? 46.53200 -24.75700 85.26600 1.000 68.71109 15 TYR B CA 1
ATOM 2669 C C . TYR B 1 17 ? 46.06200 -26.08400 84.68100 1.000 74.70752 15 TYR B C 1
ATOM 2670 O O . TYR B 1 17 ? 44.93800 -26.51700 84.95500 1.000 76.14981 15 TYR B O 1
ATOM 2679 N N . GLU B 1 18 ? 46.89000 -26.73800 83.86300 1.000 78.91793 16 GLU B N 1
ATOM 2680 C CA . GLU B 1 18 ? 46.50300 -28.04000 83.32900 1.000 84.48003 16 GLU B CA 1
ATOM 2681 C C . GLU B 1 18 ? 46.37200 -29.07900 84.43500 1.000 84.57642 16 GLU B C 1
ATOM 2682 O O . GLU B 1 18 ? 45.61800 -30.04900 84.29100 1.000 88.19702 16 GLU B O 1
ATOM 2688 N N . VAL B 1 19 ? 47.08900 -28.89300 85.54000 1.000 79.85000 17 VAL B N 1
ATOM 2689 C CA . VAL B 1 19 ? 47.09000 -29.85200 86.63500 1.000 78.39149 17 VAL B CA 1
ATOM 2690 C C . VAL B 1 19 ? 45.99500 -29.51300 87.63900 1.000 75.67527 17 VAL B C 1
ATOM 2691 O O . VAL B 1 19 ? 45.12100 -30.33900 87.91800 1.000 78.79150 17 VAL B O 1
ATOM 2695 N N . LEU B 1 20 ? 46.02700 -28.29400 88.17900 1.000 69.59561 18 LEU B N 1
ATOM 2696 C CA . LEU B 1 20 ? 45.14700 -27.89800 89.27100 1.000 65.64883 18 LEU B CA 1
ATOM 2697 C C . LEU B 1 20 ? 43.90800 -27.14000 88.80600 1.000 65.08578 18 LEU B C 1
ATOM 2698 O O . LEU B 1 20 ? 43.15500 -26.63700 89.64500 1.000 65.69426 18 LEU B O 1
ATOM 2703 N N . GLY B 1 21 ? 43.67100 -27.04900 87.50100 1.000 65.72155 19 GLY B N 1
ATOM 2704 C CA . GLY B 1 21 ? 42.56800 -26.24700 87.00400 1.000 65.53355 19 GLY B CA 1
ATOM 2705 C C . GLY B 1 21 ? 41.22800 -26.95400 86.95700 1.000 69.27645 19 GLY B C 1
ATOM 2706 O O . GLY B 1 21 ? 40.38500 -26.64100 86.11000 1.000 71.26642 19 GLY B O 1
ATOM 2707 N N . ASN B 1 22 ? 41.01300 -27.90600 87.86100 1.000 70.64047 20 ASN B N 1
ATOM 2708 C CA . ASN B 1 22 ? 39.75700 -28.63600 87.93200 1.000 73.47619 20 ASN B CA 1
ATOM 2709 C C . ASN B 1 22 ? 39.38800 -28.85000 89.39300 1.000 72.62826 20 ASN B C 1
ATOM 2710 O O . ASN B 1 22 ? 40.23400 -28.77000 90.28700 1.000 70.07339 20 ASN B O 1
ATOM 2715 N N . GLY B 1 23 ? 38.10300 -29.12600 89.62400 1.000 74.99637 21 GLY B N 1
ATOM 2716 C CA . GLY B 1 23 ? 37.62100 -29.28200 90.98600 1.000 75.99294 21 GLY B CA 1
ATOM 2717 C C . GLY B 1 23 ? 38.23600 -30.45900 91.71800 1.000 78.04437 21 GLY B C 1
ATOM 2718 O O . GLY B 1 23 ? 38.46200 -30.38900 92.92900 1.000 78.01910 21 GLY B O 1
ATOM 2719 N N . ASP B 1 24 ? 38.51500 -31.55100 91.00300 1.000 79.27855 22 ASP B N 1
ATOM 2720 C CA . ASP B 1 24 ? 39.09800 -32.72700 91.64300 1.000 79.41835 22 ASP B CA 1
ATOM 2721 C C . ASP B 1 24 ? 40.49600 -32.43400 92.17700 1.000 75.53396 22 ASP B C 1
ATOM 2722 O O . ASP B 1 24 ? 40.81800 -32.77100 93.32300 1.000 75.56054 22 ASP B O 1
ATOM 2727 N N . ALA B 1 25 ? 41.34000 -31.79900 91.35800 1.000 72.96559 23 ALA B N 1
ATOM 2728 C CA . ALA B 1 25 ? 42.72700 -31.56600 91.75000 1.000 70.95315 23 ALA B CA 1
ATOM 2729 C C . ALA B 1 25 ? 42.82500 -30.58800 92.91300 1.000 70.07714 23 ALA B C 1
ATOM 2730 O O . ALA B 1 25 ? 43.65800 -30.76400 93.81000 1.000 70.77075 23 ALA B O 1
ATOM 2732 N N . LEU B 1 26 ? 41.99100 -29.54700 92.91200 1.000 68.80339 24 LEU B N 1
ATOM 2733 C CA . LEU B 1 26 ? 42.00800 -28.58700 94.01200 1.000 65.81741 24 LEU B CA 1
ATOM 2734 C C . LEU B 1 26 ? 41.54800 -29.23600 95.31100 1.000 69.03216 24 LEU B C 1
ATOM 2735 O O . LEU B 1 26 ? 42.16600 -29.04500 96.36500 1.000 71.15367 24 LEU B O 1
ATOM 2740 N N . ALA B 1 27 ? 40.46500 -30.01400 95.25400 1.000 68.78583 25 ALA B N 1
ATOM 2741 C CA . ALA B 1 27 ? 39.96400 -30.67500 96.45500 1.000 69.03029 25 ALA B CA 1
ATOM 2742 C C . ALA B 1 27 ? 40.96600 -31.69000 96.98800 1.000 70.29088 25 ALA B C 1
ATOM 2743 O O . ALA B 1 27 ? 41.11400 -31.84600 98.20600 1.000 71.57182 25 ALA B O 1
ATOM 2745 N N . GLU B 1 28 ? 41.66700 -32.38900 96.09000 1.000 70.53447 26 GLU B N 1
ATOM 2746 C CA . GLU B 1 28 ? 42.63300 -33.39300 96.52600 1.000 71.20778 26 GLU B CA 1
ATOM 2747 C C . GLU B 1 28 ? 43.85000 -32.74800 97.18300 1.000 69.08703 26 GLU B C 1
ATOM 2748 O O . GLU B 1 28 ? 44.36900 -33.26300 98.18000 1.000 70.99787 26 GLU B O 1
ATOM 2750 N N . ASN B 1 29 ? 44.30900 -31.61400 96.65100 1.000 64.76151 27 ASN B N 1
ATOM 2751 C CA . ASN B 1 29 ? 45.50600 -30.94600 97.14400 1.000 62.37140 27 ASN B CA 1
ATOM 2752 C C . ASN B 1 29 ? 45.20000 -29.79700 98.09600 1.000 61.29269 27 ASN B C 1
ATOM 2753 O O . ASN B 1 29 ? 46.10700 -29.02900 98.43000 1.000 58.27830 27 ASN B O 1
ATOM 2758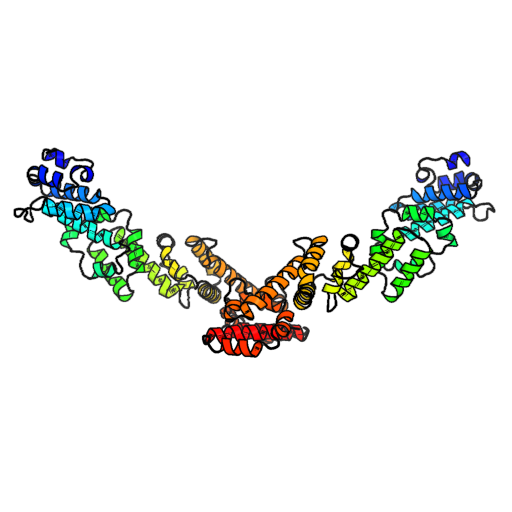 N N . ARG B 1 30 ? 43.94900 -29.66900 98.54600 1.000 64.33950 28 ARG B N 1
ATOM 2759 C CA . ARG B 1 30 ? 43.56300 -28.54200 99.39200 1.000 64.96229 28 ARG B CA 1
ATOM 2760 C C . ARG B 1 30 ? 44.40700 -28.48400 100.66000 1.000 67.36866 28 ARG B C 1
ATOM 2761 O O . ARG B 1 30 ? 44.89400 -27.41500 101.05100 1.000 65.91371 28 ARG B O 1
ATOM 2769 N N . GLU B 1 31 ? 44.60100 -29.63500 101.31100 1.000 72.78202 29 GLU B N 1
ATOM 2770 C CA . GLU B 1 31 ? 45.32700 -29.65800 102.57600 1.000 75.14681 29 GLU B CA 1
ATOM 2771 C C . GLU B 1 31 ? 46.78800 -29.26500 102.39900 1.000 73.18208 29 GLU B C 1
ATOM 2772 O O . GLU B 1 31 ? 47.36800 -28.62900 103.28700 1.000 74.18970 29 GLU B O 1
ATOM 2778 N N . GLU B 1 32 ? 47.39900 -29.62700 101.27100 1.000 70.21311 30 GLU B N 1
ATOM 2779 C CA . GLU B 1 32 ? 48.78200 -29.23300 101.03200 1.000 68.27693 30 GLU B CA 1
ATOM 2780 C C . GLU B 1 32 ? 48.88400 -27.82000 100.47500 1.000 66.94095 30 GLU B C 1
ATOM 2781 O O . GLU B 1 32 ? 49.89900 -27.14800 100.69300 1.000 68.57488 30 GLU B O 1
ATOM 2787 N N . LEU B 1 33 ? 47.85700 -27.35300 99.76100 1.000 64.52447 31 LEU B N 1
ATOM 2788 C CA . LEU B 1 33 ? 47.85300 -25.96900 99.30000 1.000 62.14284 31 LEU B CA 1
ATOM 2789 C C . LEU B 1 33 ? 47.69600 -24.99600 100.46000 1.000 65.71748 31 LEU B C 1
ATOM 2790 O O . LEU B 1 33 ? 48.22500 -23.88000 100.40800 1.000 66.89974 31 LEU B O 1
ATOM 2795 N N . ASN B 1 34 ? 46.98000 -25.39400 101.51000 1.000 68.42955 32 ASN B N 1
ATOM 2796 C CA . ASN B 1 34 ? 46.83200 -24.55200 102.69000 1.000 69.34111 32 ASN B CA 1
ATOM 2797 C C . ASN B 1 34 ? 48.08300 -24.50900 103.55900 1.000 71.23704 32 ASN B C 1
ATOM 2798 O O . ASN B 1 34 ? 48.08500 -23.81000 104.57900 1.000 74.00634 32 ASN B O 1
ATOM 2803 N N . LYS B 1 35 ? 49.13600 -25.23600 103.19300 1.000 69.09645 33 LYS B N 1
ATOM 2804 C CA . LYS B 1 35 ? 50.40300 -25.19600 103.91100 1.000 68.10200 33 LYS B CA 1
ATOM 2805 C C . LYS B 1 35 ? 51.38700 -24.20000 103.31300 1.000 66.01270 33 LYS B C 1
ATOM 2806 O O . LYS B 1 35 ? 52.48300 -24.03000 103.85800 1.000 66.64181 33 LYS B O 1
ATOM 2812 N N . LEU B 1 36 ? 51.02200 -23.53800 102.21800 1.000 64.32069 34 LEU B N 1
ATOM 2813 C CA . LEU B 1 36 ? 51.92100 -22.59500 101.56900 1.000 64.18548 34 LEU B CA 1
ATOM 2814 C C . LEU B 1 36 ? 52.00900 -21.28900 102.35000 1.000 67.02967 34 LEU B C 1
ATOM 2815 O O . LEU B 1 36 ? 51.02000 -20.81300 102.91600 1.000 68.28875 34 LEU B O 1
ATOM 2820 N N . THR B 1 37 ? 53.20500 -20.70500 102.37000 1.000 68.69669 35 THR B N 1
ATOM 2821 C CA . THR B 1 37 ? 53.35800 -19.35900 102.89700 1.000 69.37442 35 THR B CA 1
ATOM 2822 C C . THR B 1 37 ? 52.52000 -18.38600 102.07300 1.000 67.33162 35 THR B C 1
ATOM 2823 O O . THR B 1 37 ? 52.16600 -18.65400 100.92200 1.000 64.61323 35 THR B O 1
ATOM 2827 N N . ASN B 1 38 ? 52.19100 -17.24500 102.68300 1.000 70.42887 36 ASN B N 1
ATOM 2828 C CA . ASN B 1 38 ? 51.36800 -16.25500 101.99300 1.000 71.38470 36 ASN B CA 1
ATOM 2829 C C . ASN B 1 38 ? 52.03300 -15.78400 100.70500 1.000 71.44556 36 ASN B C 1
ATOM 2830 O O . ASN B 1 38 ? 51.36100 -15.58600 99.68600 1.000 68.62884 36 ASN B O 1
ATOM 2835 N N . ASP B 1 39 ? 53.35700 -15.62100 100.72900 1.000 76.82329 37 ASP B N 1
ATOM 2836 C CA . ASP B 1 39 ? 54.10000 -15.26800 99.52300 1.000 80.94898 37 ASP B CA 1
ATOM 2837 C C . ASP B 1 39 ? 53.92600 -16.33100 98.43800 1.000 78.13426 37 ASP B C 1
ATOM 2838 O O . ASP B 1 39 ? 53.54400 -16.02700 97.29600 1.000 76.20399 37 ASP B O 1
ATOM 2843 N N . ALA B 1 40 ? 54.19800 -17.59200 98.78900 1.000 76.61379 38 ALA B N 1
ATOM 2844 C CA . ALA B 1 40 ? 54.11700 -18.67400 97.81400 1.000 72.73186 38 ALA B CA 1
ATOM 2845 C C . ALA B 1 40 ? 52.68800 -18.88500 97.33700 1.000 67.21364 38 ALA B C 1
ATOM 2846 O O . ALA B 1 40 ? 52.45700 -19.14400 96.15000 1.000 66.17336 38 ALA B O 1
ATOM 2848 N N . ALA B 1 41 ? 51.71600 -18.79100 98.24900 1.000 63.67347 39 ALA B N 1
ATOM 2849 C CA . ALA B 1 41 ? 50.31900 -18.93100 97.85200 1.000 60.04960 39 ALA B CA 1
ATOM 2850 C C . ALA B 1 41 ? 49.91700 -17.83400 96.87700 1.000 59.07556 39 ALA B C 1
ATOM 2851 O O . ALA B 1 41 ? 49.23300 -18.09700 95.88000 1.000 57.49279 39 ALA B O 1
ATOM 2853 N N . LEU B 1 42 ? 50.34000 -16.59600 97.14800 1.000 61.04098 40 LEU B N 1
ATOM 2854 C CA . LEU B 1 42 ? 50.06900 -15.49300 96.23200 1.000 62.09321 40 LEU B CA 1
ATOM 2855 C C . LEU B 1 42 ? 50.62900 -15.78600 94.84600 1.000 61.39088 40 LEU B C 1
ATOM 2856 O O . LEU B 1 42 ? 49.91800 -15.67600 93.83800 1.000 59.27849 40 LEU B O 1
ATOM 2861 N N . VAL B 1 43 ? 51.90700 -16.17500 94.77900 1.000 61.97276 41 VAL B N 1
ATOM 2862 C CA . VAL B 1 43 ? 52.54100 -16.40600 93.48100 1.000 60.79347 41 VAL B CA 1
ATOM 2863 C C . VAL B 1 43 ? 51.86400 -17.55800 92.74100 1.000 61.00837 41 VAL B C 1
ATOM 2864 O O . VAL B 1 43 ? 51.61900 -17.48000 91.52700 1.000 61.32889 41 VAL B O 1
ATOM 2868 N N . LEU B 1 44 ? 51.54100 -18.64100 93.45700 1.000 59.74245 42 LEU B N 1
ATOM 2869 C CA . LEU B 1 44 ? 50.94200 -19.80100 92.80400 1.000 57.63944 42 LEU B CA 1
ATOM 2870 C C . LEU B 1 44 ? 49.54300 -19.49100 92.29000 1.000 58.66829 42 LEU B C 1
ATOM 2871 O O . LEU B 1 44 ? 49.19700 -19.87000 91.16500 1.000 60.07977 42 LEU B O 1
ATOM 2876 N N . ALA B 1 45 ? 48.71800 -18.81700 93.09700 1.000 58.69170 43 ALA B N 1
ATOM 2877 C CA . ALA B 1 45 ? 47.38200 -18.45500 92.63500 1.000 56.61417 43 ALA B CA 1
ATOM 2878 C C . ALA B 1 45 ? 47.45500 -17.49900 91.45200 1.000 55.51058 43 ALA B C 1
ATOM 2879 O O . ALA B 1 45 ? 46.65100 -17.59500 90.51400 1.000 53.80123 43 ALA B O 1
ATOM 2881 N N . SER B 1 46 ? 48.42300 -16.57600 91.47200 1.000 57.19931 44 SER B N 1
ATOM 2882 C CA . SER B 1 46 ? 48.59000 -15.66200 90.34800 1.000 58.06595 44 SER B CA 1
ATOM 2883 C C . SER B 1 46 ? 48.91700 -16.42300 89.07000 1.000 60.73052 44 SER B C 1
ATOM 2884 O O . SER B 1 46 ? 48.28900 -16.20300 88.02900 1.000 62.97906 44 SER B O 1
ATOM 2887 N N . ARG B 1 47 ? 49.89300 -17.33400 89.13300 1.000 60.36838 45 ARG B N 1
ATOM 2888 C CA . ARG B 1 47 ? 50.23700 -18.12400 87.95200 1.000 60.08152 45 ARG B CA 1
ATOM 2889 C C . ARG B 1 47 ? 49.05400 -18.96600 87.48500 1.000 58.91283 45 ARG B C 1
ATOM 2890 O O . ARG B 1 47 ? 48.79500 -19.07700 86.27700 1.000 60.75726 45 ARG B O 1
ATOM 2898 N N . LEU B 1 48 ? 48.32600 -19.56100 88.43200 1.000 56.32596 46 LEU B N 1
ATOM 2899 C CA . LEU B 1 48 ? 47.20600 -20.43300 88.09900 1.000 56.66727 46 LEU B CA 1
ATOM 2900 C C . LEU B 1 48 ? 46.11800 -19.67200 87.35000 1.000 56.06011 46 LEU B C 1
ATOM 2901 O O . LEU B 1 48 ? 45.64400 -20.11700 86.29700 1.000 58.19069 46 LEU B O 1
ATOM 2906 N N . VAL B 1 49 ? 45.71300 -18.51300 87.87500 1.000 52.60077 47 VAL B N 1
ATOM 2907 C CA . VAL B 1 49 ? 44.68400 -17.73100 87.19600 1.000 50.53117 47 VAL B CA 1
ATOM 2908 C C . VAL B 1 49 ? 45.22400 -17.12700 85.90100 1.000 51.91862 47 VAL B C 1
ATOM 2909 O O . VAL B 1 49 ? 44.47400 -16.93700 84.93400 1.000 50.72050 47 VAL B O 1
ATOM 2913 N N . LEU B 1 50 ? 46.53000 -16.84900 85.84000 1.000 54.60780 48 LEU B N 1
ATOM 2914 C CA . LEU B 1 50 ? 47.11000 -16.26900 84.63500 1.000 56.45203 48 LEU B CA 1
ATOM 2915 C C . LEU B 1 50 ? 47.08200 -17.25700 83.47400 1.000 61.17571 48 LEU B C 1
ATOM 2916 O O . LEU B 1 50 ? 46.76200 -16.88200 82.34000 1.000 61.87438 48 LEU B O 1
ATOM 2921 N N . GLU B 1 51 ? 47.40700 -18.52200 83.73700 1.000 63.57667 49 GLU B N 1
ATOM 2922 C CA . GLU B 1 51 ? 47.46000 -19.51600 82.67200 1.000 65.93010 49 GLU B CA 1
ATOM 2923 C C . GLU B 1 51 ? 46.08900 -20.02800 82.25400 1.000 64.56007 49 GLU B C 1
ATOM 2924 O O . GLU B 1 51 ? 46.00900 -20.81900 81.30900 1.000 69.91608 49 GLU B O 1
ATOM 2930 N N . CYS B 1 52 ? 45.02100 -19.60700 82.91800 1.000 60.40251 50 CYS B N 1
ATOM 2931 C CA . CYS B 1 52 ? 43.68200 -20.05900 82.55700 1.000 61.58001 50 CYS B CA 1
ATOM 2932 C C . CYS B 1 52 ? 43.18300 -19.28700 81.34200 1.000 65.72801 50 CYS B C 1
ATOM 2933 O O . CYS B 1 52 ? 43.09200 -18.05500 81.40100 1.000 64.43596 50 CYS B O 1
ATOM 2936 N N . PRO B 1 53 ? 42.85900 -19.95500 80.23200 1.000 72.85275 51 PRO B N 1
ATOM 2937 C CA . PRO B 1 53 ? 42.32000 -19.23600 79.07100 1.000 76.26242 51 PRO B CA 1
ATOM 2938 C C . PRO B 1 53 ? 41.01300 -18.53200 79.40700 1.000 77.26098 51 PRO B C 1
ATOM 2939 O O . PRO B 1 53 ? 40.25700 -18.95800 80.28300 1.000 77.12193 51 PRO B O 1
ATOM 2943 N N . VAL B 1 54 ? 40.75600 -17.43500 78.68900 1.000 74.80652 52 VAL B N 1
ATOM 2944 C CA . VAL B 1 54 ? 39.58300 -16.60900 78.97200 1.000 72.47287 52 VAL B CA 1
ATOM 2945 C C . VAL B 1 54 ? 38.30400 -17.41500 78.78200 1.000 74.61751 52 VAL B C 1
ATOM 2946 O O . VAL B 1 54 ? 37.40900 -17.40600 79.63700 1.000 73.37644 52 VAL B O 1
ATOM 2950 N N . ASN B 1 55 ? 38.21000 -18.14400 77.66600 1.000 79.36982 53 ASN B N 1
ATOM 2951 C CA . ASN B 1 55 ? 37.01100 -18.91400 77.35200 1.000 84.55532 53 ASN B CA 1
ATOM 2952 C C . ASN B 1 55 ? 36.64600 -19.91700 78.44100 1.000 83.82241 53 ASN B C 1
ATOM 2953 O O . ASN B 1 55 ? 35.50500 -20.39000 78.47200 1.000 86.34252 53 ASN B O 1
ATOM 2958 N N . GLU B 1 56 ? 37.57800 -20.24700 79.33500 1.000 80.90116 54 GLU B N 1
ATOM 2959 C CA . GLU B 1 56 ? 37.33300 -21.22100 80.38900 1.000 80.26472 54 GLU B CA 1
ATOM 2960 C C . GLU B 1 56 ? 37.09300 -20.59200 81.75500 1.000 74.32697 54 GLU B C 1
ATOM 2961 O O . GLU B 1 56 ? 36.70300 -21.31300 82.68200 1.000 74.97111 54 GLU B O 1
ATOM 2967 N N . LEU B 1 57 ? 37.30200 -19.27800 81.89500 1.000 70.23786 55 LEU B N 1
ATOM 2968 C CA . LEU B 1 57 ? 37.24100 -18.63100 83.20500 1.000 67.57620 55 LEU B CA 1
ATOM 2969 C C . LEU B 1 57 ? 35.99200 -19.03400 83.98000 1.000 69.95112 55 LEU B C 1
ATOM 2970 O O . LEU B 1 57 ? 36.08100 -19.48600 85.12800 1.000 70.85325 55 LEU B O 1
ATOM 2975 N N . LYS B 1 58 ? 34.81900 -18.89000 83.35400 1.000 71.94884 56 LYS B N 1
ATOM 2976 C CA . LYS B 1 58 ? 33.56000 -19.27000 83.98700 1.000 73.82435 56 LYS B CA 1
ATOM 2977 C C . LYS B 1 58 ? 33.66200 -20.64700 84.63400 1.000 76.68223 56 LYS B C 1
ATOM 2978 O O . LYS B 1 58 ? 33.46700 -20.79300 85.84800 1.000 78.75750 56 LYS B O 1
ATOM 2980 N N . ASP B 1 59 ? 34.01000 -21.66300 83.83800 1.000 78.24404 57 ASP B N 1
ATOM 2981 C CA . ASP B 1 59 ? 34.14300 -23.01400 84.37600 1.000 80.96358 57 ASP B CA 1
ATOM 2982 C C . ASP B 1 59 ? 35.10700 -23.03600 85.55600 1.000 78.53599 57 ASP B C 1
ATOM 2983 O O . ASP B 1 59 ? 34.78100 -23.55700 86.63200 1.000 80.00554 57 ASP B O 1
ATOM 2988 N N . PHE B 1 60 ? 36.28500 -22.42600 85.38400 1.000 75.19335 58 PHE B N 1
ATOM 2989 C CA . PHE B 1 60 ? 37.28400 -22.43600 86.44600 1.000 73.65519 58 PHE B CA 1
ATOM 2990 C C . PHE B 1 60 ? 36.73200 -21.84300 87.73300 1.000 73.75129 58 PHE B C 1
ATOM 2991 O O . PHE B 1 60 ? 37.08900 -22.30100 88.82600 1.000 75.89479 58 PHE B O 1
ATOM 2999 N N . ALA B 1 61 ? 35.83700 -20.85400 87.62200 1.000 71.20641 59 ALA B N 1
ATOM 3000 C CA . ALA B 1 61 ? 35.23600 -20.25700 88.80900 1.000 70.82088 59 ALA B CA 1
ATOM 3001 C C . ALA B 1 61 ? 34.65200 -21.32700 89.72200 1.000 74.79715 59 ALA B C 1
ATOM 3002 O O . ALA B 1 61 ? 34.92600 -21.35100 90.92900 1.000 73.49254 59 ALA B O 1
ATOM 3004 N N . HIS B 1 62 ? 33.87600 -22.25200 89.14800 1.000 80.50888 60 HIS B N 1
ATOM 3005 C CA . HIS B 1 62 ? 33.28300 -23.31000 89.96000 1.000 87.45124 60 HIS B CA 1
ATOM 3006 C C . HIS B 1 62 ? 34.36100 -24.16400 90.61400 1.000 84.91424 60 HIS B C 1
ATOM 3007 O O . HIS B 1 62 ? 34.26900 -24.49400 91.80400 1.000 85.05748 60 HIS B O 1
ATOM 3014 N N . ALA B 1 63 ? 35.41600 -24.49100 89.86200 1.000 82.31918 61 ALA B N 1
ATOM 3015 C CA . ALA B 1 63 ? 36.51500 -25.26100 90.42700 1.000 82.53597 61 ALA B CA 1
ATOM 3016 C C . ALA B 1 63 ? 37.10400 -24.57900 91.65400 1.000 81.11323 61 ALA B C 1
ATOM 3017 O O . ALA B 1 63 ? 37.57300 -25.25900 92.57500 1.000 83.72641 61 ALA B O 1
ATOM 3019 N N . ILE B 1 64 ? 37.06400 -23.24100 91.69700 1.000 76.47015 62 ILE B N 1
ATOM 3020 C CA . ILE B 1 64 ? 37.61800 -22.51600 92.83800 1.000 72.38325 62 ILE B CA 1
ATOM 3021 C C . ILE B 1 64 ? 36.96600 -22.98300 94.13300 1.000 76.56307 62 ILE B C 1
ATOM 3022 O O . ILE B 1 64 ? 37.63800 -23.15300 95.15900 1.000 75.12177 62 ILE B O 1
ATOM 3027 N N . GLU B 1 65 ? 35.65200 -23.23200 94.09800 1.000 82.56975 63 GLU B N 1
ATOM 3028 C CA . GLU B 1 65 ? 34.93900 -23.61900 95.31000 1.000 89.56559 63 GLU B CA 1
ATOM 3029 C C . GLU B 1 65 ? 35.41800 -24.94700 95.87900 1.000 93.06991 63 GLU B C 1
ATOM 3030 O O . GLU B 1 65 ? 35.08300 -25.26600 97.02600 1.000 96.96890 63 GLU B O 1
ATOM 3036 N N . ALA B 1 66 ? 36.18800 -25.72400 95.11800 1.000 92.01114 64 ALA B N 1
ATOM 3037 C CA . ALA B 1 66 ? 36.72800 -26.97400 95.63200 1.000 94.46435 64 ALA B CA 1
ATOM 3038 C C . ALA B 1 66 ? 37.92100 -26.76900 96.55500 1.000 92.31151 64 ALA B C 1
ATOM 3039 O O . ALA B 1 66 ? 38.32400 -27.72000 97.23400 1.000 96.00541 64 ALA B O 1
ATOM 3041 N N . ALA B 1 67 ? 38.48900 -25.56500 96.60300 1.000 87.48090 65 ALA B N 1
ATOM 3042 C CA . ALA B 1 67 ? 39.64700 -25.28700 97.44200 1.000 85.49795 65 ALA B CA 1
ATOM 3043 C C . ALA B 1 67 ? 39.27000 -24.84900 98.85200 1.000 89.37536 65 ALA B C 1
ATOM 3044 O O . ALA B 1 67 ? 40.15500 -24.46800 99.62500 1.000 87.17366 65 ALA B O 1
ATOM 3046 N N . ARG B 1 68 ? 37.98600 -24.89600 99.20700 1.000 96.51683 66 ARG B N 1
ATOM 3047 C CA . ARG B 1 68 ? 37.51200 -24.42900 100.50400 1.000 103.55265 66 ARG B CA 1
ATOM 3048 C C . ARG B 1 68 ? 36.57600 -25.46900 101.09700 1.000 115.70354 66 ARG B C 1
ATOM 3049 O O . ARG B 1 68 ? 35.53400 -25.77600 100.51000 1.000 118.23186 66 ARG B O 1
ATOM 3052 N N . MET B 1 69 ? 36.94900 -26.01000 102.25800 1.000 124.22925 67 MET B N 1
ATOM 3053 C CA . MET B 1 69 ? 36.07900 -26.91600 102.99300 1.000 136.57080 67 MET B CA 1
ATOM 3054 C C . MET B 1 69 ? 35.16300 -26.07600 103.87400 1.000 144.22470 67 MET B C 1
ATOM 3055 O O . MET B 1 69 ? 35.65600 -25.41600 104.80200 1.000 144.59099 67 MET B O 1
ATOM 3060 N N . PRO B 1 70 ? 33.82600 -26.10500 103.65000 1.000 152.38562 68 PRO B N 1
ATOM 3061 C CA . PRO B 1 70 ? 32.89100 -25.12000 104.22900 1.000 156.60072 68 PRO B CA 1
ATOM 3062 C C . PRO B 1 70 ? 33.35700 -24.28600 105.41600 1.000 160.12629 68 PRO B C 1
ATOM 3063 O O . PRO B 1 70 ? 33.40600 -23.05500 105.32500 1.000 154.82526 68 PRO B O 1
ATOM 3067 N N . GLN B 1 71 ? 33.70100 -24.93400 106.53100 1.000 169.73407 69 GLN B N 1
ATOM 3068 C CA . GLN B 1 71 ? 34.04700 -24.22200 107.75700 1.000 178.24448 69 GLN B CA 1
ATOM 3069 C C . GLN B 1 71 ? 35.42600 -24.60100 108.28700 1.000 181.20196 69 GLN B C 1
ATOM 3070 O O . GLN B 1 71 ? 35.69800 -24.41300 109.47800 1.000 186.18460 69 GLN B O 1
ATOM 3072 N N . ASP B 1 72 ? 36.30200 -25.13000 107.43500 1.000 178.16389 70 ASP B N 1
ATOM 3073 C CA . ASP B 1 72 ? 37.65300 -25.46700 107.86600 1.000 180.26587 70 ASP B CA 1
ATOM 3074 C C . ASP B 1 72 ? 38.43100 -24.19500 108.18100 1.000 176.19600 70 ASP B C 1
ATOM 3075 O O . ASP B 1 72 ? 38.49700 -23.27500 107.36100 1.000 173.83707 70 ASP B O 1
ATOM 3077 N N . ASP B 1 73 ? 39.01900 -24.14400 109.37400 1.000 176.35013 71 ASP B N 1
ATOM 3078 C CA . ASP B 1 73 ? 39.71700 -22.94800 109.84600 1.000 171.49315 71 ASP B CA 1
ATOM 3079 C C . ASP B 1 73 ? 41.18900 -22.97700 109.42800 1.000 161.14965 71 ASP B C 1
ATOM 3080 O O . ASP B 1 73 ? 42.10300 -22.88900 110.24700 1.000 162.73929 71 ASP B O 1
ATOM 3082 N N . SER B 1 74 ? 41.40400 -23.09700 108.11600 1.000 149.21391 72 SER B N 1
ATOM 3083 C CA . SER B 1 74 ? 42.75400 -23.13200 107.56600 1.000 140.52505 72 SER B CA 1
ATOM 3084 C C . SER B 1 74 ? 42.75400 -22.94800 106.05400 1.000 130.59740 72 SER B C 1
ATOM 3085 O O . SER B 1 74 ? 43.77600 -23.18500 105.40300 1.000 128.17263 72 SER B O 1
ATOM 3088 N N . ASP B 1 75 ? 41.62400 -22.52200 105.48400 1.000 125.34245 73 ASP B N 1
ATOM 3089 C CA . ASP B 1 75 ? 41.49500 -22.37700 104.03200 1.000 116.23868 73 ASP B CA 1
ATOM 3090 C C . ASP B 1 75 ? 42.08500 -21.03700 103.58700 1.000 108.33477 73 ASP B C 1
ATOM 3091 O O . ASP B 1 75 ? 41.39800 -20.13400 103.10600 1.000 107.49692 73 ASP B O 1
ATOM 3096 N N . THR B 1 76 ? 43.40500 -20.93000 103.74400 1.000 101.88249 74 THR B N 1
ATOM 3097 C CA . THR B 1 76 ? 44.10400 -19.70000 103.39200 1.000 92.56359 74 THR B CA 1
ATOM 3098 C C . THR B 1 76 ? 44.34400 -19.58100 101.89300 1.000 81.36767 74 THR B C 1
ATOM 3099 O O . THR B 1 76 ? 44.33300 -18.46700 101.35800 1.000 77.75953 74 THR B O 1
ATOM 3103 N N . PHE B 1 77 ? 44.55300 -20.70500 101.20100 1.000 76.59817 75 PHE B N 1
ATOM 3104 C CA . PHE B 1 77 ? 44.88400 -20.64800 99.78100 1.000 69.58343 75 PHE B CA 1
ATOM 3105 C C . PHE B 1 77 ? 43.67700 -20.31600 98.91400 1.000 64.70411 75 PHE B C 1
ATOM 3106 O O . PHE B 1 77 ? 43.83300 -19.68000 97.86400 1.000 60.99307 75 PHE B O 1
ATOM 3114 N N . HIS B 1 78 ? 42.48200 -20.75400 99.31500 1.000 66.17948 76 HIS B N 1
ATOM 3115 C CA . HIS B 1 78 ? 41.28400 -20.41900 98.55300 1.000 64.72392 76 HIS B CA 1
ATOM 3116 C C . HIS B 1 78 ? 41.07100 -18.91200 98.49900 1.000 64.66693 76 HIS B C 1
ATOM 3117 O O . HIS B 1 78 ? 40.57500 -18.38400 97.49800 1.000 64.10124 76 HIS B O 1
ATOM 3124 N N . SER B 1 79 ? 41.43900 -18.20500 99.56900 1.000 66.05805 77 SER B N 1
ATOM 3125 C CA . SER B 1 79 ? 41.37700 -16.74800 99.57300 1.000 64.26858 77 SER B CA 1
ATOM 3126 C C . SER B 1 79 ? 42.19700 -16.16500 98.42500 1.000 58.88740 77 SER B C 1
ATOM 3127 O O . SER B 1 79 ? 41.68700 -15.39500 97.60000 1.000 55.89653 77 SER B O 1
ATOM 3130 N N . PHE B 1 80 ? 43.47800 -16.54300 98.35600 1.000 58.03684 78 PHE B N 1
ATOM 3131 C CA . PHE B 1 80 ? 44.35000 -16.05700 97.29100 1.000 55.09331 78 PHE B CA 1
ATOM 3132 C C . PHE B 1 80 ? 43.82600 -16.44800 95.91500 1.000 50.29931 78 PHE B C 1
ATOM 3133 O O . PHE B 1 80 ? 43.84600 -15.63800 94.98100 1.000 48.00969 78 PHE B O 1
ATOM 3141 N N . LEU B 1 81 ? 43.35900 -17.69000 95.76700 1.000 49.66389 79 LEU B N 1
ATOM 3142 C CA . LEU B 1 81 ? 42.92500 -18.15600 94.45400 1.000 51.41251 79 LEU B CA 1
ATOM 3143 C C . LEU B 1 81 ? 41.68500 -17.40500 93.97900 1.000 53.52313 79 LEU B C 1
ATOM 3144 O O . LEU B 1 81 ? 41.61500 -16.97400 92.81900 1.000 52.95476 79 LEU B O 1
ATOM 3149 N N . PHE B 1 82 ? 40.70100 -17.23300 94.86400 1.000 57.42208 80 PHE B N 1
ATOM 3150 C CA . PHE B 1 82 ? 39.49800 -16.49100 94.50900 1.000 59.95054 80 PHE B CA 1
ATOM 3151 C C . PHE B 1 82 ? 39.81800 -15.03300 94.20200 1.000 57.51704 80 PHE B C 1
ATOM 3152 O O . PHE B 1 82 ? 39.24800 -14.45100 93.27100 1.000 56.24238 80 PHE B O 1
ATOM 3160 N N . GLN B 1 83 ? 40.74500 -14.42900 94.95400 1.000 56.27669 81 GLN B N 1
ATOM 3161 C CA . GLN B 1 83 ? 41.09100 -13.03500 94.69000 1.000 53.00725 81 GLN B CA 1
ATOM 3162 C C . GLN B 1 83 ? 41.81200 -12.88200 93.35300 1.000 49.58014 81 GLN B C 1
ATOM 3163 O O . GLN B 1 83 ? 41.56600 -11.91800 92.61400 1.000 51.14400 81 GLN B O 1
ATOM 3169 N N . ALA B 1 84 ? 42.69300 -13.82700 93.01500 1.000 45.03533 82 ALA B N 1
ATOM 3170 C CA . ALA B 1 84 ? 43.36100 -13.77200 91.72000 1.000 43.99028 82 ALA B CA 1
ATOM 3171 C C . ALA B 1 84 ? 42.36100 -13.93700 90.58200 1.000 46.66792 82 ALA B C 1
ATOM 3172 O O . ALA B 1 84 ? 42.43000 -13.22200 89.56500 1.000 49.17557 82 ALA B O 1
ATOM 3174 N N . TYR B 1 85 ? 41.42800 -14.88200 90.73300 1.000 47.56271 83 TYR B N 1
ATOM 3175 C CA . TYR B 1 85 ? 40.37000 -15.02800 89.74000 1.000 50.63182 83 TYR B CA 1
ATOM 3176 C C . TYR B 1 85 ? 39.58400 -13.73500 89.58400 1.000 50.86288 83 TYR B C 1
ATOM 3177 O O . TYR B 1 85 ? 39.27100 -13.32600 88.46100 1.000 49.95468 83 TYR B O 1
ATOM 3186 N N . GLN B 1 86 ? 39.24600 -13.08200 90.70000 1.000 53.04242 84 GLN B N 1
ATOM 3187 C CA . GLN B 1 86 ? 38.50800 -11.82500 90.62600 1.000 55.20504 84 GLN B CA 1
ATOM 3188 C C . GLN B 1 86 ? 39.29400 -10.76700 89.86400 1.000 52.11728 84 GLN B C 1
ATOM 3189 O O . GLN B 1 86 ? 38.72800 -10.03900 89.04000 1.000 52.69515 84 GLN B O 1
ATOM 3195 N N . VAL B 1 87 ? 40.59800 -10.66600 90.12900 1.000 49.91495 85 VAL B N 1
ATOM 3196 C CA . VAL B 1 87 ? 41.42700 -9.68200 89.43400 1.000 48.48755 85 VAL B CA 1
ATOM 3197 C C . VAL B 1 87 ? 41.35700 -9.89600 87.92600 1.000 50.90312 85 VAL B C 1
ATOM 3198 O O . VAL B 1 87 ? 41.02100 -8.97600 87.16000 1.000 52.48476 85 VAL B O 1
ATOM 3202 N N . LYS B 1 88 ? 41.66800 -11.11700 87.47500 1.000 50.40889 86 LYS B N 1
ATOM 3203 C CA . LYS B 1 88 ? 41.70700 -11.33900 86.03000 1.000 49.77473 86 LYS B CA 1
ATOM 3204 C C . LYS B 1 88 ? 40.32000 -11.21400 85.40900 1.000 51.88613 86 LYS B C 1
ATOM 3205 O O . LYS B 1 88 ? 40.18100 -10.69500 84.29400 1.000 51.65866 86 LYS B O 1
ATOM 3211 N N . LYS B 1 89 ? 39.28400 -11.67600 86.11400 1.000 52.80481 87 LYS B N 1
ATOM 3212 C CA . LYS B 1 89 ? 37.92500 -11.58600 85.59200 1.000 55.36166 87 LYS B CA 1
ATOM 3213 C C . LYS B 1 89 ? 37.50500 -10.13700 85.39900 1.000 54.56821 87 LYS B C 1
ATOM 3214 O O . LYS B 1 89 ? 36.92800 -9.77900 84.36400 1.000 56.41712 87 LYS B O 1
ATOM 3220 N N . ARG B 1 90 ? 37.79800 -9.28100 86.37900 1.000 53.11481 88 ARG B N 1
ATOM 3221 C CA . ARG B 1 90 ? 37.39000 -7.88700 86.27300 1.000 54.88616 88 ARG B CA 1
ATOM 3222 C C . ARG B 1 90 ? 38.19100 -7.15300 85.20600 1.000 54.69114 88 ARG B C 1
ATOM 3223 O O . ARG B 1 90 ? 37.65700 -6.26900 84.52600 1.000 54.31922 88 ARG B O 1
ATOM 3231 N N . ILE B 1 91 ? 39.46700 -7.50300 85.03000 1.000 55.47545 89 ILE B N 1
ATOM 3232 C CA . ILE B 1 91 ? 40.23000 -6.85800 83.96300 1.000 56.46063 89 ILE B CA 1
ATOM 3233 C C . ILE B 1 91 ? 39.73400 -7.31500 82.59300 1.000 60.11827 89 ILE B C 1
ATOM 3234 O O . ILE B 1 91 ? 39.60800 -6.50800 81.66300 1.000 62.81021 89 ILE B O 1
ATOM 3239 N N . ILE B 1 92 ? 39.42500 -8.60500 82.44800 1.000 60.37480 90 ILE B N 1
ATOM 3240 C CA . ILE B 1 92 ? 39.00700 -9.12700 81.15000 1.000 61.69801 90 ILE B CA 1
ATOM 3241 C C . ILE B 1 92 ? 37.60700 -8.64700 80.77800 1.000 61.51429 90 ILE B C 1
ATOM 3242 O O . ILE B 1 92 ? 37.31800 -8.41900 79.59600 1.000 64.24198 90 ILE B O 1
ATOM 3247 N N . SER B 1 93 ? 36.72100 -8.46500 81.76100 1.000 59.63631 91 SER B N 1
ATOM 3248 C CA . SER B 1 93 ? 35.36400 -8.03600 81.44100 1.000 61.04231 91 SER B CA 1
ATOM 3249 C C . SER B 1 93 ? 35.32200 -6.62400 80.87100 1.000 61.07011 91 SER B C 1
ATOM 3250 O O . SER B 1 93 ? 34.30500 -6.23900 80.28400 1.000 65.06701 91 SER B O 1
ATOM 3253 N N . LEU B 1 94 ? 36.39300 -5.84400 81.03300 1.000 57.65064 92 LEU B N 1
ATOM 3254 C CA . LEU B 1 94 ? 36.47600 -4.56100 80.34300 1.000 57.72301 92 LEU B CA 1
ATOM 3255 C C . LEU B 1 94 ? 36.55100 -4.76000 78.83300 1.000 64.27618 92 LEU B C 1
ATOM 3256 O O . LEU B 1 94 ? 35.95400 -3.99700 78.06400 1.000 67.22583 92 LEU B O 1
ATOM 3261 N N . LEU B 1 95 ? 37.27800 -5.78900 78.39300 1.000 66.40334 93 LEU B N 1
ATOM 3262 C CA . LEU B 1 95 ? 37.44300 -6.06200 76.97200 1.000 70.79469 93 LEU B CA 1
ATOM 3263 C C . LEU B 1 95 ? 36.21200 -6.68900 76.34000 1.000 77.81540 93 LEU B C 1
ATOM 3264 O O . LEU B 1 95 ? 36.04300 -6.58300 75.12100 1.000 80.90027 93 LEU B O 1
ATOM 3269 N N . ASP B 1 96 ? 35.36400 -7.33900 77.13100 1.000 78.86388 94 ASP B N 1
ATOM 3270 C CA . ASP B 1 96 ? 34.18100 -8.02400 76.62400 1.000 87.30191 94 ASP B CA 1
ATOM 3271 C C . ASP B 1 96 ? 33.25200 -7.03900 75.92500 1.000 93.05957 94 ASP B C 1
ATOM 3272 O O . ASP B 1 96 ? 32.68800 -6.15000 76.57700 1.000 92.59398 94 ASP B O 1
ATOM 3277 N N . PRO B 1 97 ? 33.06800 -7.15900 74.60400 1.000 99.24436 95 PRO B N 1
ATOM 3278 C CA . PRO B 1 97 ? 32.13400 -6.26000 73.90600 1.000 101.07310 95 PRO B CA 1
ATOM 3279 C C . PRO B 1 97 ? 30.68000 -6.48600 74.28300 1.000 101.44819 95 PRO B C 1
ATOM 3280 O O . PRO B 1 97 ? 29.83300 -5.65400 73.93200 1.000 102.37860 95 PRO B O 1
ATOM 3284 N N . ARG B 1 98 ? 30.36300 -7.58100 74.97000 1.000 100.77639 96 ARG B N 1
ATOM 3285 C CA . ARG B 1 98 ? 29.03000 -7.79300 75.51600 1.000 102.21756 96 ARG B CA 1
ATOM 3286 C C . ARG B 1 98 ? 28.79400 -7.01200 76.80300 1.000 100.62353 96 ARG B C 1
ATOM 3287 O O . ARG B 1 98 ? 27.69000 -7.07300 77.35400 1.000 102.16351 96 ARG B O 1
ATOM 3289 N N . ASN B 1 99 ? 29.80200 -6.29400 77.29500 1.000 95.83150 97 ASN B N 1
ATOM 3290 C CA . ASN B 1 99 ? 29.66100 -5.43600 78.46600 1.000 93.51221 97 ASN B CA 1
ATOM 3291 C C . ASN B 1 99 ? 29.33100 -4.02900 77.98400 1.000 89.56842 97 ASN B C 1
ATOM 3292 O O . ASN B 1 99 ? 30.16000 -3.37200 77.34500 1.000 86.49383 97 ASN B O 1
ATOM 3297 N N . ILE B 1 100 ? 28.11700 -3.56800 78.29100 1.000 88.95035 98 ILE B N 1
ATOM 3298 C CA . ILE B 1 100 ? 27.65000 -2.29100 77.76400 1.000 86.14533 98 ILE B CA 1
ATOM 3299 C C . ILE B 1 100 ? 28.32500 -1.12100 78.47100 1.000 82.34939 98 ILE B C 1
ATOM 3300 O O . ILE B 1 100 ? 28.60600 -0.09200 77.84500 1.000 80.69260 98 ILE B O 1
ATOM 3305 N N . ASN B 1 101 ? 28.60700 -1.25000 79.76800 1.000 81.61164 99 ASN B N 1
ATOM 3306 C CA . ASN B 1 101 ? 29.18400 -0.16900 80.56800 1.000 79.26371 99 ASN B CA 1
ATOM 3307 C C . ASN B 1 101 ? 30.36700 -0.70400 81.36600 1.000 73.79442 99 ASN B C 1
ATOM 3308 O O . ASN B 1 101 ? 30.23200 -1.05200 82.54600 1.000 75.77300 99 ASN B O 1
ATOM 3313 N N . PRO B 1 102 ? 31.55000 -0.77900 80.74900 1.000 67.99961 100 PRO B N 1
ATOM 3314 C CA . PRO B 1 102 ? 32.73400 -1.23700 81.49100 1.000 64.69114 100 PRO B CA 1
ATOM 3315 C C . PRO B 1 102 ? 33.31600 -0.19400 82.42900 1.000 63.74887 100 PRO B C 1
ATOM 3316 O O . PRO B 1 102 ? 34.09900 -0.55900 83.31600 1.000 65.75546 100 PRO B O 1
ATOM 3320 N N . HIS B 1 103 ? 32.96600 1.08300 82.26500 1.000 61.71562 101 HIS B N 1
ATOM 3321 C CA . HIS B 1 103 ? 33.48300 2.12600 83.14400 1.000 60.61591 101 HIS B CA 1
ATOM 3322 C C . HIS B 1 103 ? 32.83000 2.09900 84.51900 1.000 64.20872 101 HIS B C 1
ATOM 3323 O O . HIS B 1 103 ? 33.39700 2.64500 85.47500 1.000 64.07352 101 HIS B O 1
ATOM 3330 N N . SER B 1 104 ? 31.65200 1.48200 84.63500 1.000 68.59396 102 SER B N 1
ATOM 3331 C CA . SER B 1 104 ? 30.96200 1.43100 85.91900 1.000 72.73253 102 SER B CA 1
ATOM 3332 C C . SER B 1 104 ? 31.76400 0.64000 86.94300 1.000 73.25087 102 SER B C 1
ATOM 3333 O O . SER B 1 104 ? 31.83200 1.02600 88.11500 1.000 72.67613 102 SER B O 1
ATOM 3336 N N . MET B 1 105 ? 32.38200 -0.46500 86.51800 1.000 74.73075 103 MET B N 1
ATOM 3337 C CA . MET B 1 105 ? 33.25000 -1.22600 87.41100 1.000 76.65190 103 MET B CA 1
ATOM 3338 C C . MET B 1 105 ? 34.31500 -0.32900 88.02600 1.000 71.68484 103 MET B C 1
ATOM 3339 O O . MET B 1 105 ? 34.54000 -0.35000 89.24200 1.000 72.80079 103 MET B O 1
ATOM 3344 N N . ILE B 1 106 ? 34.97500 0.47500 87.19000 1.000 65.09407 104 ILE B N 1
ATOM 3345 C CA . ILE B 1 106 ? 35.97000 1.42100 87.68600 1.000 61.24874 104 ILE B CA 1
ATOM 3346 C C . ILE B 1 106 ? 35.33100 2.39300 88.66800 1.000 65.01722 104 ILE B C 1
ATOM 3347 O O . ILE B 1 106 ? 35.87400 2.66600 89.74400 1.000 68.31861 104 ILE B O 1
ATOM 3352 N N . LEU B 1 107 ? 34.15600 2.92000 88.31600 1.000 65.59773 105 LEU B N 1
ATOM 3353 C CA . LEU B 1 107 ? 33.53800 3.94700 89.14900 1.000 67.81606 105 LEU B CA 1
ATOM 3354 C C . LEU B 1 107 ? 32.91700 3.36900 90.41900 1.000 75.06459 105 LEU B C 1
ATOM 3355 O O . LEU B 1 107 ? 32.98700 3.99400 91.48300 1.000 76.64742 105 LEU B O 1
ATOM 3360 N N . GLU B 1 108 ? 32.31300 2.18300 90.33600 1.000 78.74297 106 GLU B N 1
ATOM 3361 C CA . GLU B 1 108 ? 31.57100 1.61400 91.46400 1.000 82.63091 106 GLU B CA 1
ATOM 3362 C C . GLU B 1 108 ? 32.45300 0.87500 92.46200 1.000 83.54453 106 GLU B C 1
ATOM 3363 O O . GLU B 1 108 ? 32.05800 -0.17600 92.97200 1.000 85.80822 106 GLU B O 1
ATOM 3369 N N . LYS B 1 109 ? 33.64900 1.39500 92.74800 1.000 83.25113 107 LYS B N 1
ATOM 3370 C CA . LYS B 1 109 ? 34.52100 0.88500 93.81100 1.000 87.33984 107 LYS B CA 1
ATOM 3371 C C . LYS B 1 109 ? 34.82500 -0.60500 93.66600 1.000 91.34406 107 LYS B C 1
ATOM 3372 O O . LYS B 1 109 ? 35.29000 -1.24400 94.61900 1.000 92.18490 107 LYS B O 1
ATOM 3376 N N . GLU B 1 110 ? 34.56000 -1.18400 92.49400 1.000 93.61314 108 GLU B N 1
ATOM 3377 C CA . GLU B 1 110 ? 34.96400 -2.56000 92.24100 1.000 95.40670 108 GLU B CA 1
ATOM 3378 C C . GLU B 1 110 ? 36.45600 -2.67800 91.97100 1.000 91.56951 108 GLU B C 1
ATOM 3379 O O . GLU B 1 110 ? 36.97800 -3.79700 91.92000 1.000 90.37170 108 GLU B O 1
ATOM 3385 N N . PHE B 1 111 ? 37.12300 -1.52900 91.82000 1.000 89.65531 109 PHE B N 1
ATOM 3386 C CA . PHE B 1 111 ? 38.58800 -1.48300 91.56900 1.000 87.68157 109 PHE B CA 1
ATOM 3387 C C . PHE B 1 111 ? 39.28800 -0.90000 92.80100 1.000 91.71286 109 PHE B C 1
ATOM 3388 O O . PHE B 1 111 ? 39.90200 0.18000 92.69200 1.000 93.41597 109 PHE B O 1
ATOM 3396 N N . ASP B 1 112 ? 39.18300 -1.59600 93.93800 1.000 93.98273 110 ASP B N 1
ATOM 3397 C CA . ASP B 1 112 ? 39.80800 -1.13600 95.20800 1.000 98.23340 110 ASP B CA 1
ATOM 3398 C C . ASP B 1 112 ? 41.27500 -1.57800 95.24300 1.000 97.69158 110 ASP B C 1
ATOM 3399 O O . ASP B 1 112 ? 41.67500 -2.37200 94.36800 1.000 95.80310 110 ASP B O 1
ATOM 3404 N N . GLY B 1 113 ? 42.03700 -1.07600 96.22000 1.000 100.23856 111 GLY B N 1
ATOM 3405 C CA . GLY B 1 113 ? 43.46400 -1.42400 96.36000 1.000 100.17702 111 GLY B CA 1
ATOM 3406 C C . GLY B 1 113 ? 43.65700 -2.68700 97.18200 1.000 100.66738 111 GLY B C 1
ATOM 3407 O O . GLY B 1 113 ? 44.60200 -3.44500 96.88500 1.000 99.85298 111 GLY B O 1
ATOM 3408 N N . GLU B 1 114 ? 42.79200 -2.90600 98.17800 1.000 101.21548 112 GLU B N 1
ATOM 3409 C CA . GLU B 1 114 ? 42.88500 -4.10900 99.04900 1.000 103.05180 112 GLU B CA 1
ATOM 3410 C C . GLU B 1 114 ? 43.00400 -5.35600 98.16600 1.000 99.10923 112 GLU B C 1
ATOM 3411 O O . GLU B 1 114 ? 43.51500 -6.38300 98.65600 1.000 106.01392 112 GLU B O 1
ATOM 3417 N N . LEU B 1 115 ? 42.54500 -5.25600 96.91500 1.000 86.90318 113 LEU B N 1
ATOM 3418 C CA . LEU B 1 115 ? 42.60200 -6.36300 95.96600 1.000 75.47566 113 LEU B CA 1
ATOM 3419 C C . LEU B 1 115 ? 43.65900 -6.11900 94.89600 1.000 67.64960 113 LEU B C 1
ATOM 3420 O O . LEU B 1 115 ? 44.59100 -6.91400 94.72800 1.000 65.23923 113 LEU B O 1
ATOM 3425 N N . PHE B 1 116 ? 43.53800 -5.01000 94.16800 1.000 65.05415 114 PHE B N 1
ATOM 3426 C CA . PHE B 1 116 ? 44.44700 -4.74000 93.06300 1.000 63.51137 114 PHE B CA 1
ATOM 3427 C C . PHE B 1 116 ? 45.82100 -4.26300 93.51300 1.000 68.41266 114 PHE B C 1
ATOM 3428 O O . PHE B 1 116 ? 46.71000 -4.12200 92.66800 1.000 69.09583 114 PHE B O 1
ATOM 3436 N N . ASN B 1 117 ? 46.02200 -4.01600 94.80900 1.000 72.57506 115 ASN B N 1
ATOM 3437 C CA . ASN B 1 117 ? 47.36200 -3.74700 95.32000 1.000 74.39466 115 ASN B CA 1
ATOM 3438 C C . ASN B 1 117 ? 48.09000 -5.03100 95.69600 1.000 72.91553 115 ASN B C 1
ATOM 3439 O O . ASN B 1 117 ? 49.27500 -5.18200 95.38000 1.000 73.23437 115 ASN B O 1
ATOM 3444 N N . ASN B 1 118 ? 47.40300 -5.96300 96.36300 1.000 71.38376 116 ASN B N 1
ATOM 3445 C CA . ASN B 1 118 ? 48.03000 -7.24400 96.68000 1.000 72.83836 116 ASN B CA 1
ATOM 3446 C C . ASN B 1 118 ? 48.32400 -8.04300 95.41500 1.000 68.92472 116 ASN B C 1
ATOM 3447 O O . ASN B 1 118 ? 49.37500 -8.68800 95.31100 1.000 69.36834 116 ASN B O 1
ATOM 3452 N N . PHE B 1 119 ? 47.41300 -8.01100 94.44500 1.000 65.45582 117 PHE B N 1
ATOM 3453 C CA . PHE B 1 119 ? 47.56700 -8.72600 93.17900 1.000 62.12249 117 PHE B CA 1
ATOM 3454 C C . PHE B 1 119 ? 47.91800 -7.78300 92.03600 1.000 61.71225 117 PHE B C 1
ATOM 3455 O O . PHE B 1 119 ? 47.41400 -7.92900 90.91700 1.000 62.04681 117 PHE B O 1
ATOM 3463 N N . ASN B 1 120 ? 48.79600 -6.80900 92.29300 1.000 61.37045 118 ASN B N 1
ATOM 3464 C CA . ASN B 1 120 ? 49.09800 -5.79700 91.28400 1.000 60.01291 118 ASN B CA 1
ATOM 3465 C C . ASN B 1 120 ? 49.96300 -6.36100 90.16200 1.000 59.49190 118 ASN B C 1
ATOM 3466 O O . ASN B 1 120 ? 49.77000 -6.01500 88.99100 1.000 59.27279 118 ASN B O 1
ATOM 3471 N N . LYS B 1 121 ? 50.93400 -7.21400 90.50000 1.000 58.73220 119 LYS B N 1
ATOM 3472 C CA . LYS B 1 121 ? 51.74700 -7.85400 89.47100 1.000 58.22276 119 LYS B CA 1
ATOM 3473 C C . LYS B 1 121 ? 50.87900 -8.66700 88.51600 1.000 55.53924 119 LYS B C 1
ATOM 3474 O O . LYS B 1 121 ? 51.07100 -8.62200 87.29400 1.000 53.76667 119 LYS B O 1
ATOM 3480 N N . LEU B 1 122 ? 49.90500 -9.40300 89.05700 1.000 55.85662 120 LEU B N 1
ATOM 3481 C CA . LEU B 1 122 ? 48.98200 -10.15300 88.21100 1.000 53.66250 120 LEU B CA 1
ATOM 3482 C C . LEU B 1 122 ? 48.12900 -9.21700 87.36600 1.000 51.60300 120 LEU B C 1
ATOM 3483 O O . LEU B 1 122 ? 47.85700 -9.50300 86.19300 1.000 50.29124 120 LEU B O 1
ATOM 3488 N N . ALA B 1 123 ? 47.69200 -8.09800 87.94600 1.000 51.83931 121 ALA B N 1
ATOM 3489 C CA . ALA B 1 123 ? 46.92400 -7.12000 87.18300 1.000 51.80375 121 ALA B CA 1
ATOM 3490 C C . ALA B 1 123 ? 47.72700 -6.60300 85.99400 1.000 50.26874 121 ALA B C 1
ATOM 3491 O O . ALA B 1 123 ? 47.21000 -6.50200 84.87500 1.000 49.12810 121 ALA B O 1
ATOM 3493 N N . ILE B 1 124 ? 49.00200 -6.28200 86.22100 1.000 51.18295 122 ILE B N 1
ATOM 3494 C CA . ILE B 1 124 ? 49.86500 -5.81100 85.14000 1.000 51.64986 122 ILE B CA 1
ATOM 3495 C C . ILE B 1 124 ? 50.03700 -6.89700 84.08500 1.000 52.78196 122 ILE B C 1
ATOM 3496 O O . ILE B 1 124 ? 49.97700 -6.63100 82.87900 1.000 53.50429 122 ILE B O 1
ATOM 3501 N N . ASP B 1 125 ? 50.25900 -8.14000 84.52500 1.000 54.80139 123 ASP B N 1
ATOM 3502 C CA . ASP B 1 125 ? 50.41500 -9.24300 83.57900 1.000 55.91862 123 ASP B CA 1
ATOM 3503 C C . ASP B 1 125 ? 49.18300 -9.39800 82.69400 1.000 54.87772 123 ASP B C 1
ATOM 3504 O O . ASP B 1 125 ? 49.30300 -9.63400 81.48600 1.000 56.60360 123 ASP B O 1
ATOM 3509 N N . VAL B 1 126 ? 47.99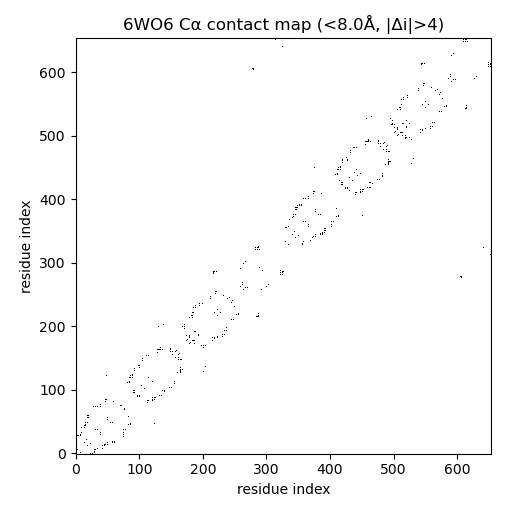000 -9.26300 83.27500 1.000 53.74884 124 VAL B N 1
ATOM 3510 C CA . VAL B 1 126 ? 46.77000 -9.42200 82.48700 1.000 52.78625 124 VAL B CA 1
ATOM 3511 C C . VAL B 1 126 ? 46.56300 -8.22400 81.56300 1.000 53.35276 124 VAL B C 1
ATOM 3512 O O . VAL B 1 126 ? 46.09600 -8.37300 80.42700 1.000 53.93425 124 VAL B O 1
ATOM 3516 N N . LEU B 1 127 ? 46.91100 -7.02000 82.02900 1.000 51.45590 125 LEU B N 1
ATOM 3517 C CA . LEU B 1 127 ? 46.73000 -5.82600 81.20700 1.000 48.76477 125 LEU B CA 1
ATOM 3518 C C . LEU B 1 127 ? 47.69100 -5.79100 80.02400 1.000 52.08216 125 LEU B C 1
ATOM 3519 O O . LEU B 1 127 ? 47.37900 -5.17800 78.99500 1.000 52.43677 125 LEU B O 1
ATOM 3524 N N . THR B 1 128 ? 48.85300 -6.43300 80.15200 1.000 53.42307 126 THR B N 1
ATOM 3525 C CA . THR B 1 128 ? 49.88400 -6.35800 79.12400 1.000 56.17109 126 THR B CA 1
ATOM 3526 C C . THR B 1 128 ? 49.33400 -6.79600 77.77200 1.000 57.67352 126 THR B C 1
ATOM 3527 O O . THR B 1 128 ? 48.65200 -7.82000 77.66700 1.000 58.97451 126 THR B O 1
ATOM 3531 N N . ASN B 1 129 ? 49.62200 -5.99700 76.74200 1.000 57.58721 127 ASN B N 1
ATOM 3532 C CA . ASN B 1 129 ? 49.17300 -6.15900 75.36000 1.000 58.38410 127 ASN B CA 1
ATOM 3533 C C . ASN B 1 129 ? 47.68000 -5.90900 75.19000 1.000 55.44712 127 ASN B C 1
ATOM 3534 O O . ASN B 1 129 ? 47.16400 -6.06200 74.07500 1.000 55.63997 127 ASN B O 1
ATOM 3539 N N . ASN B 1 130 ? 46.96700 -5.52600 76.25000 1.000 52.29125 128 ASN B N 1
ATOM 3540 C CA . ASN B 1 130 ? 45.55600 -5.17300 76.15400 1.000 50.70403 128 ASN B CA 1
ATOM 3541 C C . ASN B 1 130 ? 45.29600 -3.72300 76.53300 1.000 49.92636 128 ASN B C 1
ATOM 3542 O O . ASN B 1 130 ? 44.13000 -3.33100 76.67200 1.000 48.14239 128 ASN B O 1
ATOM 3547 N N . GLU B 1 131 ? 46.34700 -2.91600 76.70200 1.000 43.31776 129 GLU B N 1
ATOM 3548 C CA . GLU B 1 131 ? 46.16400 -1.53900 77.14900 1.000 44.72395 129 GLU B CA 1
ATOM 3549 C C . GLU B 1 131 ? 45.37100 -0.73000 76.13100 1.000 42.78875 129 GLU B C 1
ATOM 3550 O O . GLU B 1 131 ? 44.41300 -0.03500 76.48600 1.000 43.93546 129 GLU B O 1
ATOM 3556 N N . VAL B 1 132 ? 45.75600 -0.81300 74.85700 1.000 39.81391 130 VAL B N 1
ATOM 3557 C CA . VAL B 1 132 ? 45.12500 0.01400 73.83300 1.000 36.92819 130 VAL B CA 1
ATOM 3558 C C . VAL B 1 132 ? 43.66500 -0.38000 73.64100 1.000 37.70879 130 VAL B C 1
ATOM 3559 O O . VAL B 1 132 ? 42.79300 0.48400 73.48900 1.000 38.87050 130 VAL B O 1
ATOM 3563 N N . ALA B 1 133 ? 43.36700 -1.68000 73.66800 1.000 36.63473 131 ALA B N 1
ATOM 3564 C CA . ALA B 1 133 ? 41.98900 -2.12000 73.47400 1.000 38.71388 131 ALA B CA 1
ATOM 3565 C C . ALA B 1 133 ? 41.09400 -1.67500 74.62700 1.000 41.77666 131 ALA B C 1
ATOM 3566 O O . ALA B 1 133 ? 39.99600 -1.14600 74.40600 1.000 43.82486 131 ALA B O 1
ATOM 3568 N N . ILE B 1 134 ? 41.54700 -1.87600 75.86900 1.000 41.80368 132 ILE B N 1
ATOM 3569 C CA . ILE B 1 134 ? 40.75300 -1.46900 77.02700 1.000 42.98224 132 ILE B CA 1
ATOM 3570 C C . ILE B 1 134 ? 40.59500 0.04800 77.06300 1.000 44.33487 132 ILE B C 1
ATOM 3571 O O . ILE B 1 134 ? 39.52200 0.56700 77.39700 1.000 45.50186 132 ILE B O 1
ATOM 3576 N N . ALA B 1 135 ? 41.65900 0.78500 76.72200 1.000 42.91934 133 ALA B N 1
ATOM 3577 C CA . ALA B 1 135 ? 41.57400 2.24300 76.71500 1.000 41.26377 133 ALA B CA 1
ATOM 3578 C C . ALA B 1 135 ? 40.59300 2.72600 75.65700 1.000 39.08466 133 ALA B C 1
ATOM 3579 O O . ALA B 1 135 ? 39.80300 3.64400 75.90500 1.000 37.97532 133 ALA B O 1
ATOM 3581 N N . LEU B 1 136 ? 40.61900 2.10700 74.47500 1.000 40.48297 134 LEU B N 1
ATOM 3582 C CA . LEU B 1 136 ? 39.65900 2.44500 73.43100 1.000 42.17297 134 LEU B CA 1
ATOM 3583 C C . LEU B 1 136 ? 38.23600 2.17300 73.89700 1.000 44.45211 134 LEU B C 1
ATOM 3584 O O . LEU B 1 136 ? 37.33300 2.99300 73.69300 1.000 44.85417 134 LEU B O 1
ATOM 3589 N N . ARG B 1 137 ? 38.02100 1.02600 74.54200 1.000 47.22935 135 ARG B N 1
ATOM 3590 C CA . ARG B 1 137 ? 36.68600 0.68700 75.02200 1.000 51.09827 135 ARG B CA 1
ATOM 3591 C C . ARG B 1 137 ? 36.19500 1.71100 76.04300 1.000 51.47033 135 ARG B C 1
ATOM 3592 O O . ARG B 1 137 ? 35.05100 2.19000 75.97300 1.000 51.45255 135 ARG B O 1
ATOM 3600 N N . LEU B 1 138 ? 37.05900 2.06500 76.99900 1.000 50.58940 136 LEU B N 1
ATOM 3601 C CA . LEU B 1 138 ? 36.68700 3.04000 78.01800 1.000 49.57651 136 LEU B CA 1
ATOM 3602 C C . LEU B 1 138 ? 36.42200 4.41100 77.41100 1.000 51.64766 136 LEU B C 1
ATOM 3603 O O . LEU B 1 138 ? 35.54800 5.14100 77.89300 1.000 52.98535 136 LEU B O 1
ATOM 3608 N N . ALA B 1 139 ? 37.16200 4.78000 76.36100 1.000 50.41771 137 ALA B N 1
ATOM 3609 C CA . ALA B 1 139 ? 36.87800 6.04000 75.68500 1.000 47.09860 137 ALA B CA 1
ATOM 3610 C C . ALA B 1 139 ? 35.56200 5.97500 74.92400 1.000 46.71580 137 ALA B C 1
ATOM 3611 O O . ALA B 1 139 ? 34.88400 6.99600 74.77000 1.000 46.01404 137 ALA B O 1
ATOM 3613 N N . GLU B 1 140 ? 35.18100 4.78600 74.45600 1.000 48.61384 138 GLU B N 1
ATOM 3614 C CA . GLU B 1 140 ? 33.93300 4.66200 73.71200 1.000 54.29160 138 GLU B CA 1
ATOM 3615 C C . GLU B 1 140 ? 32.71900 4.74900 74.63000 1.000 57.31343 138 GLU B C 1
ATOM 3616 O O . GLU B 1 140 ? 31.71500 5.37700 74.27400 1.000 59.67264 138 GLU B O 1
ATOM 3622 N N . THR B 1 141 ? 32.78200 4.12600 75.81000 1.000 57.76803 139 THR B N 1
ATOM 3623 C CA . THR B 1 141 ? 31.57300 3.96500 76.61400 1.000 59.98733 139 THR B CA 1
ATOM 3624 C C . THR B 1 141 ? 31.41500 4.98000 77.74400 1.000 58.00150 139 THR B C 1
ATOM 3625 O O . THR B 1 141 ? 30.29800 5.14200 78.24800 1.000 58.71469 139 THR B O 1
ATOM 3629 N N . THR B 1 142 ? 32.47400 5.66800 78.15000 1.000 55.98399 140 THR B N 1
ATOM 3630 C CA . THR B 1 142 ? 32.39200 6.50200 79.35000 1.000 56.40039 140 THR B CA 1
ATOM 3631 C C . THR B 1 142 ? 31.78800 7.86500 79.02300 1.000 57.43922 140 THR B C 1
ATOM 3632 O O . THR B 1 142 ? 32.21700 8.51300 78.06200 1.000 57.06834 140 THR B O 1
ATOM 3636 N N . PRO B 1 143 ? 30.80600 8.33200 79.79500 1.000 58.88846 141 PRO B N 1
ATOM 3637 C CA . PRO B 1 143 ? 30.30800 9.70000 79.61700 1.000 61.39431 141 PRO B CA 1
ATOM 3638 C C . PRO B 1 143 ? 31.38100 10.73300 79.93200 1.000 64.59162 141 PRO B C 1
ATOM 3639 O O . PRO B 1 143 ? 32.37000 10.45600 80.61300 1.000 66.96828 141 PRO B O 1
ATOM 3643 N N . ALA B 1 144 ? 31.16000 11.95300 79.43400 1.000 65.53218 142 ALA B N 1
ATOM 3644 C CA . ALA B 1 144 ? 32.19300 12.98300 79.49300 1.000 64.35911 142 ALA B CA 1
ATOM 3645 C C . ALA B 1 144 ? 32.46700 13.46000 80.91800 1.000 66.86497 142 ALA B C 1
ATOM 3646 O O . ALA B 1 144 ? 33.60300 13.83200 81.23300 1.000 65.45533 142 ALA B O 1
ATOM 3648 N N . GLN B 1 145 ? 31.45400 13.46300 81.79000 1.000 71.65836 143 GLN B N 1
ATOM 3649 C CA . GLN B 1 145 ? 31.66400 13.93200 83.15800 1.000 74.65248 143 GLN B CA 1
ATOM 3650 C C . GLN B 1 145 ? 32.53700 12.97300 83.95800 1.000 70.40019 143 GLN B C 1
ATOM 3651 O O . GLN B 1 145 ? 33.22200 13.39400 84.89600 1.000 70.29109 143 GLN B O 1
ATOM 3657 N N . ASP B 1 146 ? 32.53600 11.69300 83.59600 1.000 67.57175 144 ASP B N 1
ATOM 3658 C CA . ASP B 1 146 ? 33.22200 10.66200 84.36000 1.000 66.56002 144 ASP B CA 1
ATOM 3659 C C . ASP B 1 146 ? 34.57200 10.27000 83.77300 1.000 62.02981 144 ASP B C 1
ATOM 3660 O O . ASP B 1 146 ? 35.22600 9.36800 84.31100 1.000 61.16100 144 ASP B O 1
ATOM 3665 N N . ARG B 1 147 ? 35.00500 10.92000 82.68900 1.000 59.44403 145 ARG B N 1
ATOM 3666 C CA . ARG B 1 147 ? 36.30100 10.59800 82.09800 1.000 55.63821 145 ARG B CA 1
ATOM 3667 C C . ARG B 1 147 ? 37.43500 10.89300 83.07200 1.000 54.19634 145 ARG B C 1
ATOM 3668 O O . ARG B 1 147 ? 38.35100 10.07900 83.24600 1.000 53.35004 145 ARG B O 1
ATOM 3676 N N . SER B 1 148 ? 37.39100 12.06300 83.71300 1.000 54.91357 146 SER B N 1
ATOM 3677 C CA . SER B 1 148 ? 38.43300 12.41700 84.66900 1.000 54.92899 146 SER B CA 1
ATOM 3678 C C . SER B 1 148 ? 38.45900 11.44300 85.84000 1.000 55.07521 146 SER B C 1
ATOM 3679 O O . SER B 1 148 ? 39.53400 11.05600 86.30700 1.000 55.52251 146 SER B O 1
ATOM 3682 N N . ARG B 1 149 ? 37.28400 11.01900 86.31600 1.000 54.70340 147 ARG B N 1
ATOM 3683 C CA . ARG B 1 149 ? 37.23400 10.06900 87.42500 1.000 55.76730 147 ARG B CA 1
ATOM 3684 C C . ARG B 1 149 ? 37.80900 8.71400 87.03000 1.000 51.99033 147 ARG B C 1
ATOM 3685 O O . ARG B 1 149 ? 38.56600 8.11000 87.80000 1.000 51.53102 147 ARG B O 1
ATOM 3693 N N . VAL B 1 150 ? 37.45200 8.21500 85.84300 1.000 49.15871 148 VAL B N 1
ATOM 3694 C CA . VAL B 1 150 ? 38.00200 6.94300 85.37500 1.000 44.34990 148 VAL B CA 1
ATOM 3695 C C . VAL B 1 150 ? 39.51900 7.03500 85.25700 1.000 42.88313 148 VAL B C 1
ATOM 3696 O O . VAL B 1 150 ? 40.26000 6.15700 85.73000 1.000 45.11844 148 VAL B O 1
ATOM 3700 N N . SER B 1 151 ? 40.00200 8.11000 84.62900 1.000 40.01022 149 SER B N 1
ATOM 3701 C CA . SER B 1 151 ? 41.43900 8.29700 84.47200 1.000 41.10672 149 SER B CA 1
ATOM 3702 C C . SER B 1 151 ? 42.14300 8.36400 85.82300 1.000 40.92824 149 SER B C 1
ATOM 3703 O O . SER B 1 151 ? 43.21100 7.77000 86.00200 1.000 40.15248 149 SER B O 1
ATOM 3706 N N . GLN B 1 152 ? 41.55000 9.06300 86.79500 1.000 42.47662 150 GLN B N 1
ATOM 3707 C CA . GLN B 1 152 ? 42.18800 9.20800 88.10000 1.000 45.39848 150 GLN B CA 1
ATOM 3708 C C . GLN B 1 152 ? 42.21300 7.88700 88.86000 1.000 48.45329 150 GLN B C 1
ATOM 3709 O O . GLN B 1 152 ? 43.22400 7.54700 89.48700 1.000 48.17018 150 GLN B O 1
ATOM 3715 N N . ASN B 1 153 ? 41.10800 7.13700 88.82800 1.000 49.82100 151 ASN B N 1
ATOM 3716 C CA . ASN B 1 153 ? 41.08400 5.82000 89.45600 1.000 49.10689 151 ASN B CA 1
ATOM 3717 C C . ASN B 1 153 ? 42.17700 4.92700 88.88800 1.000 44.05274 151 ASN B C 1
ATOM 3718 O O . ASN B 1 153 ? 42.95700 4.31800 89.63800 1.000 41.32061 151 ASN B O 1
ATOM 3723 N N . ILE B 1 154 ? 42.25500 4.84400 87.55600 1.000 42.21959 152 ILE B N 1
ATOM 3724 C CA . ILE B 1 154 ? 43.23000 3.95000 86.93700 1.000 39.31405 152 ILE B CA 1
ATOM 3725 C C . ILE B 1 154 ? 44.65100 4.43500 87.20500 1.000 37.83572 152 ILE B C 1
ATOM 3726 O O . ILE B 1 154 ? 45.56300 3.63000 87.43100 1.000 34.53052 152 ILE B O 1
ATOM 3731 N N . ASN B 1 155 ? 44.85900 5.75200 87.22600 1.000 39.56101 153 ASN B N 1
ATOM 3732 C CA . ASN B 1 155 ? 46.18900 6.28100 87.50100 1.000 45.60578 153 ASN B CA 1
ATOM 3733 C C . ASN B 1 155 ? 46.61900 5.98400 88.93300 1.000 47.74964 153 ASN B C 1
ATOM 3734 O O . ASN B 1 155 ? 47.79100 5.67400 89.18400 1.000 49.03586 153 ASN B O 1
ATOM 3739 N N . ASN B 1 156 ? 45.68500 6.07000 89.88800 1.000 48.36960 154 ASN B N 1
ATOM 3740 C CA . ASN B 1 156 ? 46.02900 5.80800 91.28200 1.000 46.32580 154 ASN B CA 1
ATOM 3741 C C . ASN B 1 156 ? 46.25700 4.32600 91.54200 1.000 45.39219 154 ASN B C 1
ATOM 3742 O O . ASN B 1 156 ? 47.11200 3.97000 92.36200 1.000 44.89252 154 ASN B O 1
ATOM 3747 N N . ILE B 1 157 ? 45.50800 3.45000 90.86800 1.000 45.49350 155 ILE B N 1
ATOM 3748 C CA . ILE B 1 157 ? 45.65500 2.01900 91.12700 1.000 44.76373 155 ILE B CA 1
ATOM 3749 C C . ILE B 1 157 ? 46.86500 1.44500 90.39100 1.000 44.79231 155 ILE B C 1
ATOM 3750 O O . ILE B 1 157 ? 47.57600 0.58600 90.92500 1.000 46.23619 155 ILE B O 1
ATOM 3755 N N . PHE B 1 158 ? 47.13300 1.91300 89.16900 1.000 44.48802 156 PHE B N 1
ATOM 3756 C CA . PHE B 1 158 ? 48.25300 1.43900 88.35700 1.000 43.59786 156 PHE B CA 1
ATOM 3757 C C . PHE B 1 158 ? 49.16800 2.61000 88.00000 1.000 43.56798 156 PHE B C 1
ATOM 3758 O O . PHE B 1 158 ? 49.20400 3.05400 86.84400 1.000 40.77517 156 PHE B O 1
ATOM 3766 N N . PRO B 1 159 ? 49.93200 3.12300 88.96400 1.000 45.22497 157 PRO B N 1
ATOM 3767 C CA . PRO B 1 159 ? 50.75800 4.30600 88.69100 1.000 46.75064 157 PRO B CA 1
ATOM 3768 C C . PRO B 1 159 ? 51.91100 4.00400 87.74400 1.000 49.59269 157 PRO B C 1
ATOM 3769 O O . PRO B 1 159 ? 52.46500 2.90100 87.72400 1.000 52.20686 157 PRO B O 1
ATOM 3773 N N . GLN B 1 160 ? 52.26000 5.01600 86.94500 1.000 49.44320 158 GLN B N 1
ATOM 3774 C CA . GLN B 1 160 ? 53.34300 4.94900 85.95700 1.000 48.73578 158 GLN B CA 1
ATOM 3775 C C . GLN B 1 160 ? 53.15400 3.81800 84.95100 1.000 48.05438 158 GLN B C 1
ATOM 3776 O O . GLN B 1 160 ? 54.12200 3.37600 84.32300 1.000 50.52639 158 GLN B O 1
ATOM 3782 N N . SER B 1 161 ? 51.92700 3.34000 84.77100 1.000 45.40539 159 SER B N 1
ATOM 3783 C CA . SER B 1 161 ? 51.68300 2.22800 83.86700 1.000 44.81926 159 SER B CA 1
ATOM 3784 C C . SER B 1 161 ? 51.39700 2.73400 82.45900 1.000 48.13628 159 SER B C 1
ATOM 3785 O O . SER B 1 161 ? 50.96900 3.87200 82.25300 1.000 51.14396 159 SER B O 1
ATOM 3788 N N . LEU B 1 162 ? 51.66000 1.86800 81.48000 1.000 47.33548 160 LEU B N 1
ATOM 3789 C CA . LEU B 1 162 ? 51.24200 2.15900 80.11400 1.000 46.41597 160 LEU B CA 1
ATOM 3790 C C . LEU B 1 162 ? 49.72400 2.17300 79.99900 1.000 44.10886 160 LEU B C 1
ATOM 3791 O O . LEU B 1 162 ? 49.17000 2.92000 79.18400 1.000 43.12666 160 LEU B O 1
ATOM 3796 N N . PHE B 1 163 ? 49.04500 1.36100 80.81500 1.000 42.70797 161 PHE B N 1
ATOM 3797 C CA . PHE B 1 163 ? 47.58600 1.30300 80.79300 1.000 40.41595 161 PHE B CA 1
ATOM 3798 C C . PHE B 1 163 ? 46.97000 2.65800 81.13000 1.000 39.77304 161 PHE B C 1
ATOM 3799 O O . PHE B 1 163 ? 46.08800 3.14900 80.41300 1.000 40.38955 161 PHE B O 1
ATOM 3807 N N . ALA B 1 164 ? 47.42900 3.27800 82.22000 1.000 38.28391 162 ALA B N 1
ATOM 3808 C CA . ALA B 1 164 ? 46.87700 4.56500 82.63700 1.000 35.38667 162 ALA B CA 1
ATOM 3809 C C . ALA B 1 164 ? 47.11600 5.64000 81.58200 1.000 35.75925 162 ALA B C 1
ATOM 3810 O O . ALA B 1 164 ? 46.21700 6.43600 81.27100 1.000 37.86355 162 ALA B O 1
ATOM 3812 N N . ALA B 1 165 ? 48.32700 5.67500 81.01600 1.000 35.21667 163 ALA B N 1
ATOM 3813 C CA . ALA B 1 165 ? 48.64200 6.66600 79.99000 1.000 34.14442 163 ALA B CA 1
ATOM 3814 C C . ALA B 1 165 ? 47.78300 6.47100 78.74500 1.000 35.93588 163 ALA B C 1
ATOM 3815 O O . ALA B 1 165 ? 47.28200 7.44700 78.17200 1.000 37.13444 163 ALA B O 1
ATOM 3817 N N . LYS B 1 166 ? 47.59600 5.21900 78.31400 1.000 36.63484 164 LYS B N 1
ATOM 3818 C CA . LYS B 1 166 ? 46.73000 4.95900 77.16700 1.000 37.85890 164 LYS B CA 1
ATOM 3819 C C . LYS B 1 166 ? 45.29800 5.39600 77.45100 1.000 42.12222 164 LYS B C 1
ATOM 3820 O O . LYS B 1 166 ? 44.62500 5.94900 76.57300 1.000 43.91693 164 LYS B O 1
ATOM 3826 N N . VAL B 1 167 ? 44.81700 5.15500 78.67500 1.000 43.26974 165 VAL B N 1
ATOM 3827 C CA . VAL B 1 167 ? 43.46600 5.57600 79.04700 1.000 43.08144 165 VAL B CA 1
ATOM 3828 C C . VAL B 1 167 ? 43.32500 7.08800 78.91200 1.000 44.26419 165 VAL B C 1
ATOM 3829 O O . VAL B 1 167 ? 42.37400 7.59800 78.29300 1.000 46.01830 165 VAL B O 1
ATOM 3833 N N . GLY B 1 168 ? 44.27200 7.82700 79.49600 1.000 44.39251 166 GLY B N 1
ATOM 3834 C CA . GLY B 1 168 ? 44.23100 9.27800 79.39900 1.000 47.48704 166 GLY B CA 1
ATOM 3835 C C . GLY B 1 168 ? 44.28800 9.77500 77.96500 1.000 50.21473 166 GLY B C 1
ATOM 3836 O O . GLY B 1 168 ? 43.55300 10.69300 77.58400 1.000 52.83957 166 GLY B O 1
ATOM 3837 N N . HIS B 1 169 ? 45.15000 9.16500 77.14600 1.000 48.88417 167 HIS B N 1
ATOM 3838 C CA . HIS B 1 169 ? 45.27100 9.59000 75.75500 1.000 49.53779 167 HIS B CA 1
ATOM 3839 C C . HIS B 1 169 ? 43.99100 9.32100 74.97600 1.000 49.13311 167 HIS B C 1
ATOM 3840 O O . HIS B 1 169 ? 43.59100 10.13400 74.13700 1.000 49.50434 167 HIS B O 1
ATOM 3847 N N . ALA B 1 170 ? 43.34000 8.18200 75.22600 1.000 48.58702 168 ALA B N 1
ATOM 3848 C CA . ALA B 1 170 ? 42.09800 7.88300 74.51900 1.000 47.88587 168 ALA B CA 1
ATOM 3849 C C . ALA B 1 170 ? 41.00800 8.88100 74.88900 1.000 48.89735 168 ALA B C 1
ATOM 3850 O O . ALA B 1 170 ? 40.26900 9.36300 74.01500 1.000 52.72251 168 ALA B O 1
ATOM 3852 N N . PHE B 1 171 ? 40.90000 9.21200 76.18100 1.000 45.69384 169 PHE B N 1
ATOM 3853 C CA . PHE B 1 171 ? 39.94400 10.23900 76.59200 1.000 43.59674 169 PHE B CA 1
ATOM 3854 C C . PHE B 1 171 ? 40.23900 11.57500 75.91700 1.000 40.58126 169 PHE B C 1
ATOM 3855 O O . PHE B 1 171 ? 39.32100 12.25600 75.43900 1.000 39.77793 169 PHE B O 1
ATOM 3863 N N . ALA B 1 172 ? 41.51900 11.95900 75.85400 1.000 39.62971 170 ALA B N 1
ATOM 3864 C CA . ALA B 1 172 ? 41.88900 13.21600 75.20900 1.000 36.58863 170 ALA B CA 1
ATOM 3865 C C . ALA B 1 172 ? 41.54100 13.20600 73.72100 1.000 36.26959 170 ALA B C 1
ATOM 3866 O O . ALA B 1 172 ? 41.04800 14.20700 73.18200 1.000 34.39258 170 ALA B O 1
ATOM 3868 N N . VAL B 1 173 ? 41.79300 12.08200 73.04300 1.000 36.58227 171 VAL B N 1
ATOM 3869 C CA . VAL B 1 173 ? 41.50300 11.98900 71.61500 1.000 38.80675 171 VAL B CA 1
ATOM 3870 C C . VAL B 1 173 ? 40.00900 12.12800 71.36500 1.000 42.79366 171 VAL B C 1
ATOM 3871 O O . VAL B 1 173 ? 39.58600 12.83600 70.44300 1.000 45.85789 171 VAL B O 1
ATOM 3875 N N . ARG B 1 174 ? 39.18100 11.46300 72.17900 1.000 42.33714 172 ARG B N 1
ATOM 3876 C CA . ARG B 1 174 ? 37.74300 11.60400 71.96200 1.000 43.79966 172 ARG B CA 1
ATOM 3877 C C . ARG B 1 174 ? 37.27000 13.02400 72.26200 1.000 47.80041 172 ARG B C 1
ATOM 3878 O O . ARG B 1 174 ? 36.42400 13.56700 71.53700 1.000 49.81377 172 ARG B O 1
ATOM 3886 N N . ARG B 1 175 ? 37.79600 13.64300 73.32600 1.000 48.70025 173 ARG B N 1
ATOM 3887 C CA . ARG B 1 175 ? 37.43700 15.03000 73.61200 1.000 49.17957 173 ARG B CA 1
ATOM 3888 C C . ARG B 1 175 ? 37.76600 15.93600 72.42800 1.000 45.64372 173 ARG B C 1
ATOM 3889 O O . ARG B 1 175 ? 36.95100 16.78100 72.03500 1.000 45.24210 173 ARG B O 1
ATOM 3897 N N . ASP B 1 176 ? 38.94700 15.75700 71.83100 1.000 42.21060 174 ASP B N 1
ATOM 3898 C CA . ASP B 1 176 ? 39.34400 16.62200 70.72500 1.000 43.30901 174 ASP B CA 1
ATOM 3899 C C . ASP B 1 176 ? 38.52600 16.33900 69.46700 1.000 42.25623 174 ASP B C 1
ATOM 3900 O O . ASP B 1 176 ? 38.19500 17.26500 68.71700 1.000 41.57290 174 ASP B O 1
ATOM 3905 N N . ILE B 1 177 ? 38.18900 15.07200 69.21500 1.000 40.28166 175 ILE B N 1
ATOM 3906 C CA . ILE B 1 177 ? 37.30300 14.75900 68.09500 1.000 38.55485 175 ILE B CA 1
ATOM 3907 C C . ILE B 1 177 ? 35.97000 15.47900 68.26000 1.000 43.40420 175 ILE B C 1
ATOM 3908 O O . ILE B 1 177 ? 35.47700 16.13500 67.33400 1.000 45.98640 175 ILE B O 1
ATOM 3913 N N . GLU B 1 178 ? 35.37000 15.37100 69.44800 1.000 47.10075 176 GLU B N 1
ATOM 3914 C CA . GLU B 1 178 ? 34.03200 15.91900 69.64300 1.000 51.24987 176 GLU B CA 1
ATOM 3915 C C . GLU B 1 178 ? 34.03800 17.44200 69.63600 1.000 52.56935 176 GLU B C 1
ATOM 3916 O O . GLU B 1 178 ? 33.09100 18.06500 69.14200 1.000 54.66646 176 GLU B O 1
ATOM 3922 N N . ARG B 1 179 ? 35.08300 18.06500 70.18200 1.000 52.09326 177 ARG B N 1
ATOM 3923 C CA . ARG B 1 179 ? 35.08000 19.51300 70.35100 1.000 53.95302 177 ARG B CA 1
ATOM 3924 C C . ARG B 1 179 ? 35.88900 20.26400 69.30300 1.000 51.25626 177 ARG B C 1
ATOM 3925 O O . ARG B 1 179 ? 35.59700 21.43600 69.04400 1.000 52.76941 177 ARG B O 1
ATOM 3933 N N . LEU B 1 180 ? 36.88700 19.63300 68.68400 1.000 46.27740 178 LEU B N 1
ATOM 3934 C CA . LEU B 1 180 ? 37.69400 20.29300 67.66500 1.000 43.07721 178 LEU B CA 1
ATOM 3935 C C . LEU B 1 180 ? 37.38100 19.78700 66.26200 1.000 45.76084 178 LEU B C 1
ATOM 3936 O O . LEU B 1 180 ? 36.99900 20.57500 65.39300 1.000 48.53840 178 LEU B O 1
ATOM 3941 N N . LEU B 1 181 ? 37.51900 18.48100 66.01500 1.000 45.51591 179 LEU B N 1
ATOM 3942 C CA . LEU B 1 181 ? 37.32000 17.96800 64.66200 1.000 43.88783 179 LEU B CA 1
ATOM 3943 C C . LEU B 1 181 ? 35.86800 18.09700 64.21100 1.000 46.37778 179 LEU B C 1
ATOM 3944 O O . LEU B 1 181 ? 35.60800 18.34100 63.02700 1.000 48.76509 179 LEU B O 1
ATOM 3949 N N . LEU B 1 182 ? 34.91600 17.94000 65.12700 1.000 46.41676 180 LEU B N 1
ATOM 3950 C CA . LEU B 1 182 ? 33.50600 18.11100 64.80200 1.000 47.36296 180 LEU B CA 1
ATOM 3951 C C . LEU B 1 182 ? 32.99500 19.51700 65.08700 1.000 50.26577 180 LEU B C 1
ATOM 3952 O O . LEU B 1 182 ? 31.80700 19.78400 64.88100 1.000 51.33949 180 LEU B O 1
ATOM 3957 N N . GLY B 1 183 ? 33.85200 20.41500 65.54800 1.000 52.38350 181 GLY B N 1
ATOM 3958 C CA . GLY B 1 183 ? 33.46600 21.77900 65.83300 1.000 57.33949 181 GLY B CA 1
ATOM 3959 C C . GLY B 1 183 ? 33.56900 22.66900 64.61600 1.000 60.34980 181 GLY B C 1
ATOM 3960 O O . GLY B 1 183 ? 33.57600 22.20900 63.47100 1.000 59.22081 181 GLY B O 1
ATOM 3961 N N . ASP B 1 184 ? 33.65700 23.97200 64.87500 1.000 64.40948 182 ASP B N 1
ATOM 3962 C CA . ASP B 1 184 ? 33.74700 24.95100 63.80300 1.000 67.56254 182 ASP B CA 1
ATOM 3963 C C . ASP B 1 184 ? 35.17500 25.19800 63.33700 1.000 66.28776 182 ASP B C 1
ATOM 3964 O O . ASP B 1 184 ? 35.36600 25.75900 62.25200 1.000 68.40164 182 ASP B O 1
ATOM 3969 N N . ARG B 1 185 ? 36.17700 24.79400 64.11900 1.000 62.32893 183 ARG B N 1
ATOM 3970 C CA . ARG B 1 185 ? 37.58400 24.98000 63.77200 1.000 56.45740 183 ARG B CA 1
ATOM 3971 C C . ARG B 1 185 ? 38.30600 23.63800 63.83400 1.000 52.39344 183 ARG B C 1
ATOM 3972 O O . ARG B 1 185 ? 39.09500 23.38700 64.75500 1.000 53.06422 183 ARG B O 1
ATOM 3980 N N . PRO B 1 186 ? 38.06800 22.75500 62.85800 1.000 48.02669 184 PRO B N 1
ATOM 3981 C CA . PRO B 1 186 ? 38.72600 21.43800 62.88100 1.000 44.93945 184 PRO B CA 1
ATOM 3982 C C . PRO B 1 186 ? 40.22700 21.48500 62.63000 1.000 43.46935 184 PRO B C 1
ATOM 3983 O O . PRO B 1 186 ? 40.90200 20.47800 62.87700 1.000 44.45672 184 PRO B O 1
ATOM 3987 N N . ASP B 1 187 ? 40.77400 22.60400 62.14800 1.000 42.67354 185 ASP B N 1
ATOM 3988 C CA . ASP B 1 187 ? 42.22600 22.71300 62.03000 1.000 44.56546 185 ASP B CA 1
ATOM 3989 C C . ASP B 1 187 ? 42.89900 22.67800 63.39600 1.000 46.40811 185 ASP B C 1
ATOM 3990 O O . ASP B 1 187 ? 44.06600 22.27200 63.51100 1.000 46.32288 185 ASP B O 1
ATOM 3995 N N . GLN B 1 188 ? 42.17700 23.09600 64.43900 1.000 48.39175 186 GLN B N 1
ATOM 3996 C CA . GLN B 1 188 ? 42.72400 23.04100 65.78900 1.000 49.69237 186 GLN B CA 1
ATOM 3997 C C . GLN B 1 188 ? 42.87500 21.60500 66.27700 1.000 48.02734 186 GLN B C 1
ATOM 3998 O O . GLN B 1 188 ? 43.71900 21.33400 67.13800 1.000 50.49129 186 GLN B O 1
ATOM 4004 N N . PHE B 1 189 ? 42.07500 20.67500 65.74900 1.000 43.82828 187 PHE B N 1
ATOM 4005 C CA . PHE B 1 189 ? 42.29000 19.26900 66.06800 1.000 41.21817 187 PHE B CA 1
ATOM 4006 C C . PHE B 1 189 ? 43.69700 18.83900 65.68600 1.000 40.14155 187 PHE B C 1
ATOM 4007 O O . PHE B 1 189 ? 44.31900 18.02900 66.38300 1.000 39.25349 187 PHE B O 1
ATOM 4015 N N . PHE B 1 190 ? 44.21300 19.37300 64.58100 1.000 40.95198 188 PHE B N 1
ATOM 4016 C CA . PHE B 1 190 ? 45.53000 18.99700 64.08900 1.000 40.10385 188 PHE B CA 1
ATOM 4017 C C . PHE B 1 190 ? 46.64100 19.86900 64.65000 1.000 42.25261 188 PHE B C 1
ATOM 4018 O O . PHE B 1 190 ? 47.79000 19.41500 64.71900 1.000 42.75920 188 PHE B O 1
ATOM 4026 N N . SER B 1 191 ? 46.33800 21.10300 65.04900 1.000 43.79019 189 SER B N 1
ATOM 4027 C CA . SER B 1 191 ? 47.34500 21.93200 65.70300 1.000 44.37566 189 SER B CA 1
ATOM 4028 C C . SER B 1 191 ? 47.37600 21.75300 67.21900 1.000 46.03021 189 SER B C 1
ATOM 4029 O O . SER B 1 191 ? 48.24800 22.32900 67.88000 1.000 47.86562 189 SER B O 1
ATOM 4032 N N . SER B 1 192 ? 46.46100 20.96500 67.78300 1.000 46.71532 190 SER B N 1
ATOM 4033 C CA . SER B 1 192 ? 46.44000 20.74800 69.22300 1.000 50.65387 190 SER B CA 1
ATOM 4034 C C . SER B 1 192 ? 47.71000 20.04300 69.68500 1.000 56.46584 190 SER B C 1
ATOM 4035 O O . SER B 1 192 ? 48.35800 19.31600 68.92600 1.000 58.82917 190 SER B O 1
ATOM 4038 N N . ARG B 1 193 ? 48.06900 20.27200 70.95000 1.000 59.82802 191 ARG B N 1
ATOM 4039 C CA . ARG B 1 193 ? 49.18000 19.54100 71.54400 1.000 61.66240 191 ARG B CA 1
ATOM 4040 C C . ARG B 1 193 ? 48.81400 18.09200 71.82800 1.000 62.76738 191 ARG B C 1
ATOM 4041 O O . ARG B 1 193 ? 49.70700 17.24300 71.92400 1.000 64.57233 191 ARG B O 1
ATOM 4043 N N . GLU B 1 194 ? 47.52300 17.78900 71.95300 1.000 61.28248 192 GLU B N 1
ATOM 4044 C CA . GLU B 1 194 ? 47.06600 16.42300 72.16300 1.000 59.92819 192 GLU B CA 1
ATOM 4045 C C . GLU B 1 194 ? 47.04400 15.59600 70.88300 1.000 56.96575 192 GLU B C 1
ATOM 4046 O O . GLU B 1 194 ? 46.70400 14.40900 70.94400 1.000 56.27924 192 GLU B O 1
ATOM 4052 N N . PHE B 1 195 ? 47.38400 16.17700 69.73100 1.000 52.59225 193 PHE B N 1
ATOM 4053 C CA . PHE B 1 195 ? 47.36100 15.42300 68.48500 1.000 47.08582 193 PHE B CA 1
ATOM 4054 C C . PHE B 1 195 ? 48.62900 14.59400 68.36100 1.000 45.55174 193 PHE B C 1
ATOM 4055 O O . PHE B 1 195 ? 49.74000 15.13000 68.42700 1.000 45.18515 193 PHE B O 1
ATOM 4063 N N . LYS B 1 196 ? 48.45500 13.28800 68.17600 1.000 45.42591 194 LYS B N 1
ATOM 4064 C CA . LYS B 1 196 ? 49.53500 12.37400 67.83900 1.000 45.07394 194 LYS B CA 1
ATOM 4065 C C . LYS B 1 196 ? 49.02000 11.41600 66.77400 1.000 47.20843 194 LYS B C 1
ATOM 4066 O O . LYS B 1 196 ? 47.85600 11.00500 66.81200 1.000 48.98510 194 LYS B O 1
ATOM 4068 N N . ILE B 1 197 ? 49.88100 11.08000 65.81300 1.000 45.00482 195 ILE B N 1
ATOM 4069 C CA . ILE B 1 197 ? 49.46600 10.18800 64.73400 1.000 43.64787 195 ILE B CA 1
ATOM 4070 C C . ILE B 1 197 ? 49.24200 8.77900 65.26700 1.000 45.96829 195 ILE B C 1
ATOM 4071 O O . ILE B 1 197 ? 48.22700 8.13300 64.96600 1.000 46.56205 195 ILE B O 1
ATOM 4076 N N . ASP B 1 198 ? 50.18700 8.28200 66.07100 1.000 49.67645 196 ASP B N 1
ATOM 4077 C CA . ASP B 1 198 ? 50.06200 6.93200 66.61000 1.000 53.51785 196 ASP B CA 1
ATOM 4078 C C . ASP B 1 198 ? 48.80800 6.79800 67.46400 1.000 54.78653 196 ASP B C 1
ATOM 4079 O O . ASP B 1 198 ? 48.18100 5.73500 67.49200 1.000 54.88384 196 ASP B O 1
ATOM 4084 N N . SER B 1 199 ? 48.41600 7.87500 68.15400 1.000 56.43285 197 SER B N 1
ATOM 4085 C CA . SER B 1 199 ? 47.17200 7.85100 68.91400 1.000 57.22291 197 SER B CA 1
ATOM 4086 C C . SER B 1 199 ? 45.96000 7.78300 67.99400 1.000 55.77795 197 SER B C 1
ATOM 4087 O O . SER B 1 199 ? 44.96200 7.13500 68.33100 1.000 56.66335 197 SER B O 1
ATOM 4090 N N . CYS B 1 200 ? 46.02700 8.43800 66.83300 1.000 53.50966 198 CYS B N 1
ATOM 4091 C CA . CYS B 1 200 ? 44.93600 8.33700 65.87000 1.000 53.52829 198 CYS B CA 1
ATOM 4092 C C . CYS B 1 200 ? 44.80200 6.91400 65.34500 1.000 49.72492 198 CYS B C 1
ATOM 4093 O O . CYS B 1 200 ? 43.68600 6.41800 65.14300 1.000 49.83686 198 CYS B O 1
ATOM 4096 N N . ILE B 1 201 ? 45.92900 6.23900 65.12000 1.000 45.08980 199 ILE B N 1
ATOM 4097 C CA . ILE B 1 201 ? 45.87000 4.87600 64.60000 1.000 42.47196 199 ILE B CA 1
ATOM 4098 C C . ILE B 1 201 ? 45.39600 3.90700 65.68100 1.000 43.22580 199 ILE B C 1
ATOM 4099 O O . ILE B 1 201 ? 44.53700 3.05000 65.43600 1.000 42.15010 199 ILE B O 1
ATOM 4104 N N . GLU B 1 202 ? 45.94200 4.03400 66.89500 1.000 42.83624 200 GLU B N 1
ATOM 4105 C CA . GLU B 1 202 ? 45.61000 3.09900 67.96700 1.000 42.90711 200 GLU B CA 1
ATOM 4106 C C . GLU B 1 202 ? 44.14800 3.20200 68.37700 1.000 43.58661 200 GLU B C 1
ATOM 4107 O O . GLU B 1 202 ? 43.55700 2.21100 68.82200 1.000 44.04346 200 GLU B O 1
ATOM 4113 N N . PHE B 1 203 ? 43.54600 4.38100 68.23300 1.000 43.44524 201 PHE B N 1
ATOM 4114 C CA . PHE B 1 203 ? 42.15000 4.56700 68.60700 1.000 43.19992 201 PHE B CA 1
ATOM 4115 C C . PHE B 1 203 ? 41.32800 4.95800 67.38800 1.000 44.09525 201 PHE B C 1
ATOM 4116 O O . PHE B 1 203 ? 40.54700 5.91300 67.43500 1.000 43.45925 201 PHE B O 1
ATOM 4124 N N . ALA B 1 204 ? 41.49700 4.20500 66.29600 1.000 45.94797 202 ALA B N 1
ATOM 4125 C CA . ALA B 1 204 ? 40.82800 4.53100 65.03900 1.000 44.04118 202 ALA B CA 1
ATOM 4126 C C . ALA B 1 204 ? 39.31100 4.47000 65.17300 1.000 43.45763 202 ALA B C 1
ATOM 4127 O O . ALA B 1 204 ? 38.59500 5.24600 64.52900 1.000 40.71893 202 ALA B O 1
ATOM 4129 N N . SER B 1 205 ? 38.80400 3.56200 66.01200 1.000 46.11226 203 SER B N 1
ATOM 4130 C CA . SER B 1 205 ? 37.36000 3.38400 66.14800 1.000 50.82305 203 SER B CA 1
ATOM 4131 C C . SER B 1 205 ? 36.66700 4.67200 66.58100 1.000 50.71602 203 SER B C 1
ATOM 4132 O O . SER B 1 205 ? 35.53800 4.94800 66.16000 1.000 52.48097 203 SER B O 1
ATOM 4135 N N . LEU B 1 206 ? 37.32800 5.47200 67.42600 1.000 47.25064 204 LEU B N 1
ATOM 4136 C CA . LEU B 1 206 ? 36.74400 6.73100 67.88200 1.000 44.39588 204 LEU B CA 1
ATOM 4137 C C . LEU B 1 206 ? 36.43500 7.67900 66.73100 1.000 45.68725 204 LEU B C 1
ATOM 4138 O O . LEU B 1 206 ? 35.61400 8.58900 66.89800 1.000 46.61492 204 LEU B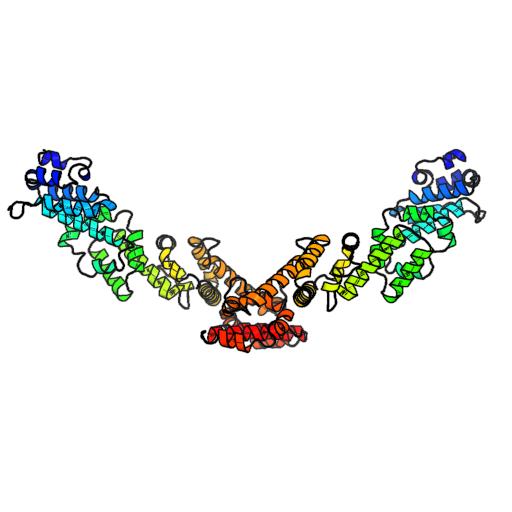 O 1
ATOM 4143 N N . PHE B 1 207 ? 37.07000 7.49000 65.57100 1.000 44.39630 205 PHE B N 1
ATOM 4144 C CA . PHE B 1 207 ? 36.81100 8.33600 64.41300 1.000 42.75677 205 PHE B CA 1
ATOM 4145 C C . PHE B 1 207 ? 35.58300 7.90600 63.62400 1.000 44.88628 205 PHE B C 1
ATOM 4146 O O . PHE B 1 207 ? 35.16200 8.64000 62.72300 1.000 44.73079 205 PHE B O 1
ATOM 4154 N N . ASN B 1 208 ? 34.98700 6.75500 63.94900 1.000 48.54248 206 ASN B N 1
ATOM 4155 C CA . ASN B 1 208 ? 33.75400 6.34700 63.28200 1.000 54.48924 206 ASN B CA 1
ATOM 4156 C C . ASN B 1 208 ? 32.64400 7.37900 63.43700 1.000 54.81792 206 ASN B C 1
ATOM 4157 O O . ASN B 1 208 ? 31.66800 7.34200 62.68100 1.000 56.75004 206 ASN B O 1
ATOM 4162 N N . VAL B 1 209 ? 32.77400 8.30600 64.39400 1.000 53.45474 207 VAL B N 1
ATOM 4163 C CA . VAL B 1 209 ? 31.76800 9.34800 64.59000 1.000 52.21389 207 VAL B CA 1
ATOM 4164 C C . VAL B 1 209 ? 31.83900 10.44600 63.54300 1.000 52.63878 207 VAL B C 1
ATOM 4165 O O . VAL B 1 209 ? 30.99400 11.35100 63.56000 1.000 54.69191 207 VAL B O 1
ATOM 4169 N N . ILE B 1 210 ? 32.81900 10.40900 62.63700 1.000 50.62338 208 ILE B N 1
ATOM 4170 C CA . ILE B 1 210 ? 32.86700 11.36700 61.53800 1.000 51.15163 208 ILE B CA 1
ATOM 4171 C C . ILE B 1 210 ? 32.36800 10.75500 60.23400 1.000 56.15455 208 ILE B C 1
ATOM 4172 O O . ILE B 1 210 ? 32.42600 11.40600 59.18600 1.000 58.01324 208 ILE B O 1
ATOM 4177 N N . ASN B 1 211 ? 31.87000 9.52100 60.27400 1.000 59.59723 209 ASN B N 1
ATOM 4178 C CA . ASN B 1 211 ? 31.35400 8.88200 59.07100 1.000 63.74926 209 ASN B CA 1
ATOM 4179 C C . ASN B 1 211 ? 30.11600 9.62000 58.57500 1.000 65.30987 209 ASN B C 1
ATOM 4180 O O . ASN B 1 211 ? 29.21100 9.93300 59.35600 1.000 64.45470 209 ASN B O 1
ATOM 4185 N N . ASP B 1 212 ? 30.09200 9.90800 57.27000 1.000 66.58592 210 ASP B N 1
ATOM 4186 C CA . ASP B 1 212 ? 29.06200 10.71000 56.61300 1.000 67.11092 210 ASP B CA 1
ATOM 4187 C C . ASP B 1 212 ? 29.04300 12.15200 57.10700 1.000 60.48791 210 ASP B C 1
ATOM 4188 O O . ASP B 1 212 ? 28.04800 12.86000 56.92300 1.000 60.98827 210 ASP B O 1
ATOM 4193 N N . LYS B 1 213 ? 30.13200 12.59800 57.73800 1.000 54.55411 211 LYS B N 1
ATOM 4194 C CA . LYS B 1 213 ? 30.32000 13.99800 58.09500 1.000 51.92038 211 LYS B CA 1
ATOM 4195 C C . LYS B 1 213 ? 31.60900 14.56300 57.51200 1.000 49.53847 211 LYS B C 1
ATOM 4196 O O . LYS B 1 213 ? 31.98300 15.69500 57.84400 1.000 48.27776 211 LYS B O 1
ATOM 4202 N N . GLU B 1 214 ? 32.29300 13.80700 56.64900 1.000 48.62568 212 GLU B N 1
ATOM 4203 C CA . GLU B 1 214 ? 33.59400 14.23900 56.15100 1.000 47.75925 212 GLU B CA 1
ATOM 4204 C C . GLU B 1 214 ? 33.48800 15.46500 55.25000 1.000 48.15986 212 GLU B C 1
ATOM 4205 O O . GLU B 1 214 ? 34.42100 16.27400 55.20300 1.000 48.31252 212 GLU B O 1
ATOM 4211 N N . SER B 1 215 ? 32.37000 15.62800 54.53800 1.000 47.74478 213 SER B N 1
ATOM 4212 C CA . SER B 1 215 ? 32.20700 16.79800 53.67900 1.000 47.48792 213 SER B CA 1
ATOM 4213 C C . SER B 1 215 ? 32.15200 18.08200 54.49900 1.000 46.10415 213 SER B C 1
ATOM 4214 O O . SER B 1 215 ? 32.80600 19.07700 54.16200 1.000 44.57395 213 SER B O 1
ATOM 4217 N N . SER B 1 216 ? 31.36300 18.08200 55.57700 1.000 46.96587 214 SER B N 1
ATOM 4218 C CA . SER B 1 216 ? 31.26100 19.26100 56.43200 1.000 45.97875 214 SER B CA 1
ATOM 4219 C C . SER B 1 216 ? 32.61100 19.61100 57.05100 1.000 43.84866 214 SER B C 1
ATOM 4220 O O . SER B 1 216 ? 33.03300 20.77800 57.05100 1.000 42.03897 214 SER B O 1
ATOM 4223 N N . ILE B 1 217 ? 33.30200 18.60000 57.58600 1.000 44.16880 215 ILE B N 1
ATOM 4224 C CA . ILE B 1 217 ? 34.62300 18.80800 58.17500 1.000 43.50715 215 ILE B CA 1
ATOM 4225 C C . ILE B 1 217 ? 35.58000 19.38700 57.14200 1.000 42.22676 215 ILE B C 1
ATOM 4226 O O . ILE B 1 217 ? 36.33400 20.32600 57.42300 1.000 42.07734 215 ILE B O 1
ATOM 4231 N N . ALA B 1 218 ? 35.57100 18.82500 55.93100 1.000 41.89847 216 ALA B N 1
ATOM 4232 C CA . ALA B 1 218 ? 36.48700 19.27900 54.89100 1.000 41.64603 216 ALA B CA 1
ATOM 4233 C C . ALA B 1 218 ? 36.18900 20.71400 54.47800 1.000 40.40529 216 ALA B C 1
ATOM 4234 O O . ALA B 1 218 ? 37.11000 21.50300 54.24500 1.000 38.53702 216 ALA B O 1
ATOM 4236 N N . GLY B 1 219 ? 34.90600 21.06800 54.37500 1.000 41.17482 217 GLY B N 1
ATOM 4237 C CA . GLY B 1 219 ? 34.55600 22.44200 54.05600 1.000 41.89779 217 GLY B CA 1
ATOM 4238 C C . GLY B 1 219 ? 35.02000 23.41600 55.12200 1.000 43.33386 217 GLY B C 1
ATOM 4239 O O . GLY B 1 219 ? 35.54200 24.49300 54.81000 1.000 43.13590 217 GLY B O 1
ATOM 4240 N N . LYS B 1 220 ? 34.85200 23.04700 56.39500 1.000 44.36579 218 LYS B N 1
ATOM 4241 C CA . LYS B 1 220 ? 35.29000 23.93400 57.46900 1.000 42.94659 218 LYS B CA 1
ATOM 4242 C C . LYS B 1 220 ? 36.81100 24.05600 57.50000 1.000 41.05961 218 LYS B C 1
ATOM 4243 O O . LYS B 1 220 ? 37.34700 25.14700 57.74300 1.000 41.16313 218 LYS B O 1
ATOM 4249 N N . LEU B 1 221 ? 37.52000 22.95600 57.22900 1.000 40.30048 219 LEU B N 1
ATOM 4250 C CA . LEU B 1 221 ? 38.97600 23.01200 57.12200 1.000 40.43719 219 LEU B CA 1
ATOM 4251 C C . LEU B 1 221 ? 39.40300 23.93100 55.98800 1.000 42.49718 219 LEU B C 1
ATOM 4252 O O . LEU B 1 221 ? 40.28300 24.78100 56.15900 1.000 44.50746 219 LEU B O 1
ATOM 4257 N N . ALA B 1 222 ? 38.78700 23.77400 54.81600 1.000 43.23511 220 ALA B N 1
ATOM 4258 C CA . ALA B 1 222 ? 39.15200 24.59900 53.67200 1.000 43.42394 220 ALA B CA 1
ATOM 4259 C C . ALA B 1 222 ? 38.88700 26.07300 53.94500 1.000 46.29107 220 ALA B C 1
ATOM 4260 O O . ALA B 1 222 ? 39.68000 26.93800 53.55300 1.000 47.02225 220 ALA B O 1
ATOM 4262 N N . LEU B 1 223 ? 37.78200 26.38200 54.62700 1.000 47.96994 221 LEU B N 1
ATOM 4263 C CA . LEU B 1 223 ? 37.42600 27.78000 54.83800 1.000 49.43954 221 LEU B CA 1
ATOM 4264 C C . LEU B 1 223 ? 38.30300 28.43600 55.90100 1.000 52.24647 221 LEU B C 1
ATOM 4265 O O . LEU B 1 223 ? 38.75200 29.57400 55.72100 1.000 53.92744 221 LEU B O 1
ATOM 4270 N N . ARG B 1 224 ? 38.56800 27.74100 57.01000 1.000 50.42714 222 ARG B N 1
ATOM 4271 C CA . ARG B 1 224 ? 39.07300 28.40200 58.20700 1.000 47.97440 222 ARG B CA 1
ATOM 4272 C C . ARG B 1 224 ? 40.48000 27.97300 58.61700 1.000 47.54846 222 ARG B C 1
ATOM 4273 O O . ARG B 1 224 ? 40.95700 28.39900 59.67400 1.000 48.63425 222 ARG B O 1
ATOM 4281 N N . THR B 1 225 ? 41.16400 27.16600 57.81800 1.000 47.19103 223 THR B N 1
ATOM 4282 C CA . THR B 1 225 ? 42.54100 26.81900 58.16500 1.000 46.82399 223 THR B CA 1
ATOM 4283 C C . THR B 1 225 ? 43.48500 27.91500 57.68300 1.000 50.09945 223 THR B C 1
ATOM 4284 O O . THR B 1 225 ? 43.40900 28.31900 56.51700 1.000 52.68721 223 THR B O 1
ATOM 4288 N N . PRO B 1 226 ? 44.36700 28.42600 58.54100 1.000 51.10799 224 PRO B N 1
ATOM 4289 C CA . PRO B 1 226 ? 45.39100 29.36500 58.06800 1.000 53.26517 224 PRO B CA 1
ATOM 4290 C C . PRO B 1 226 ? 46.22100 28.74500 56.95200 1.000 56.06206 224 PRO B C 1
ATOM 4291 O O . PRO B 1 226 ? 46.48100 27.54000 56.94500 1.000 58.71131 224 PRO B O 1
ATOM 4295 N N . ALA B 1 227 ? 46.63000 29.58700 55.99900 1.000 68.25385 225 ALA B N 1
ATOM 4296 C CA . ALA B 1 227 ? 47.30900 29.08800 54.80600 1.000 65.28290 225 ALA B CA 1
ATOM 4297 C C . ALA B 1 227 ? 48.59700 28.35200 55.15600 1.000 63.79345 225 ALA B C 1
ATOM 4298 O O . ALA B 1 227 ? 48.90300 27.30800 54.56700 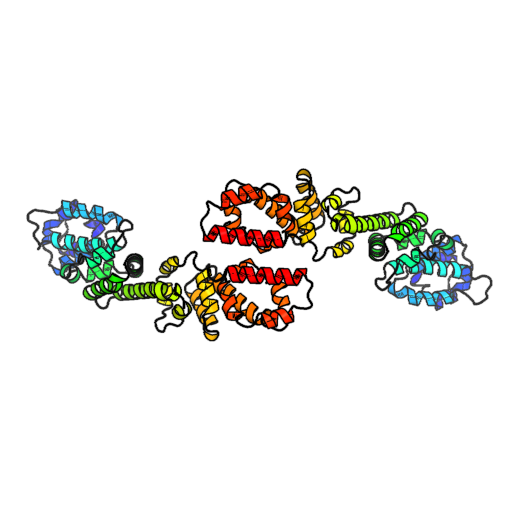1.000 60.82728 225 ALA B O 1
ATOM 4300 N N . GLU B 1 228 ? 49.36300 28.87300 56.11800 1.000 65.12785 226 GLU B N 1
ATOM 4301 C CA . GLU B 1 228 ? 50.62400 28.23900 56.48400 1.000 66.32984 226 GLU B CA 1
ATOM 4302 C C . GLU B 1 228 ? 50.42600 26.86200 57.10600 1.000 61.99975 226 GLU B C 1
ATOM 4303 O O . GLU B 1 228 ? 51.34900 26.04100 57.07300 1.000 63.33962 226 GLU B O 1
ATOM 4309 N N . ASN B 1 229 ? 49.24900 26.58700 57.66300 1.000 55.92236 227 ASN B N 1
ATOM 4310 C CA . ASN B 1 229 ? 48.95700 25.29500 58.26700 1.000 51.52628 227 ASN B CA 1
ATOM 4311 C C . ASN B 1 229 ? 48.30100 24.31600 57.30100 1.000 50.52286 227 ASN B C 1
ATOM 4312 O O . ASN B 1 229 ? 47.99000 23.19100 57.70400 1.000 50.40965 227 ASN B O 1
ATOM 4317 N N . ARG B 1 230 ? 48.08000 24.71500 56.04600 1.000 50.91202 228 ARG B N 1
ATOM 4318 C CA . ARG B 1 230 ? 47.39200 23.85300 55.08800 1.000 50.87703 228 ARG B CA 1
ATOM 4319 C C . ARG B 1 230 ? 48.17000 22.56100 54.84600 1.000 51.99314 228 ARG B C 1
ATOM 4320 O O . ARG B 1 230 ? 47.62300 21.45200 54.95500 1.000 51.55557 228 ARG B O 1
ATOM 4328 N N . THR B 1 231 ? 49.45500 22.69100 54.51000 1.000 55.79014 229 THR B N 1
ATOM 4329 C CA . THR B 1 231 ? 50.28600 21.51900 54.25600 1.000 57.91951 229 THR B CA 1
ATOM 4330 C C . THR B 1 231 ? 50.40500 20.64900 55.50000 1.000 53.80331 229 THR B C 1
ATOM 4331 O O . THR B 1 231 ? 50.36100 19.41600 55.41000 1.000 51.68888 229 THR B O 1
ATOM 4335 N N . ASP B 1 232 ? 50.55300 21.27400 56.67000 1.000 53.64529 230 ASP B N 1
ATOM 4336 C CA . ASP B 1 232 ? 50.65700 20.51400 57.91200 1.000 52.11265 230 ASP B CA 1
ATOM 4337 C C . ASP B 1 232 ? 49.39900 19.69100 58.15500 1.000 48.28811 230 ASP B C 1
ATOM 4338 O O . ASP B 1 232 ? 49.47500 18.50000 58.48700 1.000 49.28147 230 ASP B O 1
ATOM 4343 N N . VAL B 1 233 ? 48.22800 20.31200 57.98400 1.000 44.82831 231 VAL B N 1
ATOM 4344 C CA . VAL B 1 233 ? 46.96200 19.60500 58.16700 1.000 43.14585 231 VAL B CA 1
ATOM 4345 C C . VAL B 1 233 ? 46.86900 18.42300 57.21200 1.000 44.93289 231 VAL B C 1
ATOM 4346 O O . VAL B 1 233 ? 46.50800 17.30600 57.60900 1.000 45.94387 231 VAL B O 1
ATOM 4350 N N . VAL B 1 234 ? 47.19900 18.64800 55.93600 1.000 46.06260 232 VAL B N 1
ATOM 4351 C CA . VAL B 1 234 ? 47.05600 17.58100 54.94500 1.000 44.08421 232 VAL B CA 1
ATOM 4352 C C . VAL B 1 234 ? 48.00400 16.42400 55.25300 1.000 47.29687 232 VAL B C 1
ATOM 4353 O O . VAL B 1 234 ? 47.62000 15.24900 55.18300 1.000 46.89383 232 VAL B O 1
ATOM 4357 N N . MET B 1 235 ? 49.25900 16.73600 55.59500 1.000 50.40880 233 MET B N 1
ATOM 4358 C CA . MET B 1 235 ? 50.22200 15.67500 55.87800 1.000 54.13214 233 MET B CA 1
ATOM 4359 C C . MET B 1 235 ? 49.83800 14.89900 57.13200 1.000 51.19362 233 MET B C 1
ATOM 4360 O O . MET B 1 235 ? 49.99600 13.67200 57.18400 1.000 53.97977 233 MET B O 1
ATOM 4365 N N . LYS B 1 236 ? 49.29900 15.58600 58.14200 1.000 46.07363 234 LYS B N 1
ATOM 4366 C CA . LYS B 1 236 ? 48.82400 14.87400 59.32400 1.000 42.99629 234 LYS B CA 1
ATOM 4367 C C . LYS B 1 236 ? 47.65300 13.95800 58.98200 1.000 41.32040 234 LYS B C 1
ATOM 4368 O O . LYS B 1 236 ? 47.58400 12.82300 59.47100 1.000 40.23272 234 LYS B O 1
ATOM 4374 N N . ILE B 1 237 ? 46.73100 14.42500 58.13600 1.000 41.74153 235 ILE B N 1
ATOM 4375 C CA . ILE B 1 237 ? 45.63000 13.57100 57.69300 1.000 43.56799 235 ILE B CA 1
ATOM 4376 C C . ILE B 1 237 ? 46.17200 12.32600 57.00000 1.000 50.49336 235 ILE B C 1
ATOM 4377 O O . ILE B 1 237 ? 45.77300 11.19700 57.30900 1.000 52.95013 235 ILE B O 1
ATOM 4382 N N . LYS B 1 238 ? 47.09900 12.51800 56.05700 1.000 52.92727 236 LYS B N 1
ATOM 4383 C CA . LYS B 1 238 ? 47.69000 11.39100 55.34100 1.000 56.02231 236 LYS B CA 1
ATOM 4384 C C . LYS B 1 238 ? 48.49100 10.48100 56.26100 1.000 56.72330 236 LYS B C 1
ATOM 4385 O O . LYS B 1 238 ? 48.76600 9.33200 55.89700 1.000 59.81144 236 LYS B O 1
ATOM 4391 N N . GLY B 1 239 ? 48.88400 10.97400 57.43700 1.000 53.08653 237 GLY B N 1
ATOM 4392 C CA . GLY B 1 239 ? 49.59200 10.14200 58.39600 1.000 51.88892 237 GLY B CA 1
ATOM 4393 C C . GLY B 1 239 ? 48.77600 8.99700 58.96900 1.000 50.88107 237 GLY B C 1
ATOM 4394 O O . GLY B 1 239 ? 49.35700 8.00400 59.42200 1.000 53.83383 237 GLY B O 1
ATOM 4395 N N . PHE B 1 240 ? 47.44600 9.11000 58.97800 1.000 48.66130 238 PHE B N 1
ATOM 4396 C CA . PHE B 1 240 ? 46.62400 8.01900 59.49800 1.000 50.00383 238 PHE B CA 1
ATOM 4397 C C . PHE B 1 240 ? 45.38500 7.70400 58.67000 1.000 50.57463 238 PHE B C 1
ATOM 4398 O O . PHE B 1 240 ? 44.69700 6.73100 58.99200 1.000 51.54499 238 PHE B O 1
ATOM 4406 N N . CYS B 1 241 ? 45.08000 8.46000 57.62000 1.000 51.62536 239 CYS B N 1
ATOM 4407 C CA . CYS B 1 241 ? 43.94100 8.17800 56.75700 1.000 53.92519 239 CYS B CA 1
ATOM 4408 C C . CYS B 1 241 ? 44.44400 7.69900 55.40600 1.000 55.40719 239 CYS B C 1
ATOM 4409 O O . CYS B 1 241 ? 45.29100 8.35300 54.78800 1.000 55.53048 239 CYS B O 1
ATOM 4412 N N . ALA B 1 242 ? 43.91900 6.56400 54.95200 1.000 57.44975 240 ALA B N 1
ATOM 4413 C CA . ALA B 1 242 ? 44.32000 6.01000 53.66900 1.000 58.37386 240 ALA B CA 1
ATOM 4414 C C . ALA B 1 242 ? 44.05100 7.00700 52.54400 1.000 59.94960 240 ALA B C 1
ATOM 4415 O O . ALA B 1 242 ? 43.28500 7.96600 52.69100 1.000 55.52989 240 ALA B O 1
ATOM 4417 N N . GLU B 1 243 ? 44.70300 6.77000 51.40400 1.000 66.23378 241 GLU B N 1
ATOM 4418 C CA . GLU B 1 243 ? 44.50300 7.63500 50.24700 1.000 67.70460 241 GLU B CA 1
ATOM 4419 C C . GLU B 1 243 ? 43.06200 7.58000 49.75700 1.000 65.35089 241 GLU B C 1
ATOM 4420 O O . GLU B 1 243 ? 42.55400 8.56600 49.21200 1.000 62.86585 241 GLU B O 1
ATOM 4426 N N . ASP B 1 244 ? 42.38800 6.44900 49.95800 1.000 67.47479 242 ASP B N 1
ATOM 4427 C CA . ASP B 1 244 ? 41.01600 6.24700 49.51300 1.000 69.55380 242 ASP B CA 1
ATOM 4428 C C . ASP B 1 244 ? 39.98800 6.47300 50.61800 1.000 64.10513 242 ASP B C 1
ATOM 4429 O O . ASP B 1 244 ? 38.81100 6.14800 50.42600 1.000 62.77770 242 ASP B O 1
ATOM 4434 N N . SER B 1 245 ? 40.39700 7.01000 51.76700 1.000 60.00858 243 SER B N 1
ATOM 4435 C CA . SER B 1 245 ? 39.44500 7.28800 52.83200 1.000 55.30187 243 SER B CA 1
ATOM 4436 C C . SER B 1 245 ? 38.63900 8.54200 52.50700 1.000 54.98172 243 SER B C 1
ATOM 4437 O O . SER B 1 245 ? 39.02800 9.36800 51.67700 1.000 54.73944 243 SER B O 1
ATOM 4440 N N . GLU B 1 246 ? 37.49600 8.68000 53.18200 1.000 55.83480 244 GLU B N 1
ATOM 4441 C CA . GLU B 1 246 ? 36.59400 9.78400 52.87300 1.000 55.58835 244 GLU B CA 1
ATOM 4442 C C . GLU B 1 246 ? 37.18500 11.12400 53.29100 1.000 53.76945 244 GLU B C 1
ATOM 4443 O O . GLU B 1 246 ? 37.06300 12.11600 52.56000 1.000 54.63890 244 GLU B O 1
ATOM 4449 N N . LEU B 1 247 ? 37.84100 11.17100 54.45400 1.000 51.48120 245 LEU B N 1
ATOM 4450 C CA . LEU B 1 247 ? 38.35700 12.43900 54.95700 1.000 45.49506 245 LEU B CA 1
ATOM 4451 C C . LEU B 1 247 ? 39.43500 13.00800 54.04100 1.000 44.43796 245 LEU B C 1
ATOM 4452 O O . LEU B 1 247 ? 39.39000 14.19200 53.69200 1.000 44.63500 245 LEU B O 1
ATOM 4457 N N . ALA B 1 248 ? 40.40800 12.18500 53.63800 1.000 43.20234 246 ALA B N 1
ATOM 4458 C CA . ALA B 1 248 ? 41.47000 12.67400 52.76100 1.000 43.78451 246 ALA B CA 1
ATOM 4459 C C . ALA B 1 248 ? 40.91300 13.16500 51.42700 1.000 47.92325 246 ALA B C 1
ATOM 4460 O O . ALA B 1 248 ? 41.25800 14.26600 50.96700 1.000 50.79734 246 ALA B O 1
ATOM 4462 N N . ILE B 1 249 ? 40.05200 12.36100 50.79800 1.000 48.52060 247 ILE B N 1
ATOM 4463 C CA . ILE B 1 249 ? 39.44800 12.74500 49.52500 1.000 51.32872 247 ILE B CA 1
ATOM 4464 C C . ILE B 1 249 ? 38.73800 14.08600 49.65500 1.000 51.64048 247 ILE B C 1
ATOM 4465 O O . ILE B 1 249 ? 38.99500 15.02200 48.88600 1.000 52.74243 247 ILE B O 1
ATOM 4470 N N . LYS B 1 250 ? 37.83400 14.20000 50.63400 1.000 50.49195 248 LYS B N 1
ATOM 4471 C CA . LYS B 1 250 ? 37.01900 15.40600 50.74100 1.000 50.62000 248 LYS B CA 1
ATOM 4472 C C . LYS B 1 250 ? 37.86100 16.62400 51.11100 1.000 51.35142 248 LYS B C 1
ATOM 4473 O O . LYS B 1 250 ? 37.59500 17.73200 50.63100 1.000 53.19690 248 LYS B O 1
ATOM 4479 N N . VAL B 1 251 ? 38.88800 16.44500 51.94800 1.000 48.68742 249 VAL B N 1
ATOM 4480 C CA . VAL B 1 251 ? 39.72200 17.57700 52.34600 1.000 46.35483 249 VAL B CA 1
ATOM 4481 C C . VAL B 1 251 ? 40.50000 18.11300 51.15100 1.000 50.32046 249 VAL B C 1
ATOM 4482 O O . VAL B 1 251 ? 40.53300 19.32800 50.90000 1.000 51.54592 249 VAL B O 1
ATOM 4486 N N . GLN B 1 252 ? 41.14500 17.21600 50.39600 1.000 53.20802 250 GLN B N 1
ATOM 4487 C CA . GLN B 1 252 ? 41.87200 17.66500 49.21200 1.000 56.99904 250 GLN B CA 1
ATOM 4488 C C . GLN B 1 252 ? 40.92600 18.28500 48.18700 1.000 54.78429 250 GLN B C 1
ATOM 4489 O O . GLN B 1 252 ? 41.25700 19.30400 47.56300 1.000 55.22507 250 GLN B O 1
ATOM 4495 N N . SER B 1 253 ? 39.72800 17.71200 48.03400 1.000 51.28151 251 SER B N 1
ATOM 4496 C CA . SER B 1 253 ? 38.74100 18.26700 47.11300 1.000 49.19817 251 SER B CA 1
ATOM 4497 C C . SER B 1 253 ? 38.34100 19.68700 47.50600 1.000 49.12837 251 SER B C 1
ATOM 4498 O O . SER B 1 253 ? 38.27500 20.58100 46.65200 1.000 51.14130 251 SER B O 1
ATOM 4501 N N . ALA B 1 254 ? 38.08000 19.91800 48.79500 1.000 47.36072 252 ALA B N 1
ATOM 4502 C CA . ALA B 1 254 ? 37.6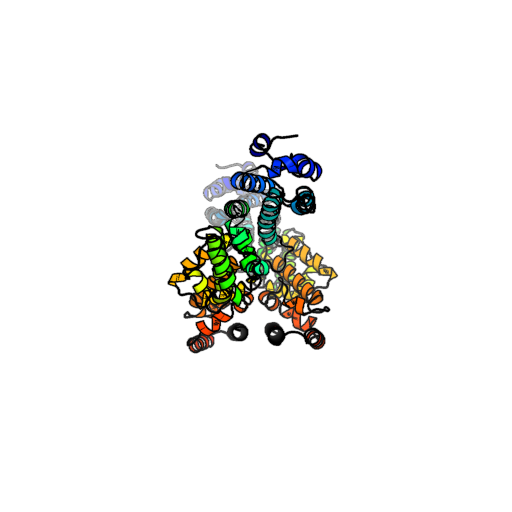3600 21.23600 49.23800 1.000 46.00397 252 ALA B CA 1
ATOM 4503 C C . ALA B 1 254 ? 38.75100 22.26900 49.13000 1.000 47.52827 252 ALA B C 1
ATOM 4504 O O . ALA B 1 254 ? 38.50100 23.42100 48.74700 1.000 50.94525 252 ALA B O 1
ATOM 4506 N N . PHE B 1 255 ? 39.98900 21.88600 49.46500 1.000 45.37466 253 PHE B N 1
ATOM 4507 C CA . PHE B 1 255 ? 41.10800 22.80800 49.27300 1.000 45.12512 253 PHE B CA 1
ATOM 4508 C C . PHE B 1 255 ? 41.27000 23.17900 47.80300 1.000 47.20690 253 PHE B C 1
ATOM 4509 O O . PHE B 1 255 ? 41.49100 24.35200 47.46700 1.000 48.92460 253 PHE B O 1
ATOM 4517 N N . ALA B 1 256 ? 41.15600 22.19100 46.90800 1.000 47.00591 254 ALA B N 1
ATOM 4518 C CA . ALA B 1 256 ? 41.26200 22.47900 45.48200 1.000 48.32222 254 ALA B CA 1
ATOM 4519 C C . ALA B 1 256 ? 40.14300 23.40400 45.02400 1.000 47.77081 254 ALA B C 1
ATOM 4520 O O . ALA B 1 256 ? 40.36800 24.30800 44.20900 1.000 48.73445 254 ALA B O 1
ATOM 4522 N N . LEU B 1 257 ? 38.92900 23.19900 45.54100 1.000 46.10199 255 LEU B N 1
ATOM 4523 C CA . LEU B 1 257 ? 37.81900 24.06600 45.15700 1.000 47.25393 255 LEU B CA 1
ATOM 4524 C C . LEU B 1 257 ? 38.05100 25.49600 45.62500 1.000 48.44372 255 LEU B C 1
ATOM 4525 O O . LEU B 1 257 ? 37.73800 26.45000 44.90300 1.000 47.09860 255 LEU B O 1
ATOM 4530 N N . ARG B 1 258 ? 38.59100 25.66800 46.83600 1.000 48.31858 256 ARG B N 1
ATOM 4531 C CA . ARG B 1 258 ? 38.90100 27.01500 47.30700 1.000 48.58180 256 ARG B CA 1
ATOM 4532 C C . ARG B 1 258 ? 39.96300 27.67000 46.43200 1.000 52.25238 256 ARG B C 1
ATOM 4533 O O . ARG B 1 258 ? 39.86400 28.86300 46.10900 1.000 55.62827 256 ARG B O 1
ATOM 4541 N N . ARG B 1 259 ? 40.98900 26.90600 46.04000 1.000 52.99250 257 ARG B N 1
ATOM 4542 C CA . ARG B 1 259 ? 41.98400 27.43400 45.10900 1.000 56.86173 257 ARG B CA 1
ATOM 4543 C C . ARG B 1 259 ? 41.33800 27.87400 43.80100 1.000 61.34349 257 ARG B C 1
ATOM 4544 O O . ARG B 1 259 ? 41.67100 28.93600 43.26100 1.000 62.73661 257 ARG B O 1
ATOM 4552 N N . ASP B 1 260 ? 40.41300 27.06600 43.27800 1.000 64.25526 258 ASP B N 1
ATOM 4553 C CA . ASP B 1 260 ? 39.73900 27.40900 42.02800 1.000 69.34198 258 ASP B CA 1
ATOM 4554 C C . ASP B 1 260 ? 38.91200 28.68300 42.17900 1.000 66.46511 258 ASP B C 1
ATOM 4555 O O . ASP B 1 260 ? 38.93000 29.55500 41.30000 1.000 67.59064 258 ASP B O 1
ATOM 4560 N N . ILE B 1 261 ? 38.18200 28.80300 43.29200 1.000 62.84160 259 ILE B N 1
ATOM 4561 C CA . ILE B 1 261 ? 37.41600 30.01600 43.57700 1.000 62.43216 259 ILE B CA 1
ATOM 4562 C C . ILE B 1 261 ? 38.32900 31.23400 43.56700 1.000 66.86483 259 ILE B C 1
ATOM 4563 O O . ILE B 1 261 ? 38.05600 32.23700 42.89700 1.000 69.46297 259 ILE B O 1
ATOM 4568 N N . GLU B 1 262 ? 39.43300 31.16400 44.31400 1.000 68.92691 260 GLU B N 1
ATOM 4569 C CA . GLU B 1 262 ? 40.29500 32.33100 44.45400 1.000 75.06305 260 GLU B CA 1
ATOM 4570 C C . GLU B 1 262 ? 41.02200 32.66400 43.15500 1.000 79.77513 260 GLU B C 1
ATOM 4571 O O . GLU B 1 262 ? 41.30600 33.83900 42.89300 1.000 84.76501 260 GLU B O 1
ATOM 4577 N N . ARG B 1 263 ? 41.31600 31.66200 42.32400 1.000 78.68028 261 ARG B N 1
ATOM 4578 C CA . ARG B 1 263 ? 42.05300 31.92700 41.09300 1.000 80.78908 261 ARG B CA 1
ATOM 4579 C C . ARG B 1 263 ? 41.14400 32.46300 39.99400 1.000 81.61831 261 ARG B C 1
ATOM 4580 O O . ARG B 1 263 ? 41.46800 33.46700 39.35000 1.000 84.93996 261 ARG B O 1
ATOM 4588 N N . ASN B 1 264 ? 40.00400 31.81300 39.76200 1.000 80.06858 262 ASN B N 1
ATOM 4589 C CA . ASN B 1 264 ? 39.16400 32.11700 38.60700 1.000 82.65874 262 ASN B CA 1
ATOM 4590 C C . ASN B 1 264 ? 37.91500 32.91800 38.93700 1.000 82.76157 262 ASN B C 1
ATOM 4591 O O . ASN B 1 264 ? 37.54600 33.81100 38.17000 1.000 87.04884 262 ASN B O 1
ATOM 4596 N N . LEU B 1 265 ? 37.24500 32.62700 40.05400 1.000 78.97778 263 LEU B N 1
ATOM 4597 C CA . LEU B 1 265 ? 36.01500 33.34500 40.37700 1.000 80.38145 263 LEU B CA 1
ATOM 4598 C C . LEU B 1 265 ? 36.30200 34.76000 40.86400 1.000 85.07114 263 LEU B C 1
ATOM 4599 O O . LEU B 1 265 ? 35.47600 35.65900 40.66700 1.000 89.15017 263 LEU B O 1
ATOM 4604 N N . LEU B 1 266 ? 37.46100 34.98300 41.48300 1.000 85.55792 264 LEU B N 1
ATOM 4605 C CA . LEU B 1 266 ? 37.81000 36.27700 42.05500 1.000 89.47576 264 LEU B CA 1
ATOM 4606 C C . LEU B 1 266 ? 38.73100 37.09900 41.15800 1.000 95.77648 264 LEU B C 1
ATOM 4607 O O . LEU B 1 266 ? 39.18700 38.17000 41.57100 1.000 99.92457 264 LEU B O 1
ATOM 4612 N N . GLY B 1 267 ? 39.00700 36.63100 39.94500 1.000 96.84534 265 GLY B N 1
ATOM 4613 C CA . GLY B 1 267 ? 39.88700 37.32200 39.02600 1.000 101.16093 265 GLY B CA 1
ATOM 4614 C C . GLY B 1 267 ? 39.17000 38.37700 38.21000 1.000 106.81933 265 GLY B C 1
ATOM 4615 O O . GLY B 1 267 ? 38.09300 38.86000 38.56900 1.000 107.47413 265 GLY B O 1
ATOM 4616 N N . ASP B 1 268 ? 39.78900 38.73500 37.08200 1.000 111.33274 266 ASP B N 1
ATOM 4617 C CA . ASP B 1 268 ? 39.22600 39.76700 36.21600 1.000 117.17560 266 ASP B CA 1
ATOM 4618 C C . ASP B 1 268 ? 37.95600 39.29200 35.52100 1.000 116.37358 266 ASP B C 1
ATOM 4619 O O . ASP B 1 268 ? 37.07300 40.10900 35.22400 1.000 118.28832 266 ASP B O 1
ATOM 4624 N N . ASN B 1 269 ? 37.84600 37.99500 35.25800 1.000 113.49864 267 ASN B N 1
ATOM 4625 C CA . ASN B 1 269 ? 36.74800 37.44100 34.46400 1.000 113.17538 267 ASN B CA 1
ATOM 4626 C C . ASN B 1 269 ? 36.25200 36.15700 35.12100 1.000 103.29701 267 ASN B C 1
ATOM 4627 O O . ASN B 1 269 ? 36.89200 35.10000 35.00000 1.000 99.82402 267 ASN B O 1
ATOM 4632 N N . PRO B 1 270 ? 35.11300 36.20800 35.82000 1.000 99.03457 268 PRO B N 1
ATOM 4633 C CA . PRO B 1 270 ? 34.64800 35.02200 36.55600 1.000 91.83195 268 PRO B CA 1
ATOM 4634 C C . PRO B 1 270 ? 34.05400 33.92900 35.68500 1.000 89.35210 268 PRO B C 1
ATOM 4635 O O . PRO B 1 270 ? 33.91500 32.79600 36.16800 1.000 85.45372 268 PRO B O 1
ATOM 4639 N N . GLU B 1 271 ? 33.70300 34.21800 34.42800 1.000 93.35119 269 GLU B N 1
ATOM 4640 C CA . GLU B 1 271 ? 33.00900 33.22500 33.61400 1.000 93.89246 269 GLU B CA 1
ATOM 4641 C C . GLU B 1 271 ? 33.86100 31.98900 33.35000 1.000 92.35738 269 GLU B C 1
ATOM 4642 O O . GLU B 1 271 ? 33.31600 30.94600 32.97400 1.000 90.88063 269 GLU B O 1
ATOM 4648 N N . GLN B 1 272 ? 35.18000 32.07900 33.54500 1.000 93.91960 270 GLN B N 1
ATOM 4649 C CA . GLN B 1 272 ? 36.02800 30.90100 33.39300 1.000 94.54318 270 GLN B CA 1
ATOM 4650 C C . GLN B 1 272 ? 35.75400 29.86700 34.47700 1.000 90.00966 270 GLN B C 1
ATOM 4651 O O . GLN B 1 272 ? 35.90700 28.66400 34.23500 1.000 89.32250 270 GLN B O 1
ATOM 4657 N N . PHE B 1 273 ? 35.35500 30.30900 35.67200 1.000 86.62558 271 PHE B N 1
ATOM 4658 C CA . PHE B 1 273 ? 35.06300 29.36100 36.74100 1.000 82.54947 271 PHE B CA 1
ATOM 4659 C C . PHE B 1 273 ? 33.88400 28.46400 36.38500 1.000 81.71118 271 PHE B C 1
ATOM 4660 O O . PHE B 1 273 ? 33.81100 27.32100 36.85000 1.000 79.60911 271 PHE B O 1
ATOM 4668 N N . PHE B 1 274 ? 32.96700 28.95400 35.55000 1.000 83.36828 272 PHE B N 1
ATOM 4669 C CA . PHE B 1 274 ? 31.76200 28.21700 35.19200 1.000 82.26865 272 PHE B CA 1
ATOM 4670 C C . PHE B 1 274 ? 31.88100 27.46500 33.87500 1.000 84.66030 272 PHE B C 1
ATOM 4671 O O . PHE B 1 274 ? 31.22900 26.42800 33.70800 1.000 81.87614 272 PHE B O 1
ATOM 4679 N N . SER B 1 275 ? 32.69300 27.95400 32.94100 1.000 90.38478 273 SER B N 1
ATOM 4680 C CA . SER B 1 275 ? 32.88400 27.29200 31.65700 1.000 95.83096 273 SER B CA 1
ATOM 4681 C C . SER B 1 275 ? 34.02800 26.28800 31.67000 1.000 97.90649 273 SER B C 1
ATOM 4682 O O . SER B 1 275 ? 34.24600 25.60800 30.66200 1.000 102.71502 273 SER B O 1
ATOM 4685 N N . SER B 1 276 ? 34.76200 26.18000 32.77500 1.000 93.56771 274 SER B N 1
ATOM 4686 C CA . SER B 1 276 ? 35.90700 25.28700 32.83100 1.000 92.26743 274 SER B CA 1
ATOM 4687 C C . SER B 1 276 ? 35.46000 23.82900 32.81900 1.000 91.63754 274 SER B C 1
ATOM 4688 O O . SER B 1 276 ? 34.31400 23.49500 33.13400 1.000 89.31946 274 SER B O 1
ATOM 4691 N N . ARG B 1 277 ? 36.39100 22.95400 32.44100 1.000 95.07988 275 ARG B N 1
ATOM 4692 C CA . ARG B 1 277 ? 36.16500 21.51500 32.47400 1.000 95.87607 275 ARG B CA 1
ATOM 4693 C C . ARG B 1 277 ? 36.23500 20.94200 33.88300 1.000 90.40730 275 ARG B C 1
ATOM 4694 O O . ARG B 1 277 ? 36.01500 19.73800 34.05800 1.000 89.27320 275 ARG B O 1
ATOM 4696 N N . ASP B 1 278 ? 36.53500 21.76900 34.88400 1.000 87.71913 276 ASP B N 1
ATOM 4697 C CA . ASP B 1 278 ? 36.57700 21.34800 36.27800 1.000 84.04042 276 ASP B CA 1
ATOM 4698 C C . ASP B 1 278 ? 35.37000 21.82400 37.07700 1.000 76.87382 276 ASP B C 1
ATOM 4699 O O . ASP B 1 278 ? 35.31300 21.58600 38.28900 1.000 71.49755 276 ASP B O 1
ATOM 4704 N N . PHE B 1 279 ? 34.41200 22.49000 36.43500 1.000 74.53812 277 PHE B N 1
ATOM 4705 C CA . PHE B 1 279 ? 33.25300 23.00700 37.14500 1.000 68.08250 277 PHE B CA 1
ATOM 4706 C C . PHE B 1 279 ? 32.25300 21.89500 37.43500 1.000 64.54200 277 PHE B C 1
ATOM 4707 O O . PHE B 1 279 ? 32.08500 20.95400 36.65400 1.000 65.36864 277 PHE B O 1
ATOM 4715 N N . SER B 1 280 ? 31.57700 22.02700 38.57300 1.000 60.58418 278 SER B N 1
ATOM 4716 C CA . SER B 1 280 ? 30.61100 21.03300 39.03100 1.000 56.36780 278 SER B CA 1
ATOM 4717 C C . SER B 1 280 ? 29.69200 21.70200 40.03900 1.000 55.46449 278 SER B C 1
ATOM 4718 O O . SER B 1 280 ? 30.16000 22.15900 41.08700 1.000 54.64584 278 SER B O 1
ATOM 4721 N N . VAL B 1 281 ? 28.39600 21.77600 39.72200 1.000 55.20173 279 VAL B N 1
ATOM 4722 C CA . VAL B 1 281 ? 27.43600 22.32900 40.67500 1.000 54.12976 279 VAL B CA 1
ATOM 4723 C C . VAL B 1 281 ? 27.38000 21.46300 41.92500 1.000 53.84135 279 VAL B C 1
ATOM 4724 O O . VAL B 1 281 ? 27.24600 21.97100 43.04500 1.000 55.01931 279 VAL B O 1
ATOM 4728 N N . ASP B 1 282 ? 27.48100 20.14300 41.75300 1.000 53.08230 280 ASP B N 1
ATOM 4729 C CA . ASP B 1 282 ? 27.51300 19.23500 42.89500 1.000 51.86492 280 ASP B CA 1
ATOM 4730 C C . ASP B 1 282 ? 28.66300 19.57900 43.83300 1.000 50.65350 280 ASP B C 1
ATOM 4731 O O . ASP B 1 282 ? 28.49200 19.62900 45.05800 1.000 48.86792 280 ASP B O 1
ATOM 4736 N N . LEU B 1 283 ? 29.84800 19.82400 43.27000 1.000 50.91540 281 LEU B N 1
ATOM 4737 C CA . LEU B 1 283 ? 31.00700 20.14600 44.09500 1.000 49.71635 281 LEU B CA 1
ATOM 4738 C C . LEU B 1 283 ? 30.81400 21.46700 44.82600 1.000 51.39817 281 LEU B C 1
ATOM 4739 O O . LEU B 1 283 ? 31.24900 21.61900 45.97300 1.000 50.52418 281 LEU B O 1
ATOM 4744 N N . CYS B 1 284 ? 30.15700 22.43400 44.18000 1.000 53.13825 282 CYS B N 1
ATOM 4745 C CA . CYS B 1 284 ? 29.91100 23.71800 44.82800 1.000 52.22547 282 CYS B CA 1
ATOM 4746 C C . CYS B 1 284 ? 28.90600 23.58000 45.96200 1.000 51.41596 282 CYS B C 1
ATOM 4747 O O . CYS B 1 284 ? 29.07600 24.18900 47.02300 1.000 51.36788 282 CYS B O 1
ATOM 4750 N N . LEU B 1 285 ? 27.85300 22.78300 45.76000 1.000 51.29703 283 LEU B N 1
ATOM 4751 C CA . LEU B 1 285 ? 26.86900 22.57700 46.81800 1.000 51.17790 283 LEU B CA 1
ATOM 4752 C C . LEU B 1 285 ? 27.47000 21.81400 47.99300 1.000 50.71782 283 LEU B C 1
ATOM 4753 O O . LEU B 1 285 ? 27.18000 22.12200 49.15700 1.000 50.40122 283 LEU B O 1
ATOM 4758 N N . GLU B 1 286 ? 28.31900 20.82200 47.70800 1.000 50.28960 284 GLU B N 1
ATOM 4759 C CA . GLU B 1 286 ? 28.92400 20.02600 48.77200 1.000 46.06904 284 GLU B CA 1
ATOM 4760 C C . GLU B 1 286 ? 29.76000 20.88600 49.71100 1.000 44.66797 284 GLU B C 1
ATOM 4761 O O . GLU B 1 286 ? 29.81500 20.62100 50.91600 1.000 49.06810 284 GLU B O 1
ATOM 4767 N N . PHE B 1 287 ? 30.40100 21.92100 49.18600 1.000 41.66165 285 PHE B N 1
ATOM 4768 C CA . PHE B 1 287 ? 31.25200 22.80900 49.96100 1.000 39.31398 285 PHE B CA 1
ATOM 4769 C C . PHE B 1 287 ? 30.74200 24.24100 49.88300 1.000 41.27258 285 PHE B C 1
ATOM 4770 O O . PHE B 1 287 ? 31.51500 25.19000 49.73300 1.000 42.42936 285 PHE B O 1
ATOM 4778 N N . ALA B 1 288 ? 29.42000 24.40600 49.98700 1.000 41.69874 286 ALA B N 1
ATOM 4779 C CA . ALA B 1 288 ? 28.80100 25.71500 49.79600 1.000 44.20135 286 ALA B CA 1
ATOM 4780 C C . ALA B 1 288 ? 29.28100 26.73300 50.82200 1.000 46.95483 286 ALA B C 1
ATOM 4781 O O . ALA B 1 288 ? 29.31100 27.93600 50.53500 1.000 49.89555 286 ALA B O 1
ATOM 4783 N N . ILE B 1 289 ? 29.67900 26.27300 52.01000 1.000 46.70039 287 ILE B N 1
ATOM 4784 C CA . ILE B 1 289 ? 30.07100 27.14700 53.11200 1.000 48.81277 287 ILE B CA 1
ATOM 4785 C C . ILE B 1 289 ? 31.25400 28.01900 52.70800 1.000 51.46272 287 ILE B C 1
ATOM 4786 O O . ILE B 1 289 ? 31.53100 29.04500 53.34200 1.000 54.55320 287 ILE B O 1
ATOM 4791 N N . LEU B 1 290 ? 31.95900 27.61800 51.64700 1.000 50.09588 288 LEU B N 1
ATOM 4792 C CA . LEU B 1 290 ? 33.11000 28.38000 51.18000 1.000 50.41982 288 LEU B CA 1
ATOM 4793 C C . LEU B 1 290 ? 32.70000 29.70100 50.54500 1.000 54.48575 288 LEU B C 1
ATOM 4794 O O . LEU B 1 290 ? 33.43400 30.69000 50.65100 1.000 53.51740 288 LEU B O 1
ATOM 4799 N N . PHE B 1 291 ? 31.53200 29.74700 49.89400 1.000 58.11079 289 PHE B N 1
ATOM 4800 C CA . PHE B 1 291 ? 31.27500 30.84300 48.96000 1.000 62.70077 289 PHE B CA 1
ATOM 4801 C C . PHE B 1 291 ? 30.96700 32.17000 49.64700 1.000 69.04076 289 PHE B C 1
ATOM 4802 O O . PHE B 1 291 ? 31.58300 33.18400 49.27300 1.000 73.05618 289 PHE B O 1
ATOM 4810 N N . PRO B 1 292 ? 30.04700 32.25700 50.63700 1.000 69.94870 290 PRO B N 1
ATOM 4811 C CA . PRO B 1 292 ? 29.76900 33.57100 51.24200 1.000 73.66059 290 PRO B CA 1
ATOM 4812 C C . PRO B 1 292 ? 31.00500 34.25400 51.81200 1.000 77.66745 290 PRO B C 1
ATOM 4813 O O . PRO B 1 292 ? 31.34900 35.36700 51.39900 1.000 81.31612 290 PRO B O 1
ATOM 4817 N N . GLU B 1 293 ? 31.69400 33.58300 52.74100 1.000 77.91686 291 GLU B N 1
ATOM 4818 C CA . GLU B 1 293 ? 32.82400 34.20700 53.42400 1.000 81.04440 291 GLU B CA 1
ATOM 4819 C C . GLU B 1 293 ? 33.95000 34.56000 52.45900 1.000 80.07675 291 GLU B C 1
ATOM 4820 O O . GLU B 1 293 ? 34.71300 35.49700 52.71800 1.000 84.68514 291 GLU B O 1
ATOM 4826 N N . LEU B 1 294 ? 34.07400 33.83300 51.34900 1.000 74.54977 292 LEU B N 1
ATOM 4827 C CA . LEU B 1 294 ? 35.10700 34.12400 50.36400 1.000 72.61592 292 LEU B CA 1
ATOM 4828 C C . LEU B 1 294 ? 34.68600 35.17200 49.34300 1.000 78.09538 292 LEU B C 1
ATOM 4829 O O . LEU B 1 294 ? 35.52700 35.61200 48.55100 1.000 80.90714 292 LEU B O 1
ATOM 4834 N N . LEU B 1 295 ? 33.41800 35.58100 49.33100 1.000 79.97712 293 LEU B N 1
ATOM 4835 C CA . LEU B 1 295 ? 32.95000 36.59700 48.39800 1.000 83.16567 293 LEU B CA 1
ATOM 4836 C C . LEU B 1 295 ? 32.57800 37.90200 49.08400 1.000 88.30708 293 LEU B C 1
ATOM 4837 O O . LEU B 1 295 ? 32.17100 38.84900 48.40300 1.000 93.79021 293 LEU B O 1
ATOM 4842 N N . LYS B 1 296 ? 32.70500 37.97200 50.40700 1.000 86.49951 294 LYS B N 1
ATOM 4843 C CA . LYS B 1 296 ? 32.40700 39.18400 51.16000 1.000 88.23764 294 LYS B CA 1
ATOM 4844 C C . LYS B 1 296 ? 33.20700 40.35900 50.61900 1.000 90.64766 294 LYS B C 1
ATOM 4845 O O . LYS B 1 296 ? 34.44000 40.36100 50.67300 1.000 89.01524 294 LYS B O 1
ATOM 4851 N N . GLY B 1 297 ? 32.50100 41.35200 50.08200 1.000 96.19713 295 GLY B N 1
ATOM 4852 C CA . GLY B 1 297 ? 33.13200 42.51300 49.49200 1.000 102.97724 295 GLY B CA 1
ATOM 4853 C C . GLY B 1 297 ? 33.45600 42.39700 48.01800 1.000 105.45121 295 GLY B C 1
ATOM 4854 O O . GLY B 1 297 ? 33.90400 43.38500 47.42100 1.000 109.38632 295 GLY B O 1
ATOM 4855 N N . HIS B 1 298 ? 33.24400 41.22800 47.40900 1.000 104.33024 296 HIS B N 1
ATOM 4856 C CA . HIS B 1 298 ? 33.53700 41.01600 45.99800 1.000 107.43703 296 HIS B CA 1
ATOM 4857 C C . HIS B 1 298 ? 32.29700 40.88800 45.12700 1.000 110.51557 296 HIS B C 1
ATOM 4858 O O . HIS B 1 298 ? 32.43000 40.85400 43.89800 1.000 111.93666 296 HIS B O 1
ATOM 4865 N N . GLU B 1 299 ? 31.10200 40.80900 45.72000 1.000 111.86511 297 GLU B N 1
ATOM 4866 C CA . GLU B 1 299 ? 29.89700 40.59100 44.92500 1.000 112.78514 297 GLU B CA 1
ATOM 4867 C C . GLU B 1 299 ? 29.61100 41.76300 43.99600 1.000 115.66565 297 GLU B C 1
ATOM 4868 O O . GLU B 1 299 ? 29.05900 41.56900 42.90600 1.000 116.64310 297 GLU B O 1
ATOM 4874 N N . GLN B 1 300 ? 29.99200 42.97900 44.39500 1.000 116.73235 298 GLN B N 1
ATOM 4875 C CA . GLN B 1 300 ? 29.78600 44.14100 43.53600 1.000 120.30558 298 GLN B CA 1
ATOM 4876 C C . GLN B 1 300 ? 30.59600 44.02100 42.24900 1.000 119.69797 298 GLN B C 1
ATOM 4877 O O . GLN B 1 300 ? 30.05600 44.16400 41.14700 1.000 121.81706 298 GLN B O 1
ATOM 4879 N N . ALA B 1 301 ? 31.90000 43.75200 42.37200 1.000 118.14098 299 ALA B N 1
ATOM 4880 C CA . ALA B 1 301 ? 32.75000 43.64300 41.18900 1.000 119.75647 299 ALA B CA 1
ATOM 4881 C C . ALA B 1 301 ? 32.36800 42.43900 40.33700 1.000 116.73753 299 ALA B C 1
ATOM 4882 O O . ALA B 1 301 ? 32.43400 42.49900 39.10300 1.000 117.60060 299 ALA B O 1
ATOM 4884 N N . ILE B 1 302 ? 31.96700 41.33700 40.97700 1.000 113.43787 300 ILE B N 1
ATOM 4885 C CA . ILE B 1 302 ? 31.52800 40.16300 40.22700 1.000 111.89108 300 ILE B CA 1
ATOM 4886 C C . ILE B 1 302 ? 30.27900 40.48800 39.41700 1.000 117.36757 300 ILE B C 1
ATOM 4887 O O . ILE B 1 302 ? 30.17700 40.13300 38.23600 1.000 120.49280 300 ILE B O 1
ATOM 4889 N N . GLY B 1 303 ? 29.31500 41.17700 40.03300 1.000 118.29495 301 GLY B N 1
ATOM 4890 C CA . GLY B 1 303 ? 28.11900 41.56600 39.30300 1.000 119.84981 301 GLY B CA 1
ATOM 4891 C C . GLY B 1 303 ? 28.41000 42.55000 38.18700 1.000 123.32825 301 GLY B C 1
ATOM 4892 O O . GLY B 1 303 ? 27.78000 42.50300 37.12700 1.000 128.09964 301 GLY B O 1
ATOM 4893 N N . GLU B 1 304 ? 29.36500 43.45700 38.40900 1.000 124.28892 302 GLU B N 1
ATOM 4894 C CA . GLU B 1 304 ? 29.73000 44.41400 37.36800 1.000 129.07442 302 GLU B CA 1
ATOM 4895 C C . GLU B 1 304 ? 30.38000 43.71700 36.18000 1.000 128.86485 302 GLU B C 1
ATOM 4896 O O . GLU B 1 304 ? 30.06600 44.02400 35.02300 1.000 133.17656 302 GLU B O 1
ATOM 4902 N N . LYS B 1 305 ? 31.29500 42.78200 36.44300 1.000 124.74073 303 LYS B N 1
ATOM 4903 C CA . LYS B 1 305 ? 31.91200 42.02100 35.36400 1.000 123.22537 303 LYS B CA 1
ATOM 4904 C C . LYS B 1 305 ? 30.92700 41.06700 34.70200 1.000 121.42795 303 LYS B C 1
ATOM 4905 O O . LYS B 1 305 ? 31.13900 40.67800 33.54800 1.000 122.36974 303 LYS B O 1
ATOM 4907 N N . LEU B 1 306 ? 29.85600 40.68600 35.40200 1.000 118.66377 304 LEU B N 1
ATOM 4908 C CA . LEU B 1 306 ? 28.85600 39.79500 34.82900 1.000 116.48338 304 LEU B CA 1
ATOM 4909 C C . LEU B 1 306 ? 27.87400 40.52200 33.91900 1.000 119.89231 304 LEU B C 1
ATOM 4910 O O . LEU B 1 306 ? 27.23700 39.87800 33.07800 1.000 119.87535 304 LEU B O 1
ATOM 4912 N N . ALA B 1 307 ? 27.73600 41.84300 34.06600 1.000 123.35170 305 ALA B N 1
ATOM 4913 C CA . ALA B 1 307 ? 26.80900 42.58600 33.21900 1.000 127.98031 305 ALA B CA 1
ATOM 4914 C C . ALA B 1 307 ? 27.29400 42.62500 31.77500 1.000 131.37594 305 ALA B C 1
ATOM 4915 O O . ALA B 1 307 ? 26.49200 42.53400 30.83900 1.000 134.01289 305 ALA B O 1
ATOM 4917 N N . LYS B 1 308 ? 28.61000 42.74100 31.57400 1.000 131.92212 306 LYS B N 1
ATOM 4918 C CA . LYS B 1 308 ? 29.21400 42.77800 30.24800 1.000 135.45889 306 LYS B CA 1
ATOM 4919 C C . LYS B 1 308 ? 29.28500 41.40200 29.58100 1.000 131.02151 306 LYS B C 1
ATOM 4920 O O . LYS B 1 308 ? 30.07000 41.22200 28.64400 1.000 133.15437 306 LYS B O 1
ATOM 4922 N N . LEU B 1 309 ? 28.49100 40.43700 30.03100 1.000 124.86350 307 LEU B N 1
ATOM 4923 C CA . LEU B 1 309 ? 28.45200 39.11000 29.43800 1.000 120.28806 307 LEU B CA 1
ATOM 4924 C C . LEU B 1 309 ? 27.20100 38.94300 28.58000 1.000 122.55729 307 LEU B C 1
ATOM 4925 O O . LEU B 1 309 ? 26.30800 39.79300 28.56100 1.000 125.58442 307 LEU B O 1
ATOM 4930 N N . ASP B 1 310 ? 27.14400 37.82000 27.86700 1.000 121.87911 308 ASP B N 1
ATOM 4931 C CA . ASP B 1 310 ? 25.99500 37.52500 27.02300 1.000 126.01561 308 ASP B CA 1
ATOM 4932 C C . ASP B 1 310 ? 24.73700 37.34400 27.87400 1.000 125.73162 308 ASP B C 1
ATOM 4933 O O . ASP B 1 310 ? 24.78800 37.24600 29.10200 1.000 124.22319 308 ASP B O 1
ATOM 4935 N N . ALA B 1 311 ? 23.59000 37.29400 27.19500 1.000 128.15675 309 ALA B N 1
ATOM 4936 C CA . ALA B 1 311 ? 22.31300 37.22400 27.90000 1.000 127.27889 309 ALA B CA 1
ATOM 4937 C C . ALA B 1 311 ? 22.14400 35.88600 28.61200 1.000 122.76582 309 ALA B C 1
ATOM 4938 O O . ALA B 1 311 ? 22.01000 35.83600 29.84100 1.000 119.60366 309 ALA B O 1
ATOM 4940 N N . LYS B 1 312 ? 22.14800 34.78800 27.85300 1.000 122.48898 310 LYS B N 1
ATOM 4941 C CA . LYS B 1 312 ? 21.88300 33.47600 28.43900 1.000 117.49818 310 LYS B CA 1
ATOM 4942 C C . LYS B 1 312 ? 22.97800 33.06700 29.41800 1.000 112.81271 310 LYS B C 1
ATOM 4943 O O . LYS B 1 312 ? 22.69000 32.48100 30.47000 1.000 108.29289 310 LYS B O 1
ATOM 4945 N N . VAL B 1 313 ? 24.23700 33.37300 29.09300 1.000 114.53299 311 VAL B N 1
ATOM 4946 C CA . VAL B 1 313 ? 25.35700 32.97400 29.94400 1.000 111.15241 311 VAL B CA 1
ATOM 4947 C C . VAL B 1 313 ? 25.27200 33.65700 31.30400 1.000 109.56829 311 VAL B C 1
ATOM 4948 O O . VAL B 1 313 ? 25.47400 33.02200 32.35100 1.000 105.34426 311 VAL B O 1
ATOM 4952 N N . ARG B 1 314 ? 24.97900 34.96100 31.31000 1.000 112.92621 312 ARG B N 1
ATOM 4953 C CA . ARG B 1 314 ? 24.89700 35.70300 32.56400 1.000 111.23255 312 ARG B CA 1
ATOM 4954 C C . ARG B 1 314 ? 23.81000 35.13500 33.46900 1.000 110.10244 312 ARG B C 1
ATOM 4955 O O . ARG B 1 314 ? 24.04600 34.88300 34.65500 1.000 106.74285 312 ARG B O 1
ATOM 4957 N N . SER B 1 315 ? 22.61100 34.91400 32.92000 1.000 113.20052 313 SER B N 1
ATOM 4958 C CA . SER B 1 315 ? 21.51500 34.38500 33.72600 1.000 110.89551 313 SER B CA 1
ATOM 4959 C C . SER B 1 315 ? 21.81600 32.97200 34.21400 1.000 106.34373 313 SER B C 1
ATOM 4960 O O . SER B 1 315 ? 21.50100 32.62700 35.35800 1.000 104.21242 313 SER B O 1
ATOM 4963 N N . ASP B 1 316 ? 22.43200 32.14400 33.36400 1.000 105.53049 314 ASP B N 1
ATOM 4964 C CA . ASP B 1 316 ? 22.78800 30.78600 33.76900 1.000 101.56335 314 ASP B CA 1
ATOM 4965 C C . ASP B 1 316 ? 23.73600 30.80000 34.96600 1.000 97.18067 314 ASP B C 1
ATOM 4966 O O . ASP B 1 316 ? 23.45800 30.18300 36.00900 1.000 93.62207 314 ASP B O 1
ATOM 4971 N N . ILE B 1 317 ? 24.86000 31.50900 34.83700 1.000 97.71483 315 ILE B N 1
ATOM 4972 C CA . ILE B 1 317 ? 25.84100 31.50200 35.91800 1.000 95.93972 315 ILE B CA 1
ATOM 4973 C C . ILE B 1 317 ? 25.29300 32.20800 37.15300 1.000 95.21933 315 ILE B C 1
ATOM 4974 O O . ILE B 1 317 ? 25.62800 31.83700 38.28500 1.000 91.87316 315 ILE B O 1
ATOM 4979 N N . SER B 1 318 ? 24.41300 33.19800 36.97500 1.000 98.61079 316 SER B N 1
ATOM 4980 C CA . SER B 1 318 ? 23.84900 33.89300 38.12600 1.000 98.81771 316 SER B CA 1
ATOM 4981 C C . SER B 1 318 ? 22.87100 33.00200 38.88200 1.000 95.36679 316 SER B C 1
ATOM 4982 O O . SER B 1 318 ? 22.83500 33.02100 40.11600 1.000 91.61248 316 SER B O 1
ATOM 4985 N N . ARG B 1 319 ? 22.07300 32.21000 38.16000 1.000 96.45110 317 ARG B N 1
ATOM 4986 C CA . ARG B 1 319 ? 21.19900 31.25000 38.82500 1.000 96.12876 317 ARG B CA 1
ATOM 4987 C C . ARG B 1 319 ? 22.01100 30.20500 39.57800 1.000 93.33447 317 ARG B C 1
ATOM 4988 O O . ARG B 1 319 ? 21.66500 29.83000 40.71000 1.000 94.10196 317 ARG B O 1
ATOM 4990 N N . LYS B 1 320 ? 23.09900 29.72400 38.96900 1.000 89.18508 318 LYS B N 1
ATOM 4991 C CA . LYS B 1 320 ? 23.96500 28.77600 39.66800 1.000 80.95304 318 LYS B CA 1
ATOM 4992 C C . LYS B 1 320 ? 24.53000 29.38900 40.94700 1.000 77.76948 318 LYS B C 1
ATOM 4993 O O . LYS B 1 320 ? 24.54100 28.74600 42.00600 1.000 73.25477 318 LYS B O 1
ATOM 4999 N N . LEU B 1 321 ? 24.99800 30.64000 40.86800 1.000 81.86404 319 LEU B N 1
ATOM 5000 C CA . LEU B 1 321 ? 25.51800 31.31900 42.05300 1.000 82.86679 319 LEU B CA 1
ATOM 5001 C C . LEU B 1 321 ? 24.44300 31.48500 43.11900 1.000 86.11545 319 LEU B C 1
ATOM 5002 O O . LEU B 1 321 ? 24.71900 31.33900 44.31500 1.000 83.26531 319 LEU B O 1
ATOM 5007 N N . GLU B 1 322 ? 23.21400 31.80400 42.70500 1.000 92.23132 320 GLU B N 1
ATOM 5008 C CA . GLU B 1 322 ? 22.12900 31.96200 43.66800 1.000 95.52819 320 GLU B CA 1
ATOM 5009 C C . GLU B 1 322 ? 21.85400 30.65700 44.40200 1.000 92.63451 320 GLU B C 1
ATOM 5010 O O . GLU B 1 322 ? 21.69900 30.64800 45.63000 1.000 91.86240 320 GLU B O 1
ATOM 5016 N N . MET B 1 323 ? 21.80200 29.54200 43.66800 1.000 92.02144 321 MET B N 1
ATOM 5017 C CA . MET B 1 323 ? 21.57900 28.25000 44.31500 1.000 91.40165 321 MET B CA 1
ATOM 5018 C C . MET B 1 323 ? 22.71100 27.91300 45.28000 1.000 86.58354 321 MET B C 1
ATOM 5019 O O . MET B 1 323 ? 22.46900 27.47900 46.41600 1.000 84.19688 321 MET B O 1
ATOM 5024 N N . ILE B 1 324 ? 23.95800 28.10000 44.83900 1.000 84.07557 322 ILE B N 1
ATOM 5025 C CA . ILE B 1 324 ? 25.10400 27.81200 45.70000 1.000 79.33885 322 ILE B CA 1
ATOM 5026 C C . ILE B 1 324 ? 25.03000 28.63900 46.97600 1.000 80.31800 322 ILE B C 1
ATOM 5027 O O . ILE B 1 324 ? 25.20000 28.11900 48.08600 1.000 77.61985 322 ILE B O 1
ATOM 5032 N N . ASN B 1 325 ? 24.76700 29.94100 46.83500 1.000 85.14095 323 ASN B N 1
ATOM 5033 C CA . ASN B 1 325 ? 24.71200 30.82600 47.99300 1.000 87.60186 323 ASN B CA 1
ATOM 5034 C C . ASN B 1 325 ? 23.58200 30.43400 48.93300 1.000 86.57570 323 ASN B C 1
ATOM 5035 O O . ASN B 1 325 ? 23.72700 30.51200 50.15900 1.000 85.30128 323 ASN B O 1
ATOM 5040 N N . GLY B 1 326 ? 22.44700 30.00200 48.37800 1.000 86.74925 324 GLY B N 1
ATOM 5041 C CA . GLY B 1 326 ? 21.35100 29.55500 49.21700 1.000 87.13538 324 GLY B CA 1
ATOM 5042 C C . GLY B 1 326 ? 21.65500 28.27100 49.95800 1.000 84.15306 324 GLY B C 1
ATOM 5043 O O . GLY B 1 326 ? 21.16000 28.06100 51.06900 1.000 84.22081 324 GLY B O 1
ATOM 5044 N N . ALA B 1 327 ? 22.47300 27.39900 49.36600 1.000 82.58805 325 ALA B N 1
ATOM 5045 C CA . ALA B 1 327 ? 22.80400 26.13000 50.00400 1.000 80.16388 325 ALA B CA 1
ATOM 5046 C C . ALA B 1 327 ? 23.82300 26.26500 51.12900 1.000 80.43887 325 ALA B C 1
ATOM 5047 O O . ALA B 1 327 ? 24.05800 25.28500 51.84600 1.000 79.26283 325 ALA B O 1
ATOM 5049 N N . ALA B 1 328 ? 24.42400 27.44300 51.31000 1.000 82.34421 326 ALA B N 1
ATOM 5050 C CA . ALA B 1 328 ? 25.51900 27.62600 52.26500 1.000 81.98860 326 ALA B CA 1
ATOM 5051 C C . ALA B 1 328 ? 24.95800 27.69400 53.68400 1.000 86.80521 326 ALA B C 1
ATOM 5052 O O . ALA B 1 328 ? 24.85700 28.75600 54.30400 1.000 89.15635 326 ALA B O 1
ATOM 5054 N N . HIS B 1 329 ? 24.59700 26.52500 54.20700 1.000 87.75869 327 HIS B N 1
ATOM 5055 C CA . HIS B 1 329 ? 24.10800 26.40300 55.57900 1.000 88.47071 327 HIS B CA 1
ATOM 5056 C C . HIS B 1 329 ? 24.48900 25.04600 56.16700 1.000 84.81936 327 HIS B C 1
ATOM 5057 O O . HIS B 1 329 ? 23.90700 24.59500 57.15400 1.000 85.09438 327 HIS B O 1
#

Sequence (654 aa):
ATFTCDELKGLEHPYEVLGNGDALAENREELNKLTNDAALVLASRLVLECPVNELKDFAHAIEAARMPQDDSDTFHSFLFQAYQVKKRIISLLDPRNINPHSMILEKEFDGELFNNFNKLAIDVLTNNEVAIALRLAETTPAQDRSRVSQNINNIFPQSLFAAKVGHAFAVRRDIERLLLGDRPDQFFSSREFKIDSCIEFASLFNVINDKESSIAGKLALRTPAENRTDVVMKIKGFCAEDSELAIKVQSAFALRRDIERNLLGDNPEQFFSSRDFSVDLCLEFAILFPELLKGHEQAIGEKLAKLDAKVRSDISRKLEMINGAAHETFTCDELKGLEHPYEVLGNGDALAENREELNKLTNDAALVLASRLVLECPVNELKDFAHAIEAARMPQDDSDTFHSFLFQAYQVKKRIISLLDPRNINPHSMILEKEFDGELFNNFNKLAIDVLTNNEVAIALRLAETTPAQDRSRVSQNINNIFPQSLFAAKVGHAFAVRRDIERLLLGDRPDQFFSSREFKIDSCIEFASLFNVINDKESSIAGKLALRTPAENRTDVVMKIKGFCAEDSELAIKVQSAFALRRDIERNLLGDNPEQFFSSRDFSVDLCLEFAILFPELLKGHEQAIGEKLAKLDAKVRSDISRKLEMINGAAH

Nearest PDB structures (foldseek):
  6wo6-assembly2_B  TM=9.797E-01  e=2.717E-35  Legionella pneumophila str. Paris
  5zc3-assembly1_B  TM=2.144E-01  e=8.737E+00  Phytophthora capsici
  7t7t-assembly1_A  TM=1.838E-01  e=7.443E+00  Citrus unshiu
  8rhz-assembly1_A  TM=1.990E-01  e=7.443E+00  Homo sapiens
  6wo6-assembly2_B  TM=1.003E+00  e=1.951E-40  Legionella pneumophila str. Paris

Organism: NCBI:txid91891